Protein AF-A0AAD4BJB7-F1 (afdb_monomer_lite)

InterPro domains:
  IPR001680 WD40 repeat [PF00400] (154-181)
  IPR001680 WD40 repeat [SM00320] (3-40)
  IPR001680 WD40 repeat [SM00320] (97-139)
  IPR001680 WD40 repeat [SM00320] (146-182)
  IPR011990 Tetratricopeptide-like helical domain superfamily [G3DSA:1.25.40.10] (227-385)
  IPR011990 Tetratricopeptide-like helical domain superfamily [SSF48452] (237-374)
  IPR015943 WD40/YVTN repeat-like-containing domain superfamily [G3DSA:2.130.10.10] (2-116)
  IPR015943 WD40/YVTN repeat-like-containing domain superfamily [G3DSA:2.130.10.10] (117-226)
  IPR060769 EIF3B-like, beta-propeller domain superfamily [SSF69322] (7-209)

Secondary structure (DSSP, 8-state):
------SPPPP-SS-EEEEEE-TTSSEEEEEESSEEEEEETTT--EEEEEE---------TT--TT----EEE-TTSSEEEEEETTEEEEEESSSTT-----EEEPS---TTS--S-EEEEE-SSEEEEEETTEEEEEESSSS-SB-SPPEE-SS-EEEEEE-TTSSEEEEEETTS-EEEEEHHHHS-HHHHS-SSS---SS---HHHHHHHHTT-THHHHHHHHHHTTSSSS-TT---HHHHHHHHHHHHHTT-HHHHHHHHHHHHHH---HHHHHHHHHHHHHTT-HHHHHHHHHHHTTSS-GGGHHHHHHHHHHHHHHTT-HHHHHHHHHHHHHH--HHHHHHHHHHHHHHHHHHT-HHHHHHHHHHHHHTGGG--HHHHHHHHHHHTS-HHHHHHHHHTHHHHSS--

Radius of gyration: 26.24 Å; chains: 1; bounding box: 67×57×76 Å

pLDDT: mean 70.16, std 16.75, range [34.72, 92.5]

Foldseek 3Di:
DPPDDQADDQDDPADWQDKDAQPVNQWIWIDGPFWIWIAGNRHRHTQDIEGDPQPPPDPDPPDPDQDHFAWDAANVRQWIWTDGQQWIWIQGSPDPVSYGPDIHGRPDPDPVCGFSAWEWEDPNQKIWIFGFQWTWIAGPPDPRGTFFDIDGDPFGWHYWYADNLNQWIWTQTPVRDIDIDGVPVTGDVCSVPDPPPDPDLADDDPQLVVVLVVVDPCSLVVLVVVQCPPPDPCVPDDQLRSLLVNLLSCLLVLVLVSSLVSLVVSVVVPNALSSLQSNLSSCVSVVNNVVSVVSNVSSVVRDDPVCVLLSQLSVLLSCCSSPVLVVSLVSLVVSCVVDDLLVLLLSLLVNLVSCVVVVNLPSNLVSVVSSVVSVVSYDSRSVSVVCSSNSDDSVVSVVVNVVVVVVPPDD

Organism: NCBI:txid1328754

Structure (mmCIF, N/CA/C/O backbone):
data_AF-A0AAD4BJB7-F1
#
_entry.id   AF-A0AAD4BJB7-F1
#
loop_
_atom_site.group_PDB
_atom_site.id
_atom_site.type_symbol
_atom_site.label_atom_id
_atom_site.label_alt_id
_atom_site.label_comp_id
_atom_site.label_asym_id
_atom_site.label_entity_id
_atom_site.label_seq_id
_atom_site.pdbx_PDB_ins_code
_atom_site.Cartn_x
_atom_site.Cartn_y
_atom_site.Cartn_z
_atom_site.occupancy
_atom_site.B_iso_or_equiv
_atom_site.auth_seq_id
_atom_site.auth_comp_id
_atom_site.auth_asym_id
_atom_site.auth_atom_id
_atom_site.pdbx_PDB_model_num
ATOM 1 N N . MET A 1 1 ? 0.788 -27.489 -19.497 1.00 42.09 1 MET A N 1
ATOM 2 C CA . MET A 1 1 ? 1.303 -26.452 -20.422 1.00 42.09 1 MET A CA 1
ATOM 3 C C . MET A 1 1 ? 1.683 -27.127 -21.728 1.00 42.09 1 MET A C 1
ATOM 5 O O . MET A 1 1 ? 2.430 -28.089 -21.683 1.00 42.09 1 MET A O 1
ATOM 9 N N . THR A 1 2 ? 1.146 -26.688 -22.867 1.00 59.91 2 THR A N 1
ATOM 10 C CA . THR A 1 2 ? 1.298 -27.370 -24.170 1.00 59.91 2 THR A CA 1
ATOM 11 C C . THR A 1 2 ? 2.578 -27.008 -24.930 1.00 59.91 2 THR A C 1
ATOM 13 O O . THR A 1 2 ? 2.756 -27.483 -26.044 1.00 59.91 2 THR A O 1
ATOM 16 N N . GLY A 1 3 ? 3.462 -26.165 -24.374 1.00 72.50 3 GLY A N 1
ATOM 17 C CA . GLY A 1 3 ? 4.736 -25.779 -25.007 1.00 72.50 3 GLY A CA 1
ATOM 18 C C . GLY A 1 3 ? 4.594 -25.145 -26.399 1.00 72.50 3 GLY A C 1
ATOM 19 O O . GLY A 1 3 ? 5.576 -25.002 -27.121 1.00 72.50 3 GLY A O 1
ATOM 20 N N . LYS A 1 4 ? 3.367 -24.797 -26.805 1.00 80.38 4 LYS A N 1
ATOM 21 C CA . LYS A 1 4 ? 3.055 -24.360 -28.160 1.00 80.38 4 LYS A CA 1
ATOM 22 C C . LYS A 1 4 ? 3.536 -22.927 -28.346 1.00 80.38 4 LYS A C 1
ATOM 24 O O . LYS A 1 4 ? 3.124 -22.032 -27.611 1.00 80.38 4 LYS A O 1
ATOM 29 N N . ARG A 1 5 ? 4.379 -22.715 -29.357 1.00 80.06 5 ARG A N 1
ATOM 30 C CA . ARG A 1 5 ? 4.816 -21.384 -29.786 1.00 80.06 5 ARG A CA 1
ATOM 31 C C . ARG A 1 5 ? 3.604 -20.558 -30.240 1.00 80.06 5 ARG A C 1
ATOM 33 O O . ARG A 1 5 ? 2.826 -21.019 -31.073 1.00 80.06 5 ARG A O 1
ATOM 40 N N . LEU A 1 6 ? 3.450 -19.367 -29.657 1.00 82.75 6 LEU A N 1
ATOM 41 C CA . LEU A 1 6 ? 2.307 -18.470 -29.886 1.00 82.75 6 LEU A CA 1
ATOM 42 C C . LEU A 1 6 ? 2.559 -17.425 -30.983 1.00 82.75 6 LEU A C 1
ATOM 44 O O . LEU A 1 6 ? 1.610 -17.014 -31.639 1.00 82.75 6 LEU A O 1
ATOM 48 N N . LEU A 1 7 ? 3.816 -17.020 -31.183 1.00 83.94 7 LEU A N 1
ATOM 49 C CA . LEU A 1 7 ? 4.231 -16.007 -32.157 1.00 83.94 7 LEU A CA 1
ATOM 50 C C . LEU A 1 7 ? 5.400 -16.509 -33.001 1.00 83.94 7 LEU A C 1
ATOM 52 O O . LEU A 1 7 ? 6.183 -17.349 -32.551 1.00 83.94 7 LEU A O 1
ATOM 56 N N . ASP A 1 8 ? 5.547 -15.965 -34.204 1.00 85.38 8 ASP A N 1
ATOM 57 C CA . ASP A 1 8 ? 6.784 -16.099 -34.972 1.00 85.38 8 ASP A CA 1
ATOM 58 C C . ASP A 1 8 ? 7.939 -15.319 -34.315 1.00 85.38 8 ASP A C 1
ATOM 60 O O . ASP A 1 8 ? 7.689 -14.416 -33.511 1.00 85.38 8 ASP A O 1
ATOM 64 N N . PRO A 1 9 ? 9.214 -15.677 -34.575 1.00 86.88 9 PRO A N 1
ATOM 65 C CA . PRO A 1 9 ? 10.345 -15.067 -33.897 1.00 86.88 9 PRO A CA 1
ATOM 66 C C . PRO A 1 9 ? 10.441 -13.598 -34.300 1.00 86.88 9 PRO A C 1
ATOM 68 O O . PRO A 1 9 ? 10.551 -13.277 -35.487 1.00 86.88 9 PRO A O 1
ATOM 71 N N . LEU A 1 10 ? 10.411 -12.724 -33.297 1.00 89.69 10 LEU A N 1
ATOM 72 C CA . LEU A 1 10 ? 10.518 -11.280 -33.470 1.00 89.69 10 LEU A CA 1
ATOM 73 C C . LEU A 1 10 ? 11.920 -10.936 -33.987 1.00 89.69 10 LEU A C 1
ATOM 75 O O . LEU A 1 10 ? 12.920 -11.200 -33.315 1.00 89.69 10 LEU A O 1
ATOM 79 N N . GLN A 1 11 ? 11.996 -10.377 -35.192 1.00 87.50 11 GLN A N 1
ATOM 80 C CA . GLN A 1 11 ? 13.264 -10.103 -35.869 1.00 87.50 11 GLN A CA 1
ATOM 81 C C . GLN A 1 11 ? 13.940 -8.854 -35.299 1.00 87.50 11 GLN A C 1
ATOM 83 O O . GLN A 1 11 ? 13.284 -7.843 -35.063 1.00 87.50 11 GLN A O 1
ATOM 88 N N . HIS A 1 12 ? 15.252 -8.935 -35.087 1.00 84.31 12 HIS A N 1
ATOM 89 C CA . HIS A 1 12 ? 16.086 -7.839 -34.600 1.00 84.31 12 HIS A CA 1
ATOM 90 C C . HIS A 1 12 ? 17.366 -7.771 -35.433 1.00 84.31 12 HIS A C 1
ATOM 92 O O . HIS A 1 12 ? 17.916 -8.803 -35.809 1.00 84.31 12 HIS A O 1
ATOM 98 N N . ASP A 1 13 ? 17.878 -6.561 -35.654 1.00 83.19 13 ASP A N 1
ATOM 99 C CA . ASP A 1 13 ? 19.078 -6.338 -36.477 1.00 83.19 13 ASP A CA 1
ATOM 100 C C . ASP A 1 13 ? 20.395 -6.546 -35.696 1.00 83.19 13 ASP A C 1
ATOM 102 O O . ASP A 1 13 ? 21.483 -6.325 -36.225 1.00 83.19 13 ASP A O 1
ATOM 106 N N . ASN A 1 14 ? 20.317 -6.894 -34.406 1.00 79.19 14 ASN A N 1
ATOM 107 C CA . ASN A 1 14 ? 21.465 -7.033 -33.511 1.00 79.19 14 ASN A CA 1
ATOM 108 C C . ASN A 1 14 ? 21.145 -7.984 -32.341 1.00 79.19 14 ASN A C 1
ATOM 110 O O . ASN A 1 14 ? 19.983 -8.317 -32.098 1.00 79.19 14 ASN A O 1
ATOM 114 N N . THR A 1 15 ? 22.174 -8.389 -31.595 1.00 80.94 15 THR A N 1
ATOM 115 C CA . THR A 1 15 ? 22.061 -9.220 -30.394 1.00 80.94 15 THR A CA 1
ATOM 116 C C . THR A 1 15 ? 21.134 -8.574 -29.366 1.00 80.94 15 THR A C 1
ATOM 118 O O . THR A 1 15 ? 21.248 -7.385 -29.050 1.00 80.94 15 THR A O 1
ATOM 121 N N . ILE A 1 16 ? 20.213 -9.383 -28.842 1.00 82.44 16 ILE A N 1
ATOM 122 C CA . ILE A 1 16 ? 19.258 -8.993 -27.807 1.00 82.44 16 ILE A CA 1
ATOM 123 C C . ILE A 1 16 ? 19.893 -9.278 -26.449 1.00 82.44 16 ILE A C 1
ATOM 125 O O . ILE A 1 16 ? 20.288 -10.410 -26.174 1.00 82.44 16 ILE A O 1
ATOM 129 N N . PHE A 1 17 ? 19.961 -8.263 -25.595 1.00 77.62 17 PHE A N 1
ATOM 130 C CA . PHE A 1 17 ? 20.559 -8.365 -24.261 1.00 77.62 17 PHE A CA 1
ATOM 131 C C . PHE A 1 17 ? 19.520 -8.369 -23.143 1.00 77.62 17 PHE A C 1
ATOM 133 O O . PHE A 1 17 ? 19.801 -8.816 -22.032 1.00 77.62 17 PHE A O 1
ATOM 140 N N . GLY A 1 18 ? 18.307 -7.898 -23.425 1.00 78.75 18 GLY A N 1
ATOM 141 C CA . GLY A 1 18 ? 17.241 -7.844 -22.442 1.00 78.75 18 GLY A CA 1
ATOM 142 C C . GLY A 1 18 ? 15.867 -8.029 -23.064 1.00 78.75 18 GLY A C 1
ATOM 143 O O . GLY A 1 18 ? 15.594 -7.573 -24.174 1.00 78.75 18 GLY A O 1
ATOM 144 N N . VAL A 1 19 ? 14.994 -8.700 -22.314 1.00 86.44 19 VAL A N 1
ATOM 145 C CA . VAL A 1 19 ? 13.580 -8.872 -22.642 1.00 86.44 19 VAL A CA 1
ATOM 146 C C . VAL A 1 19 ? 12.735 -8.769 -21.370 1.00 86.44 19 VAL A C 1
ATOM 148 O O . VAL A 1 19 ? 13.046 -9.423 -20.375 1.00 86.44 19 VAL A O 1
ATOM 151 N N . LYS A 1 20 ? 11.666 -7.961 -21.377 1.00 87.62 20 LYS A N 1
ATOM 152 C CA . LYS A 1 20 ? 10.616 -8.010 -20.339 1.00 87.62 20 LYS A CA 1
ATOM 153 C C . LYS A 1 20 ? 9.236 -7.697 -20.886 1.00 87.62 20 LYS A C 1
ATOM 155 O O . LYS A 1 20 ? 9.061 -6.768 -21.674 1.00 87.62 20 LYS A O 1
ATOM 160 N N . PHE A 1 21 ? 8.243 -8.412 -20.371 1.00 83.81 21 PHE A N 1
ATOM 161 C CA . PHE A 1 21 ? 6.844 -8.029 -20.518 1.00 83.81 21 PHE A CA 1
ATOM 162 C C . PHE A 1 21 ? 6.541 -6.751 -19.737 1.00 83.81 21 PHE A C 1
ATOM 164 O O . PHE A 1 21 ? 7.129 -6.502 -18.681 1.00 83.81 21 PHE A O 1
ATOM 171 N N . CYS A 1 22 ? 5.603 -5.957 -20.250 1.00 79.56 22 CYS A N 1
ATOM 172 C CA . CYS A 1 22 ? 4.982 -4.913 -19.450 1.00 79.56 22 CYS A CA 1
ATOM 173 C C . CYS A 1 22 ? 4.157 -5.549 -18.308 1.00 79.56 22 CYS A C 1
ATOM 175 O O . CYS A 1 22 ? 3.748 -6.707 -18.430 1.00 79.56 22 CYS A O 1
ATOM 177 N N . PRO A 1 23 ? 3.859 -4.815 -17.221 1.00 70.75 23 PRO A N 1
ATOM 178 C CA . PRO A 1 23 ? 3.142 -5.360 -16.061 1.00 70.75 23 PRO A CA 1
ATOM 179 C C . PRO A 1 23 ? 1.789 -6.004 -16.401 1.00 70.75 23 PRO A C 1
ATOM 181 O O . PRO A 1 23 ? 1.407 -7.007 -15.809 1.00 70.75 23 PRO A O 1
ATOM 184 N N . HIS A 1 24 ? 1.085 -5.468 -17.402 1.00 72.06 24 HIS A N 1
ATOM 185 C CA . HIS A 1 24 ? -0.206 -5.988 -17.862 1.00 72.06 24 HIS A CA 1
ATOM 186 C C . HIS A 1 24 ? -0.095 -7.097 -18.924 1.00 72.06 24 HIS A C 1
ATOM 188 O O . HIS A 1 24 ? -1.113 -7.563 -19.428 1.00 72.06 24 HIS A O 1
ATOM 194 N N . GLY A 1 25 ? 1.119 -7.494 -19.321 1.00 77.38 25 GLY A N 1
ATOM 195 C CA . GLY A 1 25 ? 1.369 -8.560 -20.299 1.00 77.38 25 GLY A CA 1
ATOM 196 C C . GLY A 1 25 ? 0.941 -8.254 -21.739 1.00 77.38 25 GLY A C 1
ATOM 197 O O . GLY A 1 25 ? 1.090 -9.104 -22.609 1.00 77.38 25 GLY A O 1
ATOM 198 N N . THR A 1 26 ? 0.429 -7.054 -22.021 1.00 80.31 26 THR A N 1
ATOM 199 C CA . THR A 1 26 ? -0.053 -6.649 -23.354 1.00 80.31 26 THR A CA 1
ATOM 200 C C . THR A 1 26 ? 1.070 -6.266 -24.314 1.00 80.31 26 THR A C 1
ATOM 202 O O . THR A 1 26 ? 0.875 -6.261 -25.528 1.00 80.31 26 THR A O 1
ATOM 205 N N . ARG A 1 27 ? 2.253 -5.940 -23.788 1.00 84.88 27 ARG A N 1
ATOM 206 C CA . ARG A 1 27 ? 3.418 -5.483 -24.548 1.00 84.88 27 ARG A CA 1
ATOM 207 C C . ARG A 1 27 ? 4.686 -6.190 -24.090 1.00 84.88 27 ARG A C 1
ATOM 209 O O . ARG A 1 27 ? 4.796 -6.609 -22.937 1.00 84.88 27 ARG A O 1
ATOM 216 N N . LEU A 1 28 ? 5.657 -6.267 -24.988 1.00 89.81 28 LEU A N 1
ATOM 217 C CA . LEU A 1 28 ? 6.991 -6.804 -24.740 1.00 89.81 28 LEU A CA 1
ATOM 218 C C . LEU A 1 28 ? 8.032 -5.733 -25.066 1.00 89.81 28 LEU A C 1
ATOM 220 O O . LEU A 1 28 ? 7.929 -5.086 -26.102 1.00 89.81 28 LEU A O 1
ATOM 224 N N . ALA A 1 29 ? 9.023 -5.540 -24.200 1.00 87.81 29 ALA A N 1
ATOM 225 C CA . ALA A 1 29 ? 10.185 -4.707 -24.485 1.00 87.81 29 ALA A CA 1
ATOM 226 C C . ALA A 1 29 ? 11.390 -5.596 -24.732 1.00 87.81 29 ALA A C 1
ATOM 228 O O . ALA A 1 29 ? 11.617 -6.553 -23.985 1.00 87.81 29 ALA A O 1
ATOM 229 N N . THR A 1 30 ? 12.181 -5.233 -25.732 1.00 87.44 30 THR A N 1
ATOM 230 C CA . THR A 1 30 ? 13.485 -5.833 -25.990 1.00 87.44 30 THR A CA 1
ATOM 231 C C . THR A 1 30 ? 14.536 -4.749 -26.160 1.00 87.44 30 THR A C 1
ATOM 233 O O . THR A 1 30 ? 14.260 -3.652 -26.652 1.00 87.44 30 THR A O 1
ATOM 236 N N . THR A 1 31 ? 15.751 -5.042 -25.716 1.00 83.44 31 THR A N 1
ATOM 237 C CA . THR A 1 31 ? 16.883 -4.121 -25.807 1.00 83.44 31 THR A CA 1
ATOM 238 C C . THR A 1 31 ? 18.031 -4.772 -26.558 1.00 83.44 31 THR A C 1
ATOM 240 O O . THR A 1 31 ? 18.397 -5.926 -26.326 1.00 83.44 31 THR A O 1
ATOM 243 N N . THR A 1 32 ? 18.588 -4.007 -27.486 1.00 79.75 32 THR A N 1
ATOM 244 C CA . THR A 1 32 ? 19.814 -4.325 -28.219 1.00 79.75 32 THR A CA 1
ATOM 245 C C . THR A 1 32 ? 20.889 -3.303 -27.858 1.00 79.75 32 THR A C 1
ATOM 247 O O . THR A 1 32 ? 20.620 -2.345 -27.137 1.00 79.75 32 THR A O 1
ATOM 250 N N . PHE A 1 33 ? 22.092 -3.460 -28.409 1.00 70.06 33 PHE A N 1
ATOM 251 C CA . PHE A 1 33 ? 23.18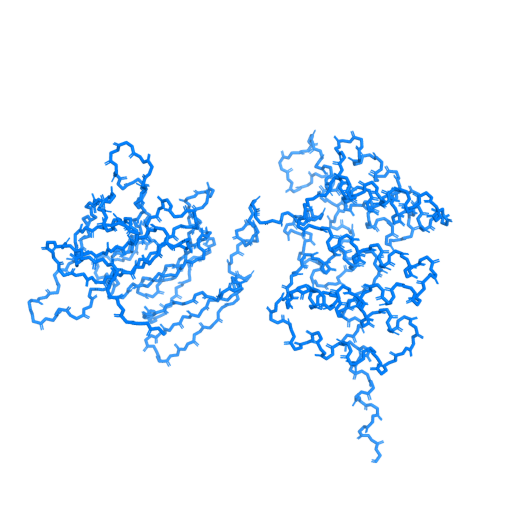8 -2.508 -28.201 1.00 70.06 33 PHE A CA 1
ATOM 252 C C . PHE A 1 33 ? 22.860 -1.051 -28.593 1.00 70.06 33 PHE A C 1
ATOM 254 O O . PHE A 1 33 ? 23.488 -0.142 -28.070 1.00 70.06 33 PHE A O 1
ATOM 261 N N . ARG A 1 34 ? 21.934 -0.811 -29.537 1.00 70.56 34 ARG A N 1
ATOM 262 C CA . ARG A 1 34 ? 21.620 0.552 -30.036 1.00 70.56 34 ARG A CA 1
ATOM 263 C C . ARG A 1 34 ? 20.167 0.956 -29.895 1.00 70.56 34 ARG A C 1
ATOM 265 O O . ARG A 1 34 ? 19.851 2.139 -29.940 1.00 70.56 34 ARG A O 1
ATOM 272 N N . ASP A 1 35 ? 19.284 -0.025 -29.803 1.00 80.00 35 ASP A N 1
ATOM 273 C CA . ASP A 1 35 ? 17.861 0.193 -29.981 1.00 80.00 35 ASP A CA 1
ATOM 274 C C . ASP A 1 35 ? 17.071 -0.469 -28.860 1.00 80.00 35 ASP A C 1
ATOM 276 O O . ASP A 1 35 ? 17.338 -1.612 -28.467 1.00 80.00 35 ASP A O 1
ATOM 280 N N . VAL A 1 36 ? 16.036 0.238 -28.423 1.00 85.06 36 VAL A N 1
ATOM 281 C CA . VAL A 1 36 ? 14.970 -0.271 -27.566 1.00 85.06 36 VAL A CA 1
ATOM 282 C C . VAL A 1 36 ? 13.736 -0.463 -28.427 1.00 85.06 36 VAL A C 1
ATOM 284 O O . VAL A 1 36 ? 13.319 0.444 -29.151 1.00 85.06 36 VAL A O 1
ATOM 287 N N . TRP A 1 37 ? 13.150 -1.648 -28.338 1.00 86.88 37 TRP A N 1
ATOM 288 C CA . TRP A 1 37 ? 11.983 -2.033 -29.109 1.00 86.88 37 TRP A CA 1
ATOM 289 C C . TRP A 1 37 ? 10.814 -2.305 -28.168 1.00 86.88 37 TRP A C 1
ATOM 291 O O . TRP A 1 37 ? 10.991 -2.866 -27.085 1.00 86.88 37 TRP A O 1
ATOM 301 N N . ALA A 1 38 ? 9.614 -1.936 -28.605 1.00 87.88 38 ALA A N 1
ATOM 302 C CA . ALA A 1 38 ? 8.359 -2.313 -27.971 1.00 87.88 38 ALA A CA 1
ATOM 303 C C . ALA A 1 38 ? 7.503 -3.084 -28.976 1.00 87.88 38 ALA A C 1
ATOM 305 O O . ALA A 1 38 ? 7.361 -2.660 -30.123 1.00 87.88 38 ALA A O 1
ATOM 306 N N . TRP A 1 39 ? 6.897 -4.176 -28.531 1.00 88.44 39 TRP A N 1
ATOM 307 C CA . TRP A 1 39 ? 6.085 -5.078 -29.341 1.00 88.44 39 TRP A CA 1
ATOM 308 C C . TRP A 1 39 ? 4.715 -5.270 -28.705 1.00 88.44 39 TRP A C 1
ATOM 310 O O . TRP A 1 39 ? 4.583 -5.229 -27.479 1.00 88.44 39 TRP A O 1
ATOM 320 N N . ASP A 1 40 ? 3.708 -5.538 -29.524 1.00 84.06 40 ASP A N 1
ATOM 321 C CA . ASP A 1 40 ? 2.446 -6.100 -29.056 1.00 84.06 40 ASP A CA 1
ATOM 322 C C . ASP A 1 40 ? 2.662 -7.581 -28.718 1.00 84.06 40 ASP A C 1
ATOM 324 O O . ASP A 1 40 ? 3.112 -8.369 -29.553 1.00 84.06 40 ASP A O 1
ATOM 328 N N . ALA A 1 41 ? 2.366 -7.964 -27.478 1.00 86.00 41 ALA A N 1
ATOM 329 C CA . ALA A 1 41 ? 2.626 -9.313 -26.981 1.00 86.00 41 ALA A CA 1
ATOM 330 C C . ALA A 1 41 ? 1.696 -10.383 -27.580 1.00 86.00 41 ALA A C 1
ATOM 332 O O . ALA A 1 41 ? 1.990 -11.573 -27.474 1.00 86.00 41 ALA A O 1
ATOM 333 N N . ARG A 1 42 ? 0.566 -9.984 -28.176 1.00 84.44 42 ARG A N 1
ATOM 334 C CA . ARG A 1 42 ? -0.446 -10.887 -28.736 1.00 84.44 42 ARG A CA 1
ATOM 335 C C . ARG A 1 42 ? -0.261 -11.100 -30.230 1.00 84.44 42 ARG A C 1
ATOM 337 O O . ARG A 1 42 ? -0.564 -12.186 -30.713 1.00 84.44 42 ARG A O 1
ATOM 344 N N . THR A 1 43 ? 0.186 -10.081 -30.958 1.00 84.62 43 THR A N 1
ATOM 345 C CA . THR A 1 43 ? 0.347 -10.137 -32.421 1.00 84.62 43 THR A CA 1
ATOM 346 C C . THR A 1 43 ? 1.805 -10.221 -32.863 1.00 84.62 43 THR A C 1
ATOM 348 O O . THR A 1 43 ? 2.064 -10.603 -33.999 1.00 84.62 43 THR A O 1
ATOM 351 N N . GLY A 1 44 ? 2.760 -9.856 -32.001 1.00 84.88 44 GLY A N 1
ATOM 352 C CA . GLY A 1 44 ? 4.170 -9.730 -32.369 1.00 84.88 44 GLY A CA 1
ATOM 353 C C . GLY A 1 44 ? 4.465 -8.519 -33.256 1.00 84.88 44 GLY A C 1
ATOM 354 O O . GLY A 1 44 ? 5.553 -8.421 -33.817 1.00 84.88 44 GLY A O 1
ATOM 355 N N . THR A 1 45 ? 3.521 -7.585 -33.409 1.00 85.88 45 THR A N 1
ATOM 356 C CA . THR A 1 45 ? 3.746 -6.374 -34.205 1.00 85.88 45 THR A CA 1
ATOM 357 C C . THR A 1 45 ? 4.662 -5.413 -33.463 1.00 85.88 45 THR A C 1
ATOM 359 O O . THR A 1 45 ? 4.434 -5.113 -32.289 1.00 85.88 45 THR A O 1
ATOM 362 N N . GLN A 1 46 ? 5.669 -4.890 -34.157 1.00 88.25 46 GLN A N 1
ATOM 363 C CA . GLN A 1 46 ? 6.521 -3.828 -33.638 1.00 88.25 46 GLN A CA 1
ATOM 364 C C . GLN A 1 46 ? 5.695 -2.548 -33.449 1.00 88.25 46 GLN A C 1
ATOM 366 O O . GLN A 1 46 ? 5.089 -2.046 -34.392 1.00 88.25 46 GLN A O 1
ATOM 371 N N . LEU A 1 47 ? 5.686 -2.023 -32.226 1.00 83.38 47 LEU A N 1
ATOM 372 C CA . LEU A 1 47 ? 5.018 -0.774 -31.858 1.00 83.38 47 LEU A CA 1
ATOM 373 C C . LEU A 1 47 ? 5.990 0.405 -31.924 1.00 83.38 47 LEU A C 1
ATOM 375 O O . LEU A 1 47 ? 5.659 1.453 -32.467 1.00 83.38 47 LEU A O 1
ATOM 379 N N . VAL A 1 48 ? 7.193 0.230 -31.368 1.00 82.56 48 VAL A N 1
ATOM 380 C CA . VAL A 1 48 ? 8.216 1.280 -31.281 1.00 82.56 48 VAL A CA 1
ATOM 381 C C . VAL A 1 48 ? 9.597 0.685 -31.510 1.00 82.56 48 VAL A C 1
ATOM 383 O O . VAL A 1 48 ? 9.888 -0.418 -31.053 1.00 82.56 48 VAL A O 1
ATOM 386 N N . ARG A 1 49 ? 10.450 1.451 -32.193 1.00 85.25 49 ARG A N 1
ATOM 387 C CA . ARG A 1 49 ? 11.906 1.299 -32.202 1.00 85.25 49 ARG A CA 1
ATOM 388 C C . ARG A 1 49 ? 12.494 2.674 -31.924 1.00 85.25 49 ARG A C 1
ATOM 390 O O . ARG A 1 49 ? 12.315 3.583 -32.728 1.00 85.25 49 ARG A O 1
ATOM 397 N N . SER A 1 50 ? 13.151 2.819 -30.781 1.00 78.44 50 SER A N 1
ATOM 398 C CA . SER A 1 50 ? 13.839 4.049 -30.399 1.00 78.44 50 SER A CA 1
ATOM 399 C C . SER A 1 50 ? 15.327 3.784 -30.351 1.00 78.44 50 SER A C 1
ATOM 401 O O . SER A 1 50 ? 15.771 2.857 -29.668 1.00 78.44 50 SER A O 1
ATOM 403 N N . ARG A 1 51 ? 16.090 4.631 -31.039 1.00 76.00 51 ARG A N 1
ATOM 404 C CA . ARG A 1 51 ? 17.541 4.606 -30.949 1.00 76.00 51 ARG A CA 1
ATOM 405 C C . ARG A 1 51 ? 17.957 5.245 -29.637 1.00 76.00 51 ARG A C 1
ATOM 407 O O . ARG A 1 51 ? 17.556 6.361 -29.315 1.00 76.00 51 ARG A O 1
ATOM 414 N N . VAL A 1 52 ? 18.718 4.494 -28.871 1.00 66.88 52 VAL A N 1
ATOM 415 C CA . VAL A 1 52 ? 19.284 4.904 -27.601 1.00 66.88 52 VAL A CA 1
ATOM 416 C C . VAL A 1 52 ? 20.779 4.852 -27.849 1.00 66.88 52 VAL A C 1
ATOM 418 O O . VAL A 1 52 ? 21.367 3.777 -27.792 1.00 66.88 52 VAL A O 1
ATOM 421 N N . ASP A 1 53 ? 21.373 5.982 -28.252 1.00 57.28 53 ASP A N 1
ATOM 422 C CA . ASP A 1 53 ? 22.821 6.086 -28.465 1.00 57.28 53 ASP A CA 1
ATOM 423 C C . ASP A 1 53 ? 23.515 5.975 -27.099 1.00 57.28 53 ASP A C 1
ATOM 425 O O . ASP A 1 53 ? 23.905 6.947 -26.456 1.00 57.28 53 ASP A O 1
ATOM 429 N N . SER A 1 54 ? 23.608 4.746 -26.610 1.00 51.91 54 SER A N 1
ATOM 430 C CA . SER A 1 54 ? 24.422 4.377 -25.476 1.00 51.91 54 SER A CA 1
ATOM 431 C C . SER A 1 54 ? 25.870 4.438 -25.934 1.00 51.91 54 SER A C 1
ATOM 433 O O . SER A 1 54 ? 26.317 3.590 -26.711 1.00 51.91 54 SER A O 1
ATOM 435 N N . ASN A 1 55 ? 26.606 5.444 -25.465 1.00 47.25 55 ASN A N 1
ATOM 436 C CA . ASN A 1 55 ? 28.065 5.453 -25.503 1.00 47.25 55 ASN A CA 1
ATOM 437 C C . ASN A 1 55 ? 28.581 4.309 -24.612 1.00 47.25 55 ASN A C 1
ATOM 439 O O . ASN A 1 55 ? 29.032 4.519 -23.490 1.00 47.25 55 ASN A O 1
ATOM 443 N N . PHE A 1 56 ? 28.460 3.070 -25.080 1.00 51.47 56 PHE A N 1
ATOM 444 C CA . PHE A 1 56 ? 29.211 1.953 -24.539 1.00 51.47 56 PHE A CA 1
ATOM 445 C C . PHE A 1 56 ? 30.627 2.093 -25.083 1.00 51.47 56 PHE A C 1
ATOM 447 O O . PHE A 1 56 ? 30.886 1.822 -26.259 1.00 51.47 56 PHE A O 1
ATOM 454 N N . VAL A 1 57 ? 31.540 2.577 -24.246 1.00 37.66 57 VAL A N 1
ATOM 455 C CA . VAL A 1 57 ? 32.961 2.600 -24.578 1.00 37.66 57 VAL A CA 1
ATOM 456 C C . VAL A 1 57 ? 33.429 1.154 -24.753 1.00 37.66 57 VAL A C 1
ATOM 458 O O . VAL A 1 57 ? 33.278 0.325 -23.861 1.00 37.66 57 VAL A O 1
ATOM 461 N N . TYR A 1 58 ? 33.947 0.876 -25.950 1.00 39.44 58 TYR A N 1
ATOM 462 C CA . TYR A 1 58 ? 34.671 -0.318 -26.389 1.00 39.44 58 TYR A CA 1
ATOM 463 C C . TYR A 1 58 ? 35.093 -1.292 -25.270 1.00 39.44 58 TYR A C 1
ATOM 465 O O . TYR A 1 58 ? 36.155 -1.144 -24.667 1.00 39.44 58 TYR A O 1
ATOM 473 N N . GLY A 1 59 ? 34.344 -2.382 -25.089 1.00 39.00 59 GLY A N 1
ATOM 474 C CA . GLY A 1 59 ? 34.996 -3.657 -24.798 1.00 39.00 59 GLY A CA 1
ATOM 475 C C . GLY A 1 59 ? 35.723 -4.088 -26.070 1.00 39.00 59 GLY A C 1
ATOM 476 O O . GLY A 1 59 ? 35.105 -4.122 -27.135 1.00 39.00 59 GLY A O 1
ATOM 477 N N . SER A 1 60 ? 37.030 -4.359 -26.000 1.00 37.97 60 SER A N 1
ATOM 478 C CA . SER A 1 60 ? 37.752 -4.930 -27.140 1.00 37.97 60 SER A CA 1
ATOM 479 C C . SER A 1 60 ? 37.039 -6.198 -27.626 1.00 37.97 60 SER A C 1
ATOM 481 O O . SER A 1 60 ? 36.348 -6.871 -26.855 1.00 37.97 60 SER A O 1
ATOM 483 N N . ALA A 1 61 ? 37.213 -6.526 -28.909 1.00 42.53 61 ALA A N 1
ATOM 484 C CA . ALA A 1 61 ? 36.585 -7.671 -29.577 1.00 42.53 61 ALA A CA 1
ATOM 485 C C . ALA A 1 61 ? 36.775 -9.025 -28.849 1.00 42.53 61 ALA A C 1
ATOM 487 O O . ALA A 1 61 ? 36.051 -9.976 -29.132 1.00 42.53 61 ALA A O 1
ATOM 488 N N . ASP A 1 62 ? 37.689 -9.086 -27.879 1.00 41.44 62 ASP A N 1
ATOM 489 C CA . ASP A 1 62 ? 38.065 -10.282 -27.132 1.00 41.44 62 ASP A CA 1
ATOM 490 C C . ASP A 1 62 ? 37.262 -10.509 -25.836 1.00 41.44 62 ASP A C 1
ATOM 492 O O . ASP A 1 62 ? 37.431 -11.550 -25.201 1.00 41.44 62 ASP A O 1
ATOM 496 N N . ASN A 1 63 ? 36.382 -9.586 -25.408 1.00 43.88 63 ASN A N 1
ATOM 497 C CA . ASN A 1 63 ? 35.560 -9.809 -24.207 1.00 43.88 63 ASN A CA 1
ATOM 498 C C . ASN A 1 63 ? 34.119 -9.253 -24.298 1.00 43.88 63 ASN A C 1
ATOM 500 O O . ASN A 1 63 ? 33.799 -8.228 -23.691 1.00 43.88 63 ASN A O 1
ATOM 504 N N . PRO A 1 64 ? 33.206 -9.944 -25.007 1.00 44.97 64 PRO A N 1
ATOM 505 C CA . PRO A 1 64 ? 31.823 -9.503 -25.231 1.00 44.97 64 PRO A CA 1
ATOM 506 C C . PRO A 1 64 ? 30.878 -9.668 -24.016 1.00 44.97 64 PRO A C 1
ATOM 508 O O . PRO A 1 64 ? 29.662 -9.582 -24.165 1.00 44.97 64 PRO A O 1
ATOM 511 N N . THR A 1 65 ? 31.389 -9.942 -22.811 1.00 43.12 65 THR A N 1
ATOM 512 C CA . THR A 1 65 ? 30.607 -10.582 -21.731 1.00 43.12 65 THR A CA 1
ATOM 513 C C . THR A 1 65 ? 29.798 -9.660 -20.808 1.00 43.12 65 THR A C 1
ATOM 515 O O . THR A 1 65 ? 29.137 -10.174 -19.908 1.00 43.12 65 THR A O 1
ATOM 518 N N . GLN A 1 66 ? 29.809 -8.331 -20.971 1.00 50.16 66 GLN A N 1
ATOM 519 C CA . GLN A 1 66 ? 29.279 -7.425 -19.925 1.00 50.16 66 GLN A CA 1
ATOM 520 C C . GLN A 1 66 ? 28.262 -6.375 -20.396 1.00 50.16 66 GLN A C 1
ATOM 522 O O . GLN A 1 66 ? 28.038 -5.378 -19.715 1.00 50.16 66 GLN A O 1
ATOM 527 N N . TYR A 1 67 ? 27.578 -6.610 -21.515 1.00 53.12 67 TYR A N 1
ATOM 528 C CA . TYR A 1 67 ? 26.520 -5.715 -21.995 1.00 53.12 67 TYR A CA 1
ATOM 529 C C . TYR A 1 67 ? 25.154 -6.140 -21.451 1.00 53.12 67 TYR A C 1
ATOM 531 O O . TYR A 1 67 ? 24.370 -6.793 -22.133 1.00 53.12 67 TYR A O 1
ATOM 539 N N . PHE A 1 68 ? 24.855 -5.780 -20.205 1.00 55.25 68 PHE A N 1
ATOM 540 C CA . PHE A 1 68 ? 23.481 -5.819 -19.712 1.00 55.25 68 PHE A CA 1
ATOM 541 C C . PHE A 1 68 ? 22.909 -4.410 -19.812 1.00 55.25 68 PHE A C 1
ATOM 543 O O . PHE A 1 68 ? 23.370 -3.504 -19.125 1.00 55.25 68 PHE A O 1
ATOM 550 N N . SER A 1 69 ? 21.905 -4.224 -20.667 1.00 63.25 69 SER A N 1
ATOM 551 C CA . SER A 1 69 ? 21.046 -3.039 -20.635 1.00 63.25 69 SER A CA 1
ATOM 552 C C . SER A 1 69 ? 19.846 -3.386 -19.761 1.00 63.25 69 SER A C 1
ATOM 554 O O . SER A 1 69 ? 18.859 -3.926 -20.280 1.00 63.25 69 SER A O 1
ATOM 556 N N . PRO A 1 70 ? 19.926 -3.182 -18.432 1.00 70.38 70 PRO A N 1
ATOM 557 C CA . PRO A 1 70 ? 18.821 -3.513 -17.557 1.00 70.38 70 PRO A CA 1
ATOM 558 C C . PRO A 1 70 ? 17.622 -2.655 -17.961 1.00 70.38 70 PRO A C 1
ATOM 560 O O . PRO A 1 70 ? 17.730 -1.437 -18.130 1.00 70.38 70 PRO A O 1
ATOM 563 N N . LEU A 1 71 ? 16.490 -3.326 -18.165 1.00 79.88 71 LEU A N 1
ATOM 564 C CA . LEU A 1 71 ? 15.283 -2.712 -18.695 1.00 79.88 71 LEU A CA 1
ATOM 565 C C . LEU A 1 71 ? 14.128 -2.831 -17.702 1.00 79.88 71 LEU A C 1
ATOM 567 O O . LEU A 1 71 ? 13.948 -3.856 -17.030 1.00 79.88 71 LEU A O 1
ATOM 571 N N . GLY A 1 72 ? 13.336 -1.771 -17.623 1.00 79.25 72 GLY A N 1
ATOM 572 C CA . GLY A 1 72 ? 12.164 -1.671 -16.765 1.00 79.25 72 GLY A CA 1
ATOM 573 C C . GLY A 1 72 ? 10.992 -1.054 -17.505 1.00 79.25 72 GLY A C 1
ATOM 574 O O . GLY A 1 72 ? 11.168 -0.330 -18.480 1.00 79.25 72 GLY A O 1
ATOM 575 N N . TRP A 1 73 ? 9.790 -1.339 -17.027 1.00 76.88 73 TRP A N 1
ATOM 576 C CA . TRP A 1 73 ? 8.557 -0.746 -17.528 1.00 76.88 73 TRP A CA 1
ATOM 577 C C . TRP A 1 73 ? 7.954 0.169 -16.467 1.00 76.88 73 TRP A C 1
ATOM 579 O O . TRP A 1 73 ? 8.041 -0.127 -15.277 1.00 76.88 73 TRP A O 1
ATOM 589 N N . SER A 1 74 ? 7.288 1.239 -16.892 1.00 73.25 74 SER A N 1
ATOM 590 C CA . SER A 1 74 ? 6.347 1.953 -16.024 1.00 73.25 74 SER A CA 1
ATOM 591 C C . SER A 1 74 ? 5.109 1.097 -15.740 1.00 73.25 74 SER A C 1
ATOM 593 O O . SER A 1 74 ? 4.741 0.249 -16.560 1.00 73.25 74 SER A O 1
ATOM 595 N N . ASN A 1 75 ? 4.414 1.350 -14.621 1.00 68.88 75 ASN A N 1
ATOM 596 C CA . ASN A 1 75 ? 3.232 0.561 -14.238 1.00 68.88 75 ASN A CA 1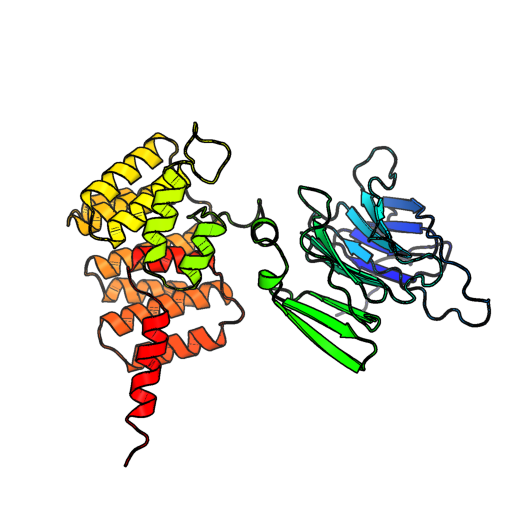
ATOM 597 C C . ASN A 1 75 ? 2.157 0.566 -15.339 1.00 68.88 75 ASN A C 1
ATOM 599 O O . ASN A 1 75 ? 1.623 -0.465 -15.724 1.00 68.88 75 ASN A O 1
ATOM 603 N N . ASN A 1 76 ? 1.917 1.740 -15.929 1.00 66.25 76 ASN A N 1
ATOM 604 C CA . ASN A 1 76 ? 0.935 1.933 -16.999 1.00 66.25 76 ASN A CA 1
ATOM 605 C C . ASN A 1 76 ? 1.333 1.321 -18.363 1.00 66.25 76 ASN A C 1
ATOM 607 O O . ASN A 1 76 ? 0.583 1.459 -19.333 1.00 66.25 76 ASN A O 1
ATOM 611 N N . GLY A 1 77 ? 2.518 0.706 -18.481 1.00 71.56 77 GLY A N 1
ATOM 612 C CA . GLY A 1 77 ? 3.008 0.105 -19.725 1.00 71.56 77 GLY A CA 1
ATOM 613 C C . GLY A 1 77 ? 3.215 1.101 -20.873 1.00 71.56 77 GLY A C 1
ATOM 614 O O . GLY A 1 77 ? 3.212 0.704 -22.041 1.00 71.56 77 GLY A O 1
ATOM 615 N N . GLN A 1 78 ? 3.343 2.395 -20.564 1.00 74.69 78 GLN A N 1
ATOM 616 C CA . GLN A 1 78 ? 3.534 3.458 -21.557 1.00 74.69 78 GLN A CA 1
ATOM 617 C C . GLN A 1 78 ? 4.986 3.906 -21.695 1.00 74.69 78 GLN A C 1
ATOM 619 O O . GLN A 1 78 ? 5.286 4.633 -22.635 1.00 74.69 78 GLN A O 1
ATOM 624 N N . ARG A 1 79 ? 5.880 3.502 -20.787 1.00 76.25 79 ARG A N 1
ATOM 625 C CA . ARG A 1 79 ? 7.290 3.889 -20.827 1.00 76.25 79 ARG A CA 1
ATOM 626 C C . ARG A 1 79 ? 8.209 2.714 -20.558 1.00 76.25 79 ARG A C 1
ATOM 628 O O . ARG A 1 79 ? 7.894 1.845 -19.742 1.00 76.25 79 ARG A O 1
ATOM 635 N N . ILE A 1 80 ? 9.352 2.739 -21.230 1.00 82.06 80 ILE A N 1
ATOM 636 C CA . ILE A 1 80 ? 10.452 1.798 -21.039 1.00 82.06 80 ILE A CA 1
ATOM 637 C C . ILE A 1 80 ? 11.642 2.576 -20.490 1.00 82.06 80 ILE A C 1
ATOM 639 O O . ILE A 1 80 ? 11.983 3.638 -21.004 1.00 82.06 80 ILE A O 1
ATOM 643 N N . PHE A 1 81 ? 12.273 2.041 -19.458 1.00 80.38 81 PHE A N 1
ATOM 644 C CA . PHE A 1 81 ? 13.449 2.612 -18.822 1.00 80.38 81 PHE A CA 1
ATOM 645 C C . PHE A 1 81 ? 14.653 1.737 -19.103 1.00 80.38 81 PHE A C 1
ATOM 647 O O . PHE A 1 81 ? 14.598 0.527 -18.881 1.00 80.38 81 PHE A O 1
ATOM 654 N N . VAL A 1 82 ? 15.729 2.353 -19.577 1.00 78.00 82 VAL A N 1
ATOM 655 C CA . VAL A 1 82 ? 16.987 1.677 -19.886 1.00 78.00 82 VAL A CA 1
ATOM 656 C C . VAL A 1 82 ? 18.129 2.422 -19.227 1.00 78.00 82 VAL A C 1
ATOM 658 O O . VAL A 1 82 ? 18.196 3.64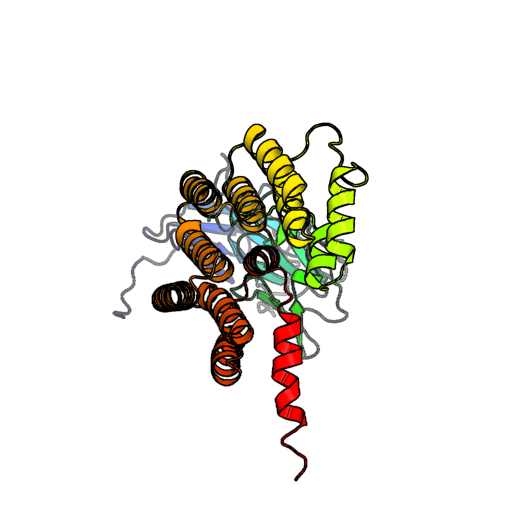4 -19.306 1.00 78.00 82 VAL A O 1
ATOM 661 N N . VAL A 1 83 ? 19.033 1.691 -18.582 1.00 74.69 83 VAL A N 1
ATOM 662 C CA . VAL A 1 83 ? 20.245 2.273 -17.990 1.00 74.69 83 VAL A CA 1
ATOM 663 C C . VAL A 1 83 ? 21.421 2.074 -18.937 1.00 74.69 83 VAL A C 1
ATOM 665 O O . VAL A 1 83 ? 21.646 0.966 -19.425 1.00 74.69 83 VAL A O 1
ATOM 668 N N . SER A 1 84 ? 22.176 3.144 -19.170 1.00 67.25 84 SER A N 1
ATOM 669 C CA . SER A 1 84 ? 23.396 3.165 -19.972 1.00 67.25 84 SER A CA 1
ATOM 670 C C . SER A 1 84 ? 24.422 4.097 -19.333 1.00 67.25 84 SER A C 1
ATOM 672 O O . SER A 1 84 ? 24.169 5.297 -19.239 1.00 67.25 84 SER A O 1
ATOM 674 N N . SER A 1 85 ? 25.580 3.557 -18.941 1.00 58.62 85 SER A N 1
ATOM 675 C CA . SER A 1 85 ? 26.803 4.295 -18.569 1.00 58.62 85 SER A CA 1
ATOM 676 C C . SER A 1 85 ? 26.561 5.583 -17.759 1.00 58.62 85 SER A C 1
ATOM 678 O O . SER A 1 85 ? 26.933 6.672 -18.183 1.00 58.62 85 SER A O 1
ATOM 680 N N . GLY A 1 86 ? 25.885 5.477 -16.608 1.00 57.31 86 GLY A N 1
ATOM 681 C CA . GLY A 1 86 ? 25.601 6.633 -15.739 1.00 57.31 86 GLY A CA 1
ATOM 682 C C . GLY A 1 86 ? 24.427 7.521 -16.183 1.00 57.31 86 GLY A C 1
ATOM 683 O O . GLY A 1 86 ? 24.236 8.621 -15.666 1.00 57.31 86 GLY A O 1
ATOM 684 N N . SER A 1 87 ? 23.613 7.054 -17.129 1.00 66.81 87 SER A N 1
ATOM 685 C CA . SER A 1 87 ? 22.356 7.693 -17.514 1.00 66.81 87 SER A CA 1
ATOM 686 C C . SER A 1 87 ? 21.205 6.691 -17.547 1.00 66.81 87 SER A C 1
ATOM 688 O O . SER A 1 87 ? 21.382 5.519 -17.877 1.00 66.81 87 SER A O 1
ATOM 690 N N . ILE A 1 88 ? 20.013 7.154 -17.189 1.00 74.06 88 ILE A N 1
ATOM 691 C CA . ILE A 1 88 ? 18.761 6.415 -17.323 1.00 74.06 88 ILE A CA 1
ATOM 692 C C . ILE A 1 88 ? 17.959 7.104 -18.418 1.00 74.06 88 ILE A C 1
ATOM 694 O O . ILE A 1 88 ? 17.709 8.306 -18.362 1.00 74.06 88 ILE A O 1
ATOM 698 N N . ILE A 1 89 ? 17.563 6.342 -19.425 1.00 76.25 89 ILE A N 1
ATOM 699 C CA . ILE A 1 89 ? 16.850 6.830 -20.597 1.00 76.25 89 ILE A CA 1
ATOM 700 C C . ILE A 1 89 ? 15.425 6.296 -20.527 1.00 76.25 89 ILE A C 1
ATOM 702 O O . ILE A 1 89 ? 15.207 5.083 -20.468 1.00 76.25 89 ILE A O 1
ATOM 706 N N . ALA A 1 90 ? 14.456 7.211 -20.519 1.00 77.25 90 ALA A N 1
ATOM 707 C CA . ALA A 1 90 ? 13.039 6.894 -20.600 1.00 77.25 90 ALA A CA 1
ATOM 708 C C . ALA A 1 90 ? 12.548 7.030 -22.047 1.00 77.25 90 ALA A C 1
ATOM 710 O O . ALA A 1 90 ? 12.603 8.103 -22.647 1.00 77.25 90 ALA A O 1
ATOM 711 N N . VAL A 1 91 ? 12.036 5.938 -22.605 1.00 77.19 91 VAL A N 1
ATOM 712 C CA . VAL A 1 91 ? 11.384 5.906 -23.917 1.00 77.19 91 VAL A CA 1
ATOM 713 C C . VAL A 1 91 ? 9.875 5.945 -23.695 1.00 77.19 91 VAL A C 1
ATOM 715 O O . VAL A 1 91 ? 9.312 4.998 -23.142 1.00 77.19 91 VAL A O 1
ATOM 718 N N . ASP A 1 92 ? 9.222 7.038 -24.099 1.00 74.88 92 ASP A N 1
ATOM 719 C CA . ASP A 1 92 ? 7.763 7.189 -24.031 1.00 74.88 92 ASP A CA 1
ATOM 720 C C . ASP A 1 92 ? 7.101 6.689 -25.320 1.00 74.88 92 ASP A C 1
ATOM 722 O O . ASP A 1 92 ? 7.515 7.033 -26.426 1.00 74.88 92 ASP A O 1
ATOM 726 N N . LEU A 1 93 ? 6.051 5.884 -25.168 1.00 72.81 93 LEU A N 1
ATOM 727 C CA . LEU A 1 93 ? 5.286 5.292 -26.262 1.00 72.81 93 LEU A CA 1
ATOM 728 C C . LEU A 1 93 ? 4.102 6.175 -26.717 1.00 72.81 93 LEU A C 1
ATOM 730 O O . LEU A 1 93 ? 3.373 5.771 -27.621 1.00 72.81 93 LEU A O 1
ATOM 734 N N . ARG A 1 94 ? 3.856 7.342 -26.087 1.00 65.62 94 ARG A N 1
ATOM 735 C CA . ARG A 1 94 ? 2.730 8.255 -26.404 1.00 65.62 94 ARG A CA 1
ATOM 736 C C . ARG A 1 94 ? 3.087 9.469 -27.275 1.00 65.62 94 ARG A C 1
ATOM 738 O O . ARG A 1 94 ? 2.177 10.144 -27.751 1.00 65.62 94 ARG A O 1
ATOM 745 N N . GLY A 1 95 ? 4.369 9.787 -27.458 1.00 55.22 95 GLY A N 1
ATOM 746 C CA . GLY A 1 95 ? 4.796 10.993 -28.179 1.00 55.22 95 GLY A CA 1
ATOM 747 C C . GLY A 1 95 ? 4.709 10.850 -29.709 1.00 55.22 95 GLY A C 1
ATOM 748 O O . GLY A 1 95 ? 5.002 9.772 -30.221 1.00 55.22 95 GLY A O 1
ATOM 749 N N . PRO A 1 96 ? 4.393 11.924 -30.463 1.00 40.91 96 PRO A N 1
ATOM 750 C CA . PRO A 1 96 ? 4.169 11.864 -31.915 1.00 40.91 96 PRO A CA 1
ATOM 751 C C . PRO A 1 96 ? 5.389 11.420 -32.744 1.00 40.91 96 PRO A C 1
ATOM 753 O O . PRO A 1 96 ? 5.222 11.081 -33.910 1.00 40.91 96 PRO A O 1
ATOM 756 N N . ASN A 1 97 ? 6.588 11.362 -32.148 1.00 49.09 97 ASN A N 1
ATOM 757 C CA . ASN A 1 97 ? 7.831 10.993 -32.833 1.00 49.09 97 ASN A CA 1
ATOM 758 C C . ASN A 1 97 ? 8.599 9.825 -32.179 1.00 49.09 97 ASN A C 1
ATOM 760 O O . ASN A 1 97 ? 9.736 9.580 -32.577 1.00 49.09 97 ASN A O 1
ATOM 764 N N . ASN A 1 98 ? 8.042 9.121 -31.177 1.00 52.94 98 ASN A N 1
ATOM 765 C CA . ASN A 1 98 ? 8.762 8.075 -30.418 1.00 52.94 98 ASN A CA 1
ATOM 766 C C . ASN A 1 98 ? 10.161 8.518 -29.929 1.00 52.94 98 ASN A C 1
ATOM 768 O O . ASN A 1 98 ? 11.085 7.711 -29.828 1.00 52.94 98 ASN A O 1
ATOM 772 N N . THR A 1 99 ? 10.343 9.817 -29.678 1.00 50.41 99 THR A N 1
ATOM 773 C CA . THR A 1 99 ? 11.628 10.382 -29.271 1.00 50.41 99 THR A CA 1
ATOM 774 C C . THR A 1 99 ? 11.870 10.104 -27.788 1.00 50.41 99 THR A C 1
ATOM 776 O O . THR A 1 99 ? 10.934 10.233 -26.992 1.00 50.41 99 THR A O 1
ATOM 779 N N . PRO A 1 100 ? 13.104 9.750 -27.382 1.00 51.81 100 PRO A N 1
ATOM 780 C CA . PRO A 1 100 ? 13.453 9.569 -25.978 1.00 51.81 100 PRO A CA 1
ATOM 781 C C . PRO A 1 100 ? 13.345 10.916 -25.252 1.00 51.81 100 PRO A C 1
ATOM 783 O O . PRO A 1 100 ? 14.273 11.722 -25.235 1.00 51.81 100 PRO A O 1
ATOM 786 N N . HIS A 1 101 ? 12.177 11.201 -24.684 1.00 55.56 101 HIS A N 1
ATOM 787 C CA . HIS A 1 101 ? 11.949 12.378 -23.860 1.00 55.56 101 HIS A CA 1
ATOM 788 C C . HIS A 1 101 ? 12.161 11.998 -22.399 1.00 55.56 101 HIS A C 1
ATOM 790 O O . HIS A 1 101 ? 11.222 11.597 -21.719 1.00 55.56 101 HIS A O 1
ATOM 796 N N . CYS A 1 102 ? 13.431 12.101 -21.994 1.00 54.00 102 CYS A N 1
ATOM 797 C CA . CYS A 1 102 ? 13.991 12.263 -20.645 1.00 54.00 102 CYS A CA 1
ATOM 798 C C . CYS A 1 102 ? 15.229 11.369 -20.505 1.00 54.00 102 CYS A C 1
ATOM 800 O O . CYS A 1 102 ? 15.130 10.155 -20.325 1.00 54.00 102 CYS A O 1
ATOM 802 N N . GLN A 1 103 ? 16.401 11.997 -20.600 1.00 57.38 103 GLN A N 1
ATOM 803 C CA . GLN A 1 103 ? 17.661 11.412 -20.165 1.00 57.38 103 GLN A CA 1
ATOM 804 C C . GLN A 1 103 ? 17.947 11.951 -18.768 1.00 57.38 103 GLN A C 1
ATOM 806 O O . GLN A 1 103 ? 18.122 13.154 -18.575 1.00 57.38 103 GLN A O 1
ATOM 811 N N . TRP A 1 104 ? 17.940 11.055 -17.794 1.00 57.56 104 TRP A N 1
ATOM 812 C CA . TRP A 1 104 ? 18.334 11.346 -16.430 1.00 57.56 104 TRP A CA 1
ATOM 813 C C . TRP A 1 104 ? 19.800 10.995 -16.266 1.00 57.56 104 TRP A C 1
ATOM 815 O O . TRP A 1 104 ? 20.223 9.893 -16.613 1.00 57.56 104 TRP A O 1
ATOM 825 N N . TYR A 1 105 ? 20.580 11.928 -15.743 1.00 54.41 105 TYR A N 1
ATOM 826 C CA . TYR A 1 105 ? 21.976 11.680 -15.422 1.00 54.41 105 TYR A CA 1
ATOM 827 C C . TYR A 1 105 ? 22.046 11.237 -13.965 1.00 54.41 105 TYR A C 1
ATOM 829 O O . TYR A 1 105 ? 21.562 11.943 -13.081 1.00 54.41 105 TYR A O 1
ATOM 837 N N . THR A 1 106 ? 22.630 10.069 -13.705 1.00 52.25 106 THR A N 1
ATOM 838 C CA . THR A 1 106 ? 23.103 9.766 -12.351 1.00 52.25 106 THR A CA 1
ATOM 839 C C . THR A 1 106 ? 24.308 10.670 -12.100 1.00 52.25 106 THR A C 1
ATOM 841 O O . THR A 1 106 ? 25.101 10.855 -13.025 1.00 52.25 106 THR A O 1
ATOM 844 N N . GLU A 1 107 ? 24.433 11.271 -10.912 1.00 48.34 107 GLU A N 1
ATOM 845 C CA . GLU A 1 107 ? 25.538 12.193 -10.608 1.00 48.34 107 GLU A CA 1
ATOM 846 C C . GLU A 1 107 ? 26.903 11.657 -11.056 1.00 48.34 107 GLU A C 1
ATOM 848 O O . GLU A 1 107 ? 27.165 10.452 -11.017 1.00 48.34 107 GLU A O 1
ATOM 853 N N . SER A 1 108 ? 27.743 12.598 -11.502 1.00 44.12 108 SER A N 1
ATOM 854 C CA . SER A 1 108 ? 28.980 12.397 -12.253 1.00 44.12 108 SER A CA 1
ATOM 855 C C . SER A 1 108 ? 29.825 11.243 -11.721 1.00 44.12 108 SER A C 1
ATOM 857 O O . SER A 1 108 ? 30.616 11.400 -10.788 1.00 44.12 108 SER A O 1
ATOM 859 N N . VAL A 1 109 ? 29.722 10.091 -12.376 1.00 46.97 109 VAL A N 1
ATOM 860 C CA . VAL A 1 109 ? 30.803 9.117 -12.331 1.00 46.97 109 VAL A CA 1
ATOM 861 C C . VAL A 1 109 ? 31.952 9.758 -13.121 1.00 46.97 109 VAL A C 1
ATOM 863 O O . VAL A 1 109 ? 31.739 10.127 -14.279 1.00 46.97 109 VAL A O 1
ATOM 866 N N . PRO A 1 110 ? 33.140 9.984 -12.528 1.00 42.59 110 PRO A N 1
ATOM 867 C CA . PRO A 1 110 ? 34.257 10.557 -13.266 1.00 42.59 110 PRO A CA 1
ATOM 868 C C . PRO A 1 110 ? 34.529 9.717 -14.518 1.00 42.59 110 PRO A C 1
ATOM 870 O O . PRO A 1 110 ? 34.571 8.491 -14.435 1.00 42.59 110 PRO A O 1
ATOM 873 N N . ALA A 1 111 ? 34.739 10.375 -15.664 1.00 42.62 111 ALA A N 1
ATOM 874 C CA . ALA A 1 111 ? 34.902 9.748 -16.984 1.00 42.62 111 ALA A CA 1
ATOM 875 C C . ALA A 1 111 ? 36.030 8.692 -17.065 1.00 42.62 111 ALA A C 1
ATOM 877 O O . ALA A 1 111 ? 36.123 7.948 -18.034 1.00 42.62 111 ALA A O 1
ATOM 878 N N . SER A 1 112 ? 36.892 8.606 -16.047 1.00 41.47 112 SER A N 1
ATOM 879 C CA . SER A 1 112 ? 37.937 7.590 -15.913 1.00 41.47 112 SER A CA 1
ATOM 880 C C . SER A 1 112 ? 37.480 6.279 -15.253 1.00 41.47 112 SER A C 1
ATOM 882 O O . SER A 1 112 ? 38.278 5.349 -15.178 1.00 41.47 112 SER A O 1
ATOM 884 N N . ASN A 1 113 ? 36.235 6.185 -14.768 1.00 48.72 113 ASN A N 1
ATOM 885 C CA . ASN A 1 113 ? 35.719 5.036 -14.015 1.00 48.72 113 ASN A CA 1
ATOM 886 C C . ASN A 1 113 ? 34.237 4.751 -14.325 1.00 48.72 113 ASN A C 1
ATOM 888 O O . ASN A 1 113 ? 33.425 4.565 -13.420 1.00 48.72 113 ASN A O 1
ATOM 892 N N . GLU A 1 114 ? 33.872 4.721 -15.610 1.00 53.66 114 GLU A N 1
ATOM 893 C CA . GLU A 1 114 ? 32.514 4.365 -16.036 1.00 53.66 114 GLU A CA 1
ATOM 894 C C . GLU A 1 114 ? 32.058 3.022 -15.420 1.00 53.66 114 GLU A C 1
ATOM 896 O O . GLU A 1 114 ? 32.832 2.056 -15.359 1.00 53.66 114 GLU A O 1
ATOM 901 N N . PRO A 1 115 ? 30.810 2.938 -14.922 1.00 55.38 115 PRO A N 1
ATOM 902 C CA . PRO A 1 115 ? 30.358 1.796 -14.143 1.00 55.38 115 PRO A CA 1
ATOM 903 C C . PRO A 1 115 ? 30.252 0.540 -15.015 1.00 55.38 115 PRO A C 1
ATOM 905 O O . PRO A 1 115 ? 29.384 0.441 -15.878 1.00 55.38 115 PRO A O 1
ATOM 908 N N . ARG A 1 116 ? 31.098 -0.461 -14.738 1.00 59.34 116 ARG A N 1
ATOM 909 C CA . ARG A 1 116 ? 31.111 -1.751 -15.461 1.00 59.34 116 ARG A CA 1
ATOM 910 C C . ARG A 1 116 ? 29.825 -2.571 -15.306 1.00 59.34 116 ARG A C 1
ATOM 912 O O . ARG A 1 116 ? 29.569 -3.453 -16.115 1.00 59.34 116 ARG A O 1
ATOM 919 N N . PHE A 1 117 ? 29.027 -2.297 -14.273 1.00 66.31 117 PHE A N 1
ATOM 920 C CA . PHE A 1 117 ? 27.782 -3.010 -13.989 1.00 66.31 117 PHE A CA 1
ATOM 921 C C . PHE A 1 117 ? 26.648 -2.022 -13.744 1.00 66.31 117 PHE A C 1
ATOM 923 O O . PHE A 1 117 ? 26.790 -1.093 -12.948 1.00 66.31 117 PHE A O 1
ATOM 930 N N . CYS A 1 118 ? 25.523 -2.247 -14.422 1.00 74.19 118 CYS A N 1
ATOM 931 C CA . CYS A 1 118 ? 24.282 -1.516 -14.213 1.00 74.19 118 CYS A CA 1
ATOM 932 C C . CYS A 1 118 ? 23.148 -2.510 -13.950 1.00 74.19 118 CYS A C 1
ATOM 934 O O . CYS A 1 118 ? 23.026 -3.519 -14.645 1.00 74.19 118 CYS A O 1
ATOM 936 N N . SER A 1 119 ? 22.291 -2.218 -12.976 1.00 79.69 119 SER A N 1
ATOM 937 C CA . SER A 1 119 ? 21.094 -3.009 -12.693 1.00 79.69 119 SER A CA 1
ATOM 938 C C . SER A 1 119 ? 19.920 -2.088 -12.393 1.00 79.69 119 SER A C 1
ATOM 940 O O . SER A 1 119 ? 20.079 -1.046 -11.761 1.00 79.69 119 SER A O 1
ATOM 942 N N . LEU A 1 120 ? 18.731 -2.490 -12.838 1.00 82.88 120 LEU A N 1
ATOM 943 C CA . LEU A 1 120 ? 17.505 -1.717 -12.690 1.00 82.88 120 LEU A CA 1
ATOM 944 C C . LEU A 1 120 ? 16.409 -2.590 -12.089 1.00 82.88 120 LEU A C 1
ATOM 946 O O . LEU A 1 120 ? 16.118 -3.679 -12.587 1.00 82.88 120 LEU A O 1
ATOM 950 N N . ALA A 1 121 ? 15.780 -2.077 -11.040 1.00 83.31 121 ALA A N 1
ATOM 951 C CA . ALA A 1 121 ? 14.578 -2.643 -10.458 1.00 83.31 121 ALA A CA 1
ATOM 952 C C . ALA A 1 121 ? 13.471 -1.589 -10.493 1.00 83.31 121 ALA A C 1
ATOM 954 O O . ALA A 1 121 ? 13.715 -0.403 -10.285 1.00 83.31 121 ALA A O 1
ATOM 955 N N . THR A 1 122 ? 12.247 -2.017 -10.780 1.00 78.06 122 THR A N 1
ATOM 956 C CA . THR A 1 122 ? 11.090 -1.125 -10.815 1.00 78.06 122 THR A CA 1
ATOM 957 C C . THR A 1 122 ? 9.877 -1.824 -10.236 1.00 78.06 122 THR A C 1
ATOM 959 O O . THR A 1 122 ? 9.688 -3.020 -10.453 1.00 78.06 122 THR A O 1
ATOM 962 N N . ASN A 1 123 ? 9.061 -1.054 -9.531 1.00 70.75 123 ASN A N 1
ATOM 963 C CA . ASN A 1 123 ? 7.712 -1.422 -9.117 1.00 70.75 123 ASN A CA 1
ATOM 964 C C . ASN A 1 123 ? 6.644 -0.653 -9.906 1.00 70.75 123 ASN A C 1
ATOM 966 O O . ASN A 1 123 ? 5.482 -0.576 -9.522 1.00 70.75 123 ASN A O 1
ATOM 970 N N . GLY A 1 124 ? 7.050 -0.026 -11.013 1.00 64.06 124 GLY A N 1
ATOM 971 C CA . GLY A 1 124 ? 6.185 0.766 -11.870 1.00 64.06 124 GLY A CA 1
ATOM 972 C C . GLY A 1 124 ? 5.832 2.151 -11.323 1.00 64.06 124 GLY A C 1
ATOM 973 O O . GLY A 1 124 ? 5.241 2.936 -12.067 1.00 64.06 124 GLY A O 1
ATOM 974 N N . ARG A 1 125 ? 6.213 2.462 -10.081 1.00 66.19 125 ARG A N 1
ATOM 975 C CA . ARG A 1 125 ? 6.047 3.777 -9.468 1.00 66.19 125 ARG A CA 1
ATOM 976 C C . ARG A 1 125 ? 7.357 4.533 -9.357 1.00 66.19 125 ARG A C 1
ATOM 978 O O . ARG A 1 125 ? 7.431 5.706 -9.723 1.00 66.19 125 ARG A O 1
ATOM 985 N N . PHE A 1 126 ? 8.387 3.858 -8.887 1.00 75.38 126 PHE A N 1
ATOM 986 C CA . PHE A 1 126 ? 9.740 4.354 -8.942 1.00 75.38 126 PHE A CA 1
ATOM 987 C C . PHE A 1 126 ? 10.666 3.296 -9.532 1.00 75.38 126 PHE A C 1
ATOM 989 O O . PHE A 1 126 ? 10.309 2.137 -9.782 1.00 75.38 126 PHE A O 1
ATOM 996 N N . ILE A 1 127 ? 11.878 3.739 -9.809 1.00 82.12 127 ILE A N 1
ATOM 997 C CA . ILE A 1 127 ? 12.965 2.915 -10.300 1.00 82.12 127 ILE A CA 1
ATOM 998 C C . ILE A 1 127 ? 14.098 3.027 -9.304 1.00 82.12 127 ILE A C 1
ATOM 1000 O O . ILE A 1 127 ? 14.509 4.133 -8.970 1.00 82.12 127 ILE A O 1
ATOM 1004 N N . ALA A 1 128 ? 14.624 1.890 -8.871 1.00 84.19 128 ALA A N 1
ATOM 1005 C CA . ALA A 1 128 ? 15.945 1.814 -8.277 1.00 84.19 128 ALA A CA 1
ATOM 1006 C C . ALA A 1 128 ? 16.947 1.509 -9.396 1.00 84.19 128 ALA A C 1
ATOM 1008 O O . ALA A 1 128 ? 16.757 0.572 -10.177 1.00 84.19 128 ALA A O 1
ATOM 1009 N N . CYS A 1 129 ? 18.000 2.311 -9.486 1.00 83.00 129 CYS A N 1
ATOM 1010 C CA . CYS A 1 129 ? 19.057 2.179 -10.474 1.00 83.00 129 CYS A CA 1
ATOM 1011 C C . CYS A 1 129 ? 20.401 2.079 -9.762 1.00 83.00 129 CYS A C 1
ATOM 1013 O O . CYS A 1 129 ? 20.829 3.019 -9.091 1.00 83.00 129 CYS A O 1
ATOM 1015 N N . ALA A 1 130 ? 21.064 0.942 -9.941 1.00 80.19 130 ALA A N 1
ATOM 1016 C CA . ALA A 1 130 ? 22.429 0.725 -9.502 1.00 80.19 130 ALA A CA 1
ATOM 1017 C C . ALA A 1 130 ? 23.378 0.899 -10.691 1.00 80.19 130 ALA A C 1
ATOM 1019 O O . ALA A 1 130 ? 23.192 0.242 -11.716 1.00 80.19 130 ALA A O 1
ATOM 1020 N N . ALA A 1 131 ? 24.382 1.759 -10.552 1.00 75.69 131 ALA A N 1
ATOM 1021 C CA . ALA A 1 131 ? 25.409 2.000 -11.558 1.00 75.69 131 ALA A CA 1
ATOM 1022 C C . ALA A 1 131 ? 26.785 2.011 -10.878 1.00 75.69 131 ALA A C 1
ATOM 1024 O O . ALA A 1 131 ? 27.158 2.948 -10.174 1.00 75.69 131 ALA A O 1
ATOM 1025 N N . GLY A 1 132 ? 27.555 0.936 -11.055 1.00 74.88 132 GLY A N 1
ATOM 1026 C CA . GLY A 1 132 ? 28.828 0.768 -10.358 1.00 74.88 132 GLY A CA 1
ATOM 1027 C C . GLY A 1 132 ? 28.586 0.696 -8.855 1.00 74.88 132 GLY A C 1
ATOM 1028 O O . GLY A 1 132 ? 27.853 -0.173 -8.401 1.00 74.88 132 GLY A O 1
ATOM 1029 N N . GLY A 1 133 ? 29.189 1.595 -8.078 1.00 75.62 133 GLY A N 1
ATOM 1030 C CA . GLY A 1 133 ? 28.985 1.677 -6.627 1.00 75.62 133 GLY A CA 1
ATOM 1031 C C . GLY A 1 133 ? 27.834 2.587 -6.194 1.00 75.62 133 GLY A C 1
ATOM 1032 O O . GLY A 1 133 ? 27.640 2.760 -4.997 1.00 75.62 133 GLY A O 1
ATOM 1033 N N . THR A 1 134 ? 27.091 3.213 -7.108 1.00 80.38 134 THR A N 1
ATOM 1034 C CA . THR A 1 134 ? 26.021 4.151 -6.739 1.00 80.38 134 THR A CA 1
ATOM 1035 C C . THR A 1 134 ? 24.650 3.515 -6.899 1.00 80.38 134 THR A C 1
ATOM 1037 O O . THR A 1 134 ? 24.393 2.765 -7.841 1.00 80.38 134 THR A O 1
ATOM 1040 N N . LEU A 1 135 ? 23.757 3.818 -5.963 1.00 84.88 135 LEU A N 1
ATOM 1041 C CA . LEU A 1 135 ? 22.353 3.447 -5.993 1.00 84.88 135 LEU A CA 1
ATOM 1042 C C . LEU A 1 135 ? 21.517 4.725 -5.935 1.00 84.88 135 LEU A C 1
ATOM 1044 O O . LEU A 1 135 ? 21.586 5.483 -4.968 1.00 84.88 135 LEU A O 1
ATOM 1048 N N . SER A 1 136 ? 20.734 4.952 -6.982 1.00 82.19 136 SER A N 1
ATOM 1049 C CA . SER A 1 136 ? 19.849 6.107 -7.131 1.00 82.19 136 SER A CA 1
ATOM 1050 C C . SER A 1 136 ? 18.407 5.649 -7.303 1.00 82.19 136 SER A C 1
ATOM 1052 O O . SER A 1 136 ? 18.148 4.545 -7.790 1.00 82.19 136 SER A O 1
ATOM 1054 N N . PHE A 1 137 ? 17.464 6.500 -6.914 1.00 84.31 137 PHE A N 1
ATOM 1055 C CA . PHE A 1 137 ? 16.041 6.216 -7.025 1.00 84.31 137 PHE A CA 1
ATOM 1056 C C . PHE A 1 137 ? 15.348 7.326 -7.808 1.00 84.31 137 PHE A C 1
ATOM 1058 O O . PHE A 1 137 ? 15.676 8.496 -7.638 1.00 84.31 137 PHE A O 1
ATOM 1065 N N . TRP A 1 138 ? 14.395 6.970 -8.664 1.00 76.88 138 TRP A N 1
ATOM 1066 C CA . TRP A 1 138 ? 13.769 7.901 -9.607 1.00 76.88 138 TRP A CA 1
ATOM 1067 C C . TRP A 1 138 ? 12.255 7.722 -9.636 1.00 76.88 138 TRP A C 1
ATOM 1069 O O . TRP A 1 138 ? 11.773 6.598 -9.785 1.00 76.88 138 TRP A O 1
ATOM 1079 N N . ASP A 1 139 ? 11.505 8.818 -9.514 1.00 74.56 139 ASP A N 1
ATOM 1080 C CA . ASP A 1 139 ? 10.045 8.817 -9.646 1.00 74.56 139 ASP A CA 1
ATOM 1081 C C . ASP A 1 139 ? 9.641 8.653 -11.116 1.00 74.56 139 ASP A C 1
ATOM 1083 O O . ASP A 1 139 ? 10.126 9.364 -11.999 1.00 74.56 139 ASP A O 1
ATOM 1087 N N . THR A 1 140 ? 8.714 7.734 -11.385 1.00 67.00 140 THR A N 1
ATOM 1088 C CA . THR A 1 140 ? 8.193 7.479 -12.738 1.00 67.00 140 THR A CA 1
ATOM 1089 C C . THR A 1 140 ? 6.808 8.069 -12.990 1.00 67.00 140 THR A C 1
ATOM 1091 O O . THR A 1 140 ? 6.300 7.949 -14.108 1.00 67.00 140 THR A O 1
ATOM 1094 N N . THR A 1 141 ? 6.196 8.697 -11.980 1.00 62.59 141 THR A N 1
ATOM 1095 C CA . THR A 1 141 ? 4.790 9.125 -11.995 1.00 62.59 141 THR A CA 1
ATOM 1096 C C . THR A 1 141 ? 4.594 10.639 -12.067 1.00 62.59 141 THR A C 1
ATOM 1098 O O . THR A 1 141 ? 3.923 11.093 -12.994 1.00 62.59 141 THR A O 1
ATOM 1101 N N . SER A 1 142 ? 5.165 11.417 -11.139 1.00 56.88 142 SER A N 1
ATOM 1102 C CA . SER A 1 142 ? 4.759 12.820 -10.930 1.00 56.88 142 SER A CA 1
ATOM 1103 C C . SER A 1 142 ? 5.863 13.839 -11.200 1.00 56.88 142 SER A C 1
ATOM 1105 O O . SER A 1 142 ? 5.654 14.780 -11.961 1.00 56.88 142 SER A O 1
ATOM 1107 N N . SER A 1 143 ? 7.033 13.673 -10.582 1.00 54.41 143 SER A N 1
ATOM 1108 C CA . SER A 1 143 ? 8.102 14.687 -10.604 1.00 54.41 143 SER A CA 1
ATOM 1109 C C . SER A 1 143 ? 9.190 14.433 -11.648 1.00 54.41 143 SER A C 1
ATOM 1111 O O . SER A 1 143 ? 9.978 15.331 -11.931 1.00 54.41 143 SER A O 1
ATOM 1113 N N . TYR A 1 144 ? 9.232 13.225 -12.227 1.00 62.41 144 TYR A N 1
ATOM 1114 C CA . TYR A 1 144 ? 10.264 12.783 -13.178 1.00 62.41 144 TYR A CA 1
ATOM 1115 C C . TYR A 1 144 ? 11.691 13.158 -12.741 1.00 62.41 144 TYR A C 1
ATOM 1117 O O . TYR A 1 144 ? 12.525 13.539 -13.567 1.00 62.41 144 TYR A O 1
ATOM 1125 N N . GLY A 1 145 ? 11.952 13.072 -11.435 1.00 66.12 145 GLY A N 1
ATOM 1126 C CA . GLY A 1 145 ? 13.200 13.472 -10.799 1.00 66.12 145 GLY A CA 1
ATOM 1127 C C . GLY A 1 145 ? 13.737 12.403 -9.853 1.00 66.12 145 GLY A C 1
ATOM 1128 O O . GLY A 1 145 ? 13.063 11.413 -9.545 1.00 66.12 145 GLY A O 1
ATOM 1129 N N . GLN A 1 146 ? 14.975 12.609 -9.406 1.00 72.12 146 GLN A N 1
ATOM 1130 C CA . GLN A 1 146 ? 15.592 11.754 -8.404 1.00 72.12 146 GLN A CA 1
ATOM 1131 C C . GLN A 1 146 ? 14.846 11.897 -7.072 1.00 72.12 146 GLN A C 1
ATOM 1133 O O . GLN A 1 146 ? 14.577 13.005 -6.610 1.00 72.12 146 GLN A O 1
ATOM 1138 N N . ILE A 1 147 ? 14.523 10.765 -6.455 1.00 72.62 147 ILE A N 1
ATOM 1139 C CA . ILE A 1 147 ? 13.822 10.682 -5.176 1.00 72.62 147 ILE A CA 1
ATOM 1140 C C . ILE A 1 147 ? 14.771 10.168 -4.099 1.00 72.62 147 ILE A C 1
ATOM 1142 O O . ILE A 1 147 ? 15.367 9.105 -4.218 1.00 72.62 147 ILE A O 1
ATOM 1146 N N . GLY A 1 148 ? 14.906 10.925 -3.015 1.00 72.12 148 GLY A N 1
ATOM 1147 C CA . GLY A 1 148 ? 15.778 10.540 -1.909 1.00 72.12 148 GLY A CA 1
ATOM 1148 C C . GLY A 1 148 ? 17.283 10.587 -2.234 1.00 72.12 148 GLY A C 1
ATOM 1149 O O . GLY A 1 148 ? 17.700 11.012 -3.316 1.00 72.12 148 GLY A O 1
ATOM 1150 N N . PRO A 1 149 ? 18.119 10.200 -1.257 1.00 74.69 149 PRO A N 1
ATOM 1151 C CA . PRO A 1 149 ? 19.567 10.315 -1.362 1.00 74.69 149 PRO A CA 1
ATOM 1152 C C . PRO A 1 149 ? 20.168 9.252 -2.294 1.00 74.69 149 PRO A C 1
ATOM 1154 O O . PRO A 1 149 ? 19.732 8.100 -2.307 1.00 74.69 149 PRO A O 1
ATOM 1157 N N . THR A 1 150 ? 21.225 9.618 -3.027 1.00 80.56 150 THR A N 1
ATOM 1158 C CA . THR A 1 150 ? 22.104 8.637 -3.682 1.00 80.56 150 THR A CA 1
ATOM 1159 C C . THR A 1 150 ? 22.894 7.894 -2.609 1.00 80.56 150 THR A C 1
ATOM 1161 O O . THR A 1 150 ? 23.607 8.515 -1.820 1.00 80.56 150 THR A O 1
ATOM 1164 N N . ILE A 1 151 ? 22.811 6.566 -2.587 1.00 81.19 151 ILE A N 1
ATOM 1165 C CA . ILE A 1 151 ? 23.617 5.738 -1.686 1.00 81.19 151 ILE A CA 1
ATOM 1166 C C . ILE A 1 151 ? 24.879 5.316 -2.434 1.00 81.19 151 ILE A C 1
ATOM 1168 O O . ILE A 1 151 ? 24.801 4.734 -3.515 1.00 81.19 151 ILE A O 1
ATOM 1172 N N . THR A 1 152 ? 26.045 5.611 -1.866 1.00 80.19 152 THR A N 1
ATOM 1173 C CA . THR A 1 152 ? 27.343 5.256 -2.442 1.00 80.19 152 THR A CA 1
ATOM 1174 C C . THR A 1 152 ? 27.980 4.105 -1.668 1.00 80.19 152 THR A C 1
ATOM 1176 O O . THR A 1 152 ? 28.020 4.084 -0.439 1.00 80.19 152 THR A O 1
ATOM 1179 N N . PHE A 1 153 ? 28.482 3.122 -2.405 1.00 77.00 153 PHE A N 1
ATOM 1180 C CA . PHE A 1 153 ? 29.173 1.946 -1.900 1.00 77.00 153 PHE A CA 1
ATOM 1181 C C . PHE A 1 153 ? 30.627 1.961 -2.366 1.00 77.00 153 PHE A C 1
ATOM 1183 O O . PHE A 1 153 ? 30.943 2.442 -3.453 1.00 77.00 153 PHE A O 1
ATOM 1190 N N . GLN A 1 154 ? 31.513 1.397 -1.541 1.00 77.00 154 GLN A N 1
ATOM 1191 C CA . GLN A 1 154 ? 32.927 1.228 -1.893 1.00 77.00 154 GLN A CA 1
ATOM 1192 C C . GLN A 1 154 ? 33.130 0.193 -3.008 1.00 77.00 154 GLN A C 1
ATOM 1194 O O . GLN A 1 154 ? 34.045 0.332 -3.813 1.00 77.00 154 GLN A O 1
ATOM 1199 N N . ASP A 1 155 ? 32.251 -0.810 -3.076 1.00 78.19 155 ASP A N 1
ATOM 1200 C CA . ASP A 1 155 ? 32.268 -1.845 -4.111 1.00 78.19 155 ASP A CA 1
ATOM 1201 C C . ASP A 1 155 ? 31.122 -1.677 -5.098 1.00 78.19 155 ASP A C 1
ATOM 1203 O O . ASP A 1 155 ? 30.063 -1.142 -4.766 1.00 78.19 155 ASP A O 1
ATOM 1207 N N . SER A 1 156 ? 31.311 -2.229 -6.297 1.00 77.44 156 SER A N 1
ATOM 1208 C CA . SER A 1 156 ? 30.268 -2.254 -7.319 1.00 77.44 156 SER A CA 1
ATOM 1209 C C . SER A 1 156 ? 29.085 -3.136 -6.911 1.00 77.44 156 SER A C 1
ATOM 1211 O O . SER A 1 156 ? 29.248 -4.237 -6.381 1.00 77.44 156 SER A O 1
ATOM 1213 N N . ILE A 1 157 ? 27.883 -2.655 -7.200 1.00 81.25 157 ILE A N 1
ATOM 1214 C CA . ILE A 1 157 ? 26.630 -3.390 -7.118 1.00 81.25 157 ILE A CA 1
ATOM 1215 C C . ILE A 1 157 ? 26.447 -4.137 -8.441 1.00 81.25 157 ILE A C 1
ATOM 1217 O O . ILE A 1 157 ? 26.453 -3.538 -9.515 1.00 81.25 157 ILE A O 1
ATOM 1221 N N . HIS A 1 158 ? 26.265 -5.452 -8.370 1.00 78.50 158 HIS A N 1
ATOM 1222 C CA . HIS A 1 158 ? 26.064 -6.291 -9.553 1.00 78.50 158 HIS A CA 1
ATOM 1223 C C . HIS A 1 158 ? 24.590 -6.521 -9.873 1.00 78.50 158 HIS A C 1
ATOM 1225 O O . HIS A 1 158 ? 24.232 -6.706 -11.033 1.00 78.50 158 HIS A O 1
ATOM 1231 N N . SER A 1 159 ? 23.729 -6.543 -8.856 1.00 80.88 159 SER A N 1
ATOM 1232 C CA . SER A 1 159 ? 22.307 -6.821 -9.032 1.00 80.88 159 SER A CA 1
ATOM 1233 C C . SER A 1 159 ? 21.485 -6.161 -7.940 1.00 80.88 159 SER A C 1
ATOM 1235 O O . SER A 1 159 ? 21.930 -6.050 -6.795 1.00 80.88 159 SER A O 1
ATOM 1237 N N . ILE A 1 160 ? 20.276 -5.747 -8.303 1.00 87.75 160 ILE A N 1
ATOM 1238 C CA . ILE A 1 160 ? 19.281 -5.228 -7.371 1.00 87.75 160 ILE A CA 1
ATOM 1239 C C . ILE A 1 160 ? 17.923 -5.873 -7.627 1.00 87.75 160 ILE A C 1
ATOM 1241 O O . ILE A 1 160 ? 17.562 -6.147 -8.773 1.00 87.75 160 ILE A O 1
ATOM 1245 N N . ALA A 1 161 ? 17.159 -6.079 -6.559 1.00 85.69 161 ALA A N 1
ATOM 1246 C CA . ALA A 1 161 ? 15.797 -6.589 -6.618 1.00 85.69 161 ALA A CA 1
ATOM 1247 C C . ALA A 1 161 ? 14.913 -5.850 -5.611 1.00 85.69 161 ALA A C 1
ATOM 1249 O O . ALA A 1 161 ? 15.278 -5.710 -4.443 1.00 85.69 161 ALA A O 1
ATOM 1250 N N . LEU A 1 162 ? 13.751 -5.391 -6.074 1.00 82.75 162 LEU A N 1
ATOM 1251 C CA . LEU A 1 162 ? 12.695 -4.865 -5.211 1.00 82.75 162 LEU A CA 1
ATOM 1252 C C . LEU A 1 162 ? 11.825 -6.019 -4.721 1.00 82.75 162 LEU A C 1
ATOM 1254 O O . LEU A 1 162 ? 11.573 -6.970 -5.468 1.00 82.75 162 LEU A O 1
ATOM 1258 N N . SER A 1 163 ? 11.376 -5.935 -3.474 1.00 75.81 163 SER A N 1
ATOM 1259 C CA . SER A 1 163 ? 10.392 -6.870 -2.951 1.00 75.81 163 SER A CA 1
ATOM 1260 C C . SER A 1 163 ? 9.012 -6.615 -3.587 1.00 75.81 163 SER A C 1
ATOM 1262 O O . SER A 1 163 ? 8.690 -5.469 -3.900 1.00 75.81 163 SER A O 1
ATOM 1264 N N . PRO A 1 164 ? 8.178 -7.653 -3.796 1.00 64.69 164 PRO A N 1
ATOM 1265 C CA . PRO A 1 164 ? 6.860 -7.494 -4.427 1.00 64.69 164 PRO A CA 1
ATOM 1266 C C . PRO A 1 164 ? 5.868 -6.620 -3.645 1.00 64.69 164 PRO A C 1
ATOM 1268 O O . PRO A 1 164 ? 4.864 -6.189 -4.200 1.00 64.69 164 PRO A O 1
ATOM 1271 N N . ASP A 1 165 ? 6.121 -6.414 -2.354 1.00 59.09 165 ASP A N 1
ATOM 1272 C CA . ASP A 1 165 ? 5.341 -5.587 -1.431 1.00 59.09 165 ASP A CA 1
ATOM 1273 C C . ASP A 1 165 ? 5.889 -4.149 -1.304 1.00 59.09 165 ASP A C 1
ATOM 1275 O O . ASP A 1 165 ? 5.429 -3.393 -0.448 1.00 59.09 165 ASP A O 1
ATOM 1279 N N . ASP A 1 166 ? 6.882 -3.779 -2.122 1.00 67.69 166 ASP A N 1
ATOM 1280 C CA . ASP A 1 166 ? 7.492 -2.444 -2.194 1.00 67.69 166 ASP A CA 1
ATOM 1281 C C . ASP A 1 166 ? 8.128 -1.933 -0.892 1.00 67.69 166 ASP A C 1
ATOM 1283 O O . ASP A 1 166 ? 8.401 -0.739 -0.734 1.00 67.69 166 ASP A O 1
ATOM 1287 N N . SER A 1 167 ? 8.395 -2.829 0.057 1.00 67.31 167 SER A N 1
ATOM 1288 C CA . SER A 1 167 ? 8.924 -2.482 1.376 1.00 67.31 167 SER A CA 1
ATOM 1289 C C . SER A 1 167 ? 10.449 -2.581 1.462 1.00 67.31 167 SER A C 1
ATOM 1291 O O . SER A 1 167 ? 11.068 -1.852 2.246 1.00 67.31 167 SER A O 1
ATOM 1293 N N . HIS A 1 168 ? 11.070 -3.426 0.633 1.00 80.56 168 HIS A N 1
ATOM 1294 C CA . HIS A 1 168 ? 12.486 -3.754 0.708 1.00 80.56 168 HIS A CA 1
ATOM 1295 C C . HIS A 1 168 ? 13.208 -3.706 -0.644 1.00 80.56 168 HIS A C 1
ATOM 1297 O O . HIS A 1 168 ? 12.652 -3.986 -1.706 1.00 80.56 168 HIS A O 1
ATOM 1303 N N . LEU A 1 169 ? 14.505 -3.405 -0.582 1.00 87.12 169 LEU A N 1
ATOM 1304 C CA . LEU A 1 169 ? 15.431 -3.499 -1.706 1.00 87.12 169 LEU A CA 1
ATOM 1305 C C . LEU A 1 169 ? 16.624 -4.373 -1.321 1.00 87.12 169 LEU A C 1
ATOM 1307 O O . LEU A 1 169 ? 17.351 -4.056 -0.381 1.00 87.12 169 LEU A O 1
ATOM 1311 N N . ALA A 1 170 ? 16.861 -5.440 -2.077 1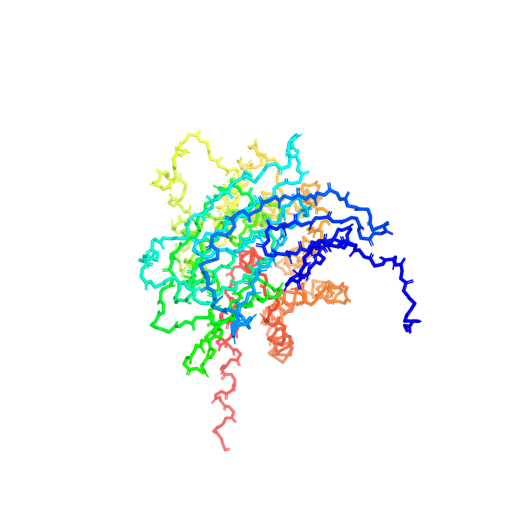.00 86.88 170 ALA A N 1
ATOM 1312 C CA . ALA A 1 170 ? 18.052 -6.270 -1.955 1.00 86.88 170 ALA A CA 1
ATOM 1313 C C . ALA A 1 170 ? 19.107 -5.843 -2.983 1.00 86.88 170 ALA A C 1
ATOM 1315 O O . ALA A 1 170 ? 18.805 -5.720 -4.169 1.00 86.88 170 ALA A O 1
ATOM 1316 N N . CYS A 1 171 ? 20.346 -5.653 -2.531 1.00 86.88 171 CYS A N 1
ATOM 1317 C CA . CYS A 1 171 ? 21.497 -5.302 -3.361 1.00 86.88 171 CYS A CA 1
ATOM 1318 C C . CYS A 1 171 ? 22.590 -6.366 -3.216 1.00 86.88 171 CYS A C 1
ATOM 1320 O O . CYS A 1 171 ? 23.065 -6.619 -2.108 1.00 86.88 171 CYS A O 1
ATOM 1322 N N . GLY A 1 172 ? 23.006 -6.971 -4.328 1.00 85.50 172 GLY A N 1
ATOM 1323 C CA . GLY A 1 172 ? 24.149 -7.882 -4.393 1.00 85.50 172 GLY A CA 1
ATOM 1324 C C . GLY A 1 172 ? 25.422 -7.129 -4.772 1.00 85.50 172 GLY A C 1
ATOM 1325 O O . GLY A 1 172 ? 25.473 -6.500 -5.833 1.00 85.50 172 GLY A O 1
ATOM 1326 N N . ARG A 1 173 ? 26.444 -7.187 -3.917 1.00 83.62 173 ARG A N 1
ATOM 1327 C CA . ARG A 1 173 ? 27.685 -6.409 -4.045 1.00 83.62 173 ARG A CA 1
ATOM 1328 C C . ARG A 1 173 ? 28.896 -7.277 -4.401 1.00 83.62 173 ARG A C 1
ATOM 1330 O O . ARG A 1 173 ? 28.924 -8.481 -4.144 1.00 83.62 173 ARG A O 1
ATOM 1337 N N . GLY A 1 174 ? 29.914 -6.644 -4.987 1.00 78.19 174 GLY A N 1
ATOM 1338 C CA . GLY A 1 174 ? 31.185 -7.275 -5.369 1.00 78.19 174 GLY A CA 1
ATOM 1339 C C . GLY A 1 174 ? 32.020 -7.802 -4.196 1.00 78.19 174 GLY A C 1
ATOM 1340 O O . GLY A 1 174 ? 32.858 -8.681 -4.386 1.00 78.19 174 GLY A O 1
ATOM 1341 N N . ASP A 1 175 ? 31.727 -7.363 -2.968 1.00 80.94 175 ASP A N 1
ATOM 1342 C CA . ASP A 1 175 ? 32.302 -7.891 -1.720 1.00 80.94 175 ASP A CA 1
ATOM 1343 C C . ASP A 1 175 ? 31.742 -9.269 -1.318 1.00 80.94 175 ASP A C 1
ATOM 1345 O O . ASP A 1 175 ? 32.029 -9.767 -0.226 1.00 80.94 175 ASP A O 1
ATOM 1349 N N . LYS A 1 176 ? 30.958 -9.900 -2.205 1.00 83.00 176 LYS A N 1
ATOM 1350 C CA . LYS A 1 176 ? 30.274 -11.185 -2.005 1.00 83.00 176 LYS A CA 1
ATOM 1351 C C . LYS A 1 176 ? 29.207 -11.134 -0.906 1.00 83.00 176 LYS A C 1
ATOM 1353 O O . LYS A 1 176 ? 28.837 -12.181 -0.373 1.00 83.00 176 LYS A O 1
ATOM 1358 N N . LYS A 1 177 ? 28.697 -9.947 -0.564 1.00 84.31 177 LYS A N 1
ATOM 1359 C CA . LYS A 1 177 ? 27.611 -9.768 0.407 1.00 84.31 177 LYS A CA 1
ATOM 1360 C C . LYS A 1 177 ? 26.330 -9.284 -0.264 1.00 84.31 177 LYS A C 1
ATOM 1362 O O . LYS A 1 177 ? 26.335 -8.666 -1.329 1.00 84.31 177 LYS A O 1
ATOM 1367 N N . ILE A 1 178 ? 25.216 -9.569 0.406 1.00 87.56 178 ILE A N 1
ATOM 1368 C CA . ILE A 1 178 ? 23.896 -9.036 0.073 1.00 87.56 178 ILE A CA 1
ATOM 1369 C C . ILE A 1 178 ? 23.511 -8.058 1.176 1.00 87.56 178 ILE A C 1
ATOM 1371 O O . ILE A 1 178 ? 23.627 -8.369 2.361 1.00 87.56 178 ILE A O 1
ATOM 1375 N N . THR A 1 179 ? 23.055 -6.874 0.792 1.00 84.38 179 THR A N 1
ATOM 1376 C CA . THR A 1 179 ? 22.516 -5.881 1.721 1.00 84.38 179 THR A CA 1
ATOM 1377 C C . THR A 1 179 ? 21.044 -5.672 1.412 1.00 84.38 179 THR A C 1
ATOM 1379 O O . THR A 1 179 ? 20.683 -5.437 0.260 1.00 84.38 179 THR A O 1
ATOM 1382 N N . VAL A 1 180 ? 20.198 -5.783 2.434 1.00 85.94 180 VAL A N 1
ATOM 1383 C CA . VAL A 1 180 ? 18.759 -5.534 2.326 1.00 85.94 180 VAL A CA 1
ATOM 1384 C C . VAL A 1 180 ? 18.447 -4.226 3.029 1.00 85.94 180 VAL A C 1
ATOM 1386 O O . VAL A 1 180 ? 18.798 -4.043 4.192 1.00 85.94 180 VAL A O 1
ATOM 1389 N N . TYR A 1 181 ? 17.785 -3.328 2.314 1.00 80.38 181 TYR A N 1
ATOM 1390 C CA . TYR A 1 181 ? 17.345 -2.044 2.822 1.00 80.38 181 TYR A CA 1
ATOM 1391 C C . TYR A 1 181 ? 15.833 -2.011 2.983 1.00 80.38 181 TYR A C 1
ATOM 1393 O O . TYR A 1 181 ? 15.098 -2.522 2.140 1.00 80.38 181 TYR A O 1
ATOM 1401 N N . SER A 1 182 ? 15.372 -1.359 4.046 1.00 77.25 182 SER A N 1
ATOM 1402 C CA . SER A 1 182 ? 13.993 -0.896 4.159 1.00 77.25 182 SER A CA 1
ATOM 1403 C C . SER A 1 182 ? 13.835 0.361 3.307 1.00 77.25 182 SER A C 1
ATOM 1405 O O . SER A 1 182 ? 14.487 1.377 3.549 1.00 77.25 182 SER A O 1
ATOM 1407 N N . LEU A 1 183 ? 12.964 0.308 2.301 1.00 74.25 183 LEU A N 1
ATOM 1408 C CA . LEU A 1 183 ? 12.682 1.457 1.436 1.00 74.25 183 LEU A CA 1
ATOM 1409 C C . LEU A 1 183 ? 12.023 2.601 2.209 1.00 74.25 183 LEU A C 1
ATOM 1411 O O . LEU A 1 183 ? 12.172 3.755 1.820 1.00 74.25 183 LEU A O 1
ATOM 1415 N N . ARG A 1 184 ? 11.372 2.293 3.337 1.00 64.81 184 ARG A N 1
ATOM 1416 C CA . ARG A 1 184 ? 10.775 3.275 4.256 1.00 64.81 184 ARG A CA 1
ATOM 1417 C C . ARG A 1 184 ? 11.804 4.178 4.930 1.00 64.81 184 ARG A C 1
ATOM 1419 O O . ARG A 1 184 ? 11.450 5.279 5.337 1.00 64.81 184 ARG A O 1
ATOM 1426 N N . ASP A 1 185 ? 13.048 3.720 5.036 1.00 68.44 185 ASP A N 1
ATOM 1427 C CA . ASP A 1 185 ? 14.122 4.481 5.677 1.00 68.44 185 ASP A CA 1
ATOM 1428 C C . ASP A 1 185 ? 14.870 5.367 4.668 1.00 68.44 185 ASP A C 1
ATOM 1430 O O . ASP A 1 185 ? 15.535 6.324 5.058 1.00 68.44 185 ASP A O 1
ATOM 1434 N N . ILE A 1 186 ? 14.763 5.049 3.370 1.00 69.69 186 ILE A N 1
ATOM 1435 C CA . ILE A 1 186 ? 15.516 5.696 2.286 1.00 69.69 186 ILE A CA 1
ATOM 1436 C C . ILE A 1 186 ? 14.648 6.681 1.504 1.00 69.69 186 ILE A C 1
ATOM 1438 O O . ILE A 1 186 ? 15.099 7.777 1.170 1.00 69.69 186 ILE A O 1
ATOM 1442 N N . LEU A 1 187 ? 13.420 6.283 1.168 1.00 69.94 187 LEU A N 1
ATOM 1443 C CA . LEU A 1 187 ? 12.541 7.061 0.308 1.00 69.94 187 LEU A CA 1
ATOM 1444 C C . LEU A 1 187 ? 11.564 7.904 1.130 1.00 69.94 187 LEU A C 1
ATOM 1446 O O . LEU A 1 187 ? 11.056 7.448 2.157 1.00 69.94 187 LEU A O 1
ATOM 1450 N N . PRO A 1 188 ? 11.243 9.124 0.668 1.00 62.06 188 PRO A N 1
ATOM 1451 C CA . PRO A 1 188 ? 10.211 9.925 1.301 1.00 62.06 188 PRO A CA 1
ATOM 1452 C C . PRO A 1 188 ? 8.831 9.271 1.121 1.00 62.06 188 PRO A C 1
ATOM 1454 O O . PRO A 1 188 ? 8.505 8.722 0.066 1.00 62.06 188 PRO A O 1
ATOM 1457 N N . LEU A 1 189 ? 8.002 9.343 2.164 1.00 54.84 189 LEU A N 1
ATOM 1458 C CA . LEU A 1 189 ? 6.730 8.620 2.271 1.00 54.84 189 LEU A CA 1
ATOM 1459 C C . LEU A 1 189 ? 5.751 8.958 1.146 1.00 54.84 189 LEU A C 1
ATOM 1461 O O . LEU A 1 189 ? 5.114 8.050 0.627 1.00 54.84 189 LEU A O 1
ATOM 1465 N N . HIS A 1 190 ? 5.689 10.206 0.678 1.00 53.41 190 HIS A N 1
ATOM 1466 C CA . HIS A 1 190 ? 4.861 10.586 -0.476 1.00 53.41 190 HIS A CA 1
ATOM 1467 C C . HIS A 1 190 ? 5.230 9.860 -1.788 1.00 53.41 190 HIS A C 1
ATOM 1469 O O . HIS A 1 190 ? 4.440 9.879 -2.726 1.00 53.41 190 HIS A O 1
ATOM 1475 N N . VAL A 1 191 ? 6.399 9.204 -1.866 1.00 54.94 191 VAL A N 1
ATOM 1476 C CA . VAL A 1 191 ? 6.832 8.351 -2.994 1.00 54.94 191 VAL A CA 1
ATOM 1477 C C . VAL A 1 191 ? 6.649 6.853 -2.710 1.00 54.94 191 VAL A C 1
ATOM 1479 O O . VAL A 1 191 ? 6.672 6.033 -3.624 1.00 54.94 191 VAL A O 1
ATOM 1482 N N . ILE A 1 192 ? 6.376 6.486 -1.459 1.00 54.12 192 ILE A N 1
ATOM 1483 C CA . ILE A 1 192 ? 5.884 5.158 -1.058 1.00 54.12 192 ILE A CA 1
ATOM 1484 C C . ILE A 1 192 ? 4.341 5.144 -1.021 1.00 54.12 192 ILE A C 1
ATOM 1486 O O . ILE A 1 192 ? 3.717 4.100 -1.186 1.00 54.12 192 ILE A O 1
ATOM 1490 N N . LEU A 1 193 ? 3.690 6.318 -0.993 1.00 47.38 193 LEU A N 1
ATOM 1491 C CA . LEU A 1 193 ? 2.231 6.535 -0.970 1.00 47.38 193 LEU A CA 1
ATOM 1492 C C . LEU A 1 193 ? 1.659 7.069 -2.280 1.00 47.38 193 LEU A C 1
ATOM 1494 O O . LEU A 1 193 ? 1.863 8.231 -2.609 1.00 47.38 193 LEU A O 1
ATOM 1498 N N . ASP A 1 194 ? 1.078 6.210 -3.101 1.00 40.34 194 ASP A N 1
ATOM 1499 C CA . ASP A 1 194 ? 0.704 6.548 -4.475 1.00 40.34 194 ASP A CA 1
ATOM 1500 C C . ASP A 1 194 ? -0.400 7.608 -4.437 1.00 40.34 194 ASP A C 1
ATOM 1502 O O . ASP A 1 194 ? -1.294 7.515 -3.597 1.00 40.34 194 ASP A O 1
ATOM 1506 N N . PRO A 1 195 ? -0.412 8.601 -5.337 1.00 38.69 195 PRO A N 1
ATOM 1507 C CA . PRO A 1 195 ? -1.603 9.424 -5.497 1.00 38.69 195 PRO A CA 1
ATOM 1508 C C . PRO A 1 195 ? -2.824 8.601 -5.967 1.00 38.69 195 PRO A C 1
ATOM 1510 O O . PRO A 1 195 ? -3.956 9.051 -5.797 1.00 38.69 195 PRO A O 1
ATOM 1513 N N . THR A 1 196 ? -2.625 7.401 -6.539 1.00 35.66 196 THR A N 1
ATOM 1514 C CA . THR A 1 196 ? -3.690 6.539 -7.091 1.00 35.66 196 THR A CA 1
ATOM 1515 C C . THR A 1 196 ? -3.968 5.231 -6.332 1.00 35.66 196 THR A C 1
ATOM 1517 O O . THR A 1 196 ? -5.115 4.781 -6.338 1.00 35.66 196 THR A O 1
ATOM 1520 N N . THR A 1 197 ? -3.017 4.660 -5.586 1.00 35.94 197 THR A N 1
ATOM 1521 C CA . THR A 1 197 ? -3.296 3.681 -4.527 1.00 35.94 197 THR A CA 1
ATOM 1522 C C . THR A 1 197 ? -3.509 4.399 -3.205 1.00 35.94 197 THR A C 1
ATOM 1524 O O . THR A 1 197 ? -2.585 4.877 -2.560 1.00 35.94 197 THR A O 1
ATOM 1527 N N . ARG A 1 198 ? -4.778 4.380 -2.786 1.00 39.69 198 ARG A N 1
ATOM 1528 C CA . ARG A 1 198 ? -5.182 4.432 -1.380 1.00 39.69 198 ARG A CA 1
ATOM 1529 C C . ARG A 1 198 ? -4.595 5.623 -0.623 1.00 39.69 198 ARG A C 1
ATOM 1531 O O . ARG A 1 198 ? -3.765 5.459 0.269 1.00 39.69 198 ARG A O 1
ATOM 1538 N N . LEU A 1 199 ? -5.151 6.811 -0.880 1.00 36.94 199 LEU A N 1
ATOM 1539 C CA . LEU A 1 199 ? -5.348 7.738 0.234 1.00 36.94 199 LEU A CA 1
ATOM 1540 C C . LEU A 1 199 ? -6.028 6.918 1.337 1.00 36.94 199 LEU A C 1
ATOM 1542 O O . LEU A 1 199 ? -7.091 6.351 1.074 1.00 36.94 199 LEU A O 1
ATOM 1546 N N . PRO A 1 200 ? -5.434 6.769 2.529 1.00 42.78 200 PRO A N 1
ATOM 1547 C CA . PRO A 1 200 ? -6.184 6.205 3.626 1.00 42.78 200 PRO A CA 1
ATOM 1548 C C . PRO A 1 200 ? -7.404 7.097 3.843 1.00 42.78 200 PRO A C 1
ATOM 1550 O O . PRO A 1 200 ? -7.354 8.298 3.567 1.00 42.78 200 PRO A O 1
ATOM 1553 N N . LEU A 1 201 ? -8.456 6.548 4.448 1.00 47.69 201 LEU A N 1
ATOM 1554 C CA . LEU A 1 201 ? -9.503 7.349 5.089 1.00 47.69 201 LEU A CA 1
ATOM 1555 C C . LEU A 1 201 ? -8.909 8.554 5.864 1.00 47.69 201 LEU A C 1
ATOM 1557 O O . LEU A 1 201 ? -9.508 9.620 5.920 1.00 47.69 201 LEU A O 1
ATOM 1561 N N . THR A 1 202 ? -7.681 8.420 6.373 1.00 47.16 202 THR A N 1
ATOM 1562 C CA . THR A 1 202 ? -6.872 9.472 6.988 1.00 47.16 202 THR A CA 1
ATOM 1563 C C . THR A 1 202 ? -5.722 9.955 6.071 1.00 47.16 202 THR A C 1
ATOM 1565 O O . THR A 1 202 ? -4.712 9.262 5.940 1.00 47.16 202 THR A O 1
ATOM 1568 N N . SER A 1 203 ? -5.780 11.167 5.502 1.00 47.25 203 SER A N 1
ATOM 1569 C CA . SER A 1 203 ? -4.566 11.826 4.976 1.00 47.25 203 SER A CA 1
ATOM 1570 C C . SER A 1 203 ? -3.82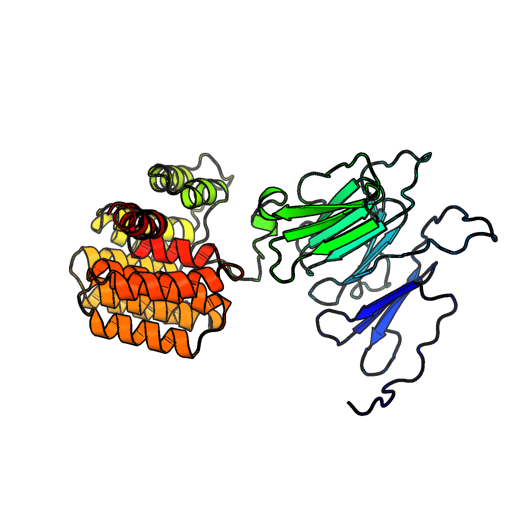9 12.511 6.133 1.00 47.25 203 SER A C 1
ATOM 1572 O O . SER A 1 203 ? -4.331 13.492 6.686 1.00 47.25 203 SER A O 1
ATOM 1574 N N . VAL A 1 204 ? -2.676 11.986 6.539 1.00 47.62 204 VAL A N 1
ATOM 1575 C CA . VAL A 1 204 ? -1.857 12.539 7.631 1.00 47.62 204 VAL A CA 1
ATOM 1576 C C . VAL A 1 204 ? -0.518 12.997 7.053 1.00 47.62 204 VAL A C 1
ATOM 1578 O O . VAL A 1 204 ? -0.003 12.359 6.139 1.00 47.62 204 VAL A O 1
ATOM 1581 N N . SER A 1 205 ? 0.033 14.104 7.557 1.00 46.91 205 SER A N 1
ATOM 1582 C CA . SER A 1 205 ? 1.349 14.606 7.151 1.00 46.91 205 SER A CA 1
ATOM 1583 C C . SER A 1 205 ? 2.480 13.661 7.595 1.00 46.91 205 SER A C 1
ATOM 1585 O O . SER A 1 205 ? 2.372 12.971 8.613 1.00 46.91 205 SER A O 1
ATOM 1587 N N . ASP A 1 206 ? 3.605 13.667 6.873 1.00 43.31 206 ASP A N 1
ATOM 1588 C CA . ASP A 1 206 ? 4.800 12.869 7.208 1.00 43.31 206 ASP A CA 1
ATOM 1589 C C . ASP A 1 206 ? 5.342 13.174 8.622 1.00 43.31 206 ASP A C 1
ATOM 1591 O O . ASP A 1 206 ? 5.879 12.295 9.303 1.00 43.31 206 ASP A O 1
ATOM 1595 N N . ALA A 1 207 ? 5.157 14.412 9.094 1.00 46.41 207 ALA A N 1
ATOM 1596 C CA . ALA A 1 207 ? 5.566 14.870 10.420 1.00 46.41 207 ALA A CA 1
ATOM 1597 C C . ALA A 1 207 ? 4.660 14.342 11.544 1.00 46.41 207 ALA A C 1
ATOM 1599 O O . ALA A 1 207 ? 5.151 14.079 12.640 1.00 46.41 207 ALA A O 1
ATOM 1600 N N . ALA A 1 208 ? 3.366 14.144 11.277 1.00 47.09 208 ALA A N 1
ATOM 1601 C CA . ALA A 1 208 ? 2.425 13.554 12.222 1.00 47.09 208 ALA A CA 1
ATOM 1602 C C . ALA A 1 208 ? 2.483 12.016 12.212 1.00 47.09 208 ALA A C 1
ATOM 1604 O O . ALA A 1 208 ? 2.370 11.394 13.263 1.00 47.09 208 ALA A O 1
ATOM 1605 N N . PHE A 1 209 ? 2.749 11.377 11.071 1.00 47.94 209 PHE A N 1
ATOM 1606 C CA . PHE A 1 209 ? 2.803 9.913 10.971 1.00 47.94 209 PHE A CA 1
ATOM 1607 C C . PHE A 1 209 ? 3.972 9.281 11.758 1.00 47.94 209 PHE A C 1
ATOM 1609 O O . PHE A 1 209 ? 3.842 8.187 12.311 1.00 47.94 209 PHE A O 1
ATOM 1616 N N . LYS A 1 210 ? 5.108 9.980 11.874 1.00 46.84 210 LYS A N 1
ATOM 1617 C CA . LYS A 1 210 ? 6.320 9.474 12.542 1.00 46.84 210 LYS A CA 1
ATOM 1618 C C . LYS A 1 210 ? 6.185 9.355 14.081 1.00 46.84 210 LYS A C 1
ATOM 1620 O O . LYS A 1 210 ? 6.496 8.283 14.596 1.00 46.84 210 LYS A O 1
ATOM 1625 N N . PRO A 1 211 ? 5.653 10.352 14.820 1.00 48.16 211 PRO A N 1
ATOM 1626 C CA . PRO A 1 211 ? 5.279 10.208 16.237 1.00 48.16 211 PRO A CA 1
ATOM 1627 C C . PRO A 1 211 ? 4.181 9.164 16.487 1.00 48.16 211 PRO A C 1
ATOM 1629 O O . PRO A 1 211 ? 4.170 8.519 17.537 1.00 48.16 211 PRO A O 1
ATOM 1632 N N . TRP A 1 212 ? 3.277 8.989 15.515 1.00 47.69 212 TRP A N 1
ATOM 1633 C CA . TRP A 1 212 ? 2.186 8.008 15.539 1.00 47.69 212 TRP A CA 1
ATOM 1634 C C . TRP A 1 212 ? 2.690 6.559 15.503 1.00 47.69 212 TRP A C 1
ATOM 1636 O O . TRP A 1 212 ? 2.209 5.723 16.263 1.00 47.69 212 TRP A O 1
ATOM 1646 N N . LEU A 1 213 ? 3.698 6.273 14.674 1.00 40.69 213 LEU A N 1
ATOM 1647 C CA . LEU A 1 213 ? 4.401 4.982 14.634 1.00 40.69 213 LEU A CA 1
ATOM 1648 C C . LEU A 1 213 ? 5.223 4.691 15.894 1.00 40.69 213 LEU A C 1
ATOM 1650 O O . LEU A 1 213 ? 5.540 3.537 16.152 1.00 40.69 213 LEU A O 1
ATOM 1654 N N . GLN A 1 214 ? 5.576 5.734 16.645 1.00 41.44 214 GLN A N 1
ATOM 1655 C CA . GLN A 1 214 ? 6.359 5.653 17.879 1.00 41.44 214 GLN A CA 1
ATOM 1656 C C . GLN A 1 214 ? 5.482 5.684 19.141 1.00 41.44 214 GLN A C 1
ATOM 1658 O O . GLN A 1 214 ? 6.012 5.809 20.241 1.00 41.44 214 GLN A O 1
ATOM 1663 N N . HIS A 1 215 ? 4.151 5.603 18.991 1.00 44.59 215 HIS A N 1
ATOM 1664 C CA . HIS A 1 215 ? 3.190 5.490 20.094 1.00 44.59 215 HIS A CA 1
ATOM 1665 C C . HIS A 1 215 ? 3.331 6.571 21.181 1.00 44.59 215 HIS A C 1
ATOM 1667 O O . HIS A 1 215 ? 3.127 6.328 22.370 1.00 44.59 215 HIS A O 1
ATOM 1673 N N . THR A 1 216 ? 3.659 7.800 20.777 1.00 43.53 216 THR A N 1
ATOM 1674 C CA . THR A 1 216 ? 3.874 8.905 21.720 1.00 43.53 216 THR A CA 1
ATOM 1675 C C . THR A 1 216 ? 2.592 9.713 21.977 1.00 43.53 216 THR A C 1
ATOM 1677 O O . THR A 1 216 ? 1.865 10.040 21.035 1.00 43.53 216 THR A O 1
ATOM 1680 N N . PRO A 1 217 ? 2.344 10.172 23.224 1.00 45.44 217 PRO A N 1
ATOM 1681 C CA . PRO A 1 217 ? 1.289 11.150 23.543 1.00 45.44 217 PRO A CA 1
ATOM 1682 C C . PRO A 1 217 ? 1.392 12.468 22.747 1.00 45.44 217 PRO A C 1
ATOM 1684 O O . PRO A 1 217 ? 0.445 13.248 22.680 1.00 45.44 217 PRO A O 1
ATOM 1687 N N . GLN A 1 218 ? 2.546 12.716 22.122 1.00 45.03 218 GLN A N 1
ATOM 1688 C CA . GLN A 1 218 ? 2.852 13.883 21.293 1.00 45.03 218 GLN A CA 1
ATOM 1689 C C . GLN A 1 218 ? 2.103 13.891 19.952 1.00 45.03 218 GLN A C 1
ATOM 1691 O O . GLN A 1 218 ? 1.968 14.948 19.342 1.00 45.03 218 GLN A O 1
ATOM 1696 N N . ALA A 1 219 ? 1.556 12.756 19.514 1.00 46.94 219 ALA A N 1
ATOM 1697 C CA . ALA A 1 219 ? 0.791 12.631 18.275 1.00 46.94 219 ALA A CA 1
ATOM 1698 C C . ALA A 1 219 ? -0.428 13.578 18.205 1.00 46.94 219 ALA A C 1
ATOM 1700 O O . ALA A 1 219 ? -0.698 14.172 17.160 1.00 46.94 219 ALA A O 1
ATOM 1701 N N . ALA A 1 220 ? -1.129 13.773 19.329 1.00 47.28 220 ALA A N 1
ATOM 1702 C CA . ALA A 1 220 ? -2.261 14.699 19.427 1.00 47.28 220 ALA A CA 1
ATOM 1703 C C . ALA A 1 220 ? -1.824 16.175 19.368 1.00 47.28 220 ALA A C 1
ATOM 1705 O O . ALA A 1 220 ? -2.505 17.009 18.771 1.00 47.28 220 ALA A O 1
ATOM 1706 N N . TRP A 1 221 ? -0.657 16.488 19.938 1.00 48.22 221 TRP A N 1
ATOM 1707 C CA . TRP A 1 221 ? -0.070 17.827 19.901 1.00 48.22 221 TRP A CA 1
ATOM 1708 C C . TRP A 1 221 ? 0.444 18.182 18.498 1.00 48.22 221 TRP A C 1
ATOM 1710 O O . TRP A 1 221 ? 0.145 19.264 18.000 1.00 48.22 221 TRP A O 1
ATOM 1720 N N . VAL A 1 222 ? 1.125 17.261 17.810 1.00 50.38 222 VAL A N 1
ATOM 1721 C CA . VAL A 1 222 ? 1.635 17.480 16.443 1.00 50.38 222 VAL A CA 1
ATOM 1722 C C . VAL A 1 222 ? 0.490 17.685 15.442 1.00 50.38 222 VAL A C 1
ATOM 1724 O O . VAL A 1 222 ? 0.556 18.595 14.624 1.00 50.38 222 VAL A O 1
ATOM 1727 N N . LEU A 1 223 ? -0.617 16.944 15.572 1.00 50.97 223 LEU A N 1
ATOM 1728 C CA . LEU A 1 223 ? -1.821 17.175 14.759 1.00 50.97 223 LEU A CA 1
ATOM 1729 C C . LEU A 1 223 ? -2.511 18.514 15.064 1.00 50.97 223 LEU A C 1
ATOM 1731 O O . LEU A 1 223 ? -3.076 19.129 14.165 1.00 50.97 223 LEU A O 1
ATOM 1735 N N . SER A 1 224 ? -2.447 18.999 16.309 1.00 49.28 224 SER A N 1
ATOM 1736 C CA . SER A 1 224 ? -2.940 20.344 16.635 1.00 49.28 224 SER A CA 1
ATOM 1737 C C . SER A 1 224 ? -2.064 21.458 16.040 1.00 49.28 224 SER A C 1
ATOM 1739 O O . SER A 1 224 ? -2.581 22.526 15.722 1.00 49.28 224 SER A O 1
ATOM 1741 N N . GLN A 1 225 ? -0.765 21.200 15.831 1.00 47.50 225 GLN A N 1
ATOM 1742 C CA . GLN A 1 225 ? 0.178 22.126 15.189 1.00 47.50 225 GLN A CA 1
ATOM 1743 C C . GLN A 1 225 ? 0.041 22.150 13.658 1.00 47.50 225 GLN A C 1
ATOM 1745 O O . GLN A 1 225 ? 0.215 23.205 13.048 1.00 47.50 225 GLN A O 1
ATOM 1750 N N . ASP A 1 226 ? -0.351 21.032 13.036 1.00 45.94 226 ASP A N 1
ATOM 1751 C CA . ASP A 1 226 ? -0.684 20.989 11.602 1.00 45.94 226 ASP A CA 1
ATOM 1752 C C . ASP A 1 226 ? -1.888 21.892 11.256 1.00 45.94 226 ASP A C 1
ATOM 1754 O O . ASP A 1 226 ? -1.994 22.372 10.129 1.00 45.94 226 ASP A O 1
ATOM 1758 N N . MET A 1 227 ? -2.754 22.207 12.231 1.00 45.59 227 MET A N 1
ATOM 1759 C CA . MET A 1 227 ? -3.869 23.151 12.062 1.00 45.59 227 MET A CA 1
ATOM 1760 C C . MET A 1 227 ? -3.506 24.623 12.320 1.00 45.59 227 MET A C 1
ATOM 1762 O O . MET A 1 227 ? -4.174 25.507 11.790 1.00 45.59 227 MET A O 1
ATOM 1766 N N . THR A 1 228 ? -2.465 24.932 13.106 1.00 39.78 228 THR A N 1
ATOM 1767 C CA . THR A 1 228 ? -2.074 26.331 13.398 1.00 39.78 228 THR A CA 1
ATOM 1768 C C . THR A 1 228 ? -1.185 26.953 12.314 1.00 39.78 228 THR A C 1
ATOM 1770 O O . THR A 1 228 ? -0.806 28.122 12.413 1.00 39.78 228 THR A O 1
ATOM 1773 N N . GLY A 1 229 ? -0.890 26.215 11.237 1.00 41.59 229 GLY A N 1
ATOM 1774 C CA . GLY A 1 229 ? -0.260 26.763 10.035 1.00 41.59 229 GLY A CA 1
ATOM 1775 C C . GLY A 1 229 ? 1.217 27.116 10.208 1.00 41.59 229 GLY A C 1
ATOM 1776 O O . GLY A 1 229 ? 1.662 28.159 9.710 1.00 41.59 229 GLY A O 1
ATOM 1777 N N . SER A 1 230 ? 1.981 26.278 10.914 1.00 41.38 230 SER A N 1
ATOM 1778 C CA . SER A 1 230 ? 3.437 26.434 11.010 1.00 41.38 230 SER A CA 1
ATOM 1779 C C . SER A 1 230 ? 4.217 25.693 9.915 1.00 41.38 230 SER A C 1
ATOM 1781 O O . SER A 1 230 ? 5.292 26.168 9.571 1.00 41.38 230 SER A O 1
ATOM 1783 N N . ASN A 1 231 ? 3.681 24.621 9.302 1.00 40.03 231 ASN A N 1
ATOM 1784 C CA . ASN A 1 231 ? 4.472 23.754 8.403 1.00 40.03 231 ASN A CA 1
ATOM 1785 C C . ASN A 1 231 ? 3.870 23.390 7.028 1.00 40.03 231 ASN A C 1
ATOM 1787 O O . ASN A 1 231 ? 4.412 22.520 6.355 1.00 40.03 231 ASN A O 1
ATOM 1791 N N . TYR A 1 232 ? 2.832 24.074 6.538 1.00 39.53 232 TYR A N 1
ATOM 1792 C CA . TYR A 1 232 ? 2.424 23.963 5.127 1.00 39.53 232 TYR A CA 1
ATOM 1793 C C . TYR A 1 232 ? 2.076 25.337 4.550 1.00 39.53 232 TYR A C 1
ATOM 1795 O O . TYR A 1 232 ? 1.492 26.180 5.228 1.00 39.53 232 TYR A O 1
ATOM 1803 N N . HIS A 1 233 ? 2.444 25.560 3.288 1.00 37.25 233 HIS A N 1
ATOM 1804 C CA . HIS A 1 233 ? 2.332 26.831 2.561 1.00 37.25 233 HIS A CA 1
ATOM 1805 C C . HIS A 1 233 ? 0.902 27.357 2.335 1.00 37.25 233 HIS A C 1
ATOM 1807 O O . HIS A 1 233 ? 0.752 28.401 1.708 1.00 37.25 233 HIS A O 1
ATOM 1813 N N . ASP A 1 234 ? -0.132 26.709 2.873 1.00 40.62 234 ASP A N 1
ATOM 1814 C CA . ASP A 1 234 ? -1.532 27.033 2.589 1.00 40.62 234 ASP A CA 1
ATOM 1815 C C . ASP A 1 234 ? -2.335 27.319 3.866 1.00 40.62 234 ASP A C 1
ATOM 1817 O O . ASP A 1 234 ? -3.299 26.649 4.229 1.00 40.62 234 ASP A O 1
ATOM 1821 N N . ARG A 1 235 ? -1.928 28.382 4.568 1.00 37.16 235 ARG A N 1
ATOM 1822 C CA . ARG A 1 235 ? -2.574 28.906 5.788 1.00 37.16 235 ARG A CA 1
ATOM 1823 C C . ARG A 1 235 ? -4.029 29.386 5.560 1.00 37.16 235 ARG A C 1
ATOM 1825 O O . ARG A 1 235 ? -4.667 29.853 6.497 1.00 37.16 235 ARG A O 1
ATOM 1832 N N . TYR A 1 236 ? -4.548 29.281 4.334 1.00 36.78 236 TYR A N 1
ATOM 1833 C CA . TYR A 1 236 ? -5.827 29.845 3.901 1.00 36.78 236 TYR A CA 1
ATOM 1834 C C . TYR A 1 236 ? -6.865 28.812 3.424 1.00 36.78 236 TYR A C 1
ATOM 1836 O O . TYR A 1 236 ? -7.982 29.217 3.108 1.00 36.78 236 TYR A O 1
ATOM 1844 N N . ASN A 1 237 ? -6.560 27.504 3.404 1.00 42.38 237 ASN A N 1
ATOM 1845 C CA . ASN A 1 237 ? -7.535 26.482 2.998 1.00 42.38 237 ASN A CA 1
ATOM 1846 C C . ASN A 1 237 ? -7.322 25.131 3.727 1.00 42.38 237 ASN A C 1
ATOM 1848 O O . ASN A 1 237 ? -6.567 24.283 3.247 1.00 42.38 237 ASN A O 1
ATOM 1852 N N . PRO A 1 238 ? -7.928 24.909 4.910 1.00 52.34 238 PRO A N 1
ATOM 1853 C CA . PRO A 1 238 ? -7.751 23.662 5.653 1.00 52.34 238 PRO A CA 1
ATOM 1854 C C . PRO A 1 238 ? -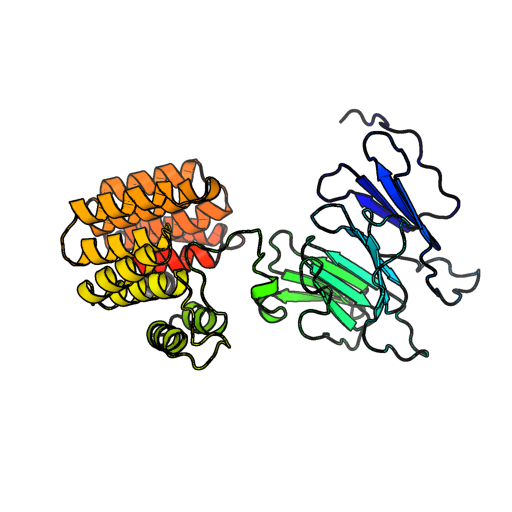8.341 22.467 4.886 1.00 52.34 238 PRO A C 1
ATOM 1856 O O . PRO A 1 238 ? -9.511 22.457 4.515 1.00 52.34 238 PRO A O 1
ATOM 1859 N N . ASN A 1 239 ? -7.532 21.426 4.672 1.00 66.94 239 ASN A N 1
ATOM 1860 C CA . ASN A 1 239 ? -7.975 20.175 4.056 1.00 66.94 239 ASN A CA 1
ATOM 1861 C C . ASN A 1 239 ? -9.011 19.479 4.964 1.00 66.94 239 ASN A C 1
ATOM 1863 O O . ASN A 1 239 ? -8.710 19.168 6.119 1.00 66.94 239 ASN A O 1
ATOM 1867 N N . HIS A 1 240 ? -10.210 19.193 4.443 1.00 65.31 240 HIS A N 1
ATOM 1868 C CA . HIS A 1 240 ? -11.307 18.547 5.177 1.00 65.31 240 HIS A CA 1
ATOM 1869 C C . HIS A 1 240 ? -10.886 17.241 5.883 1.00 65.31 240 HIS A C 1
ATOM 1871 O O . HIS A 1 240 ? -11.366 16.956 6.983 1.00 65.31 240 HIS A O 1
ATOM 1877 N N . HIS A 1 241 ? -9.933 16.484 5.323 1.00 65.25 241 HIS A N 1
ATOM 1878 C CA . HIS A 1 241 ? -9.369 15.285 5.953 1.00 65.25 241 HIS A CA 1
ATOM 1879 C C . HIS A 1 241 ? -8.589 15.580 7.243 1.00 65.25 241 HIS A C 1
ATOM 1881 O O . HIS A 1 241 ? -8.651 14.798 8.192 1.00 65.25 241 HIS A O 1
ATOM 1887 N N . ALA A 1 242 ? -7.870 16.704 7.310 1.00 65.62 242 ALA A N 1
ATOM 1888 C CA . ALA A 1 242 ? -7.123 17.096 8.504 1.00 65.62 242 ALA A CA 1
ATOM 1889 C C . ALA A 1 242 ? -8.077 17.412 9.666 1.00 65.62 242 ALA A C 1
ATOM 1891 O O . ALA A 1 242 ? -7.866 16.953 10.789 1.00 65.62 242 ALA A O 1
ATOM 1892 N N . VAL A 1 243 ? -9.180 18.106 9.367 1.00 67.31 243 VAL A N 1
ATOM 1893 C CA . VAL A 1 243 ? -10.233 18.427 10.342 1.00 67.31 243 VAL A CA 1
ATOM 1894 C C . VAL A 1 243 ? -10.941 17.153 10.836 1.00 67.31 243 VAL A C 1
ATOM 1896 O O . VAL A 1 243 ? -11.170 16.998 12.036 1.00 67.31 243 VAL A O 1
ATOM 1899 N N . ALA A 1 244 ? -11.215 16.186 9.950 1.00 73.56 244 ALA A N 1
ATOM 1900 C CA . ALA A 1 244 ? -11.787 14.891 10.340 1.00 73.56 244 ALA A CA 1
ATOM 1901 C C . ALA A 1 244 ? -10.845 14.066 11.238 1.00 73.56 244 ALA A C 1
ATOM 1903 O O . ALA A 1 244 ? -11.279 13.472 12.228 1.00 73.56 244 ALA A O 1
ATOM 1904 N N . ASN A 1 245 ? -9.546 14.051 10.933 1.00 72.62 245 ASN A N 1
ATOM 1905 C CA . ASN A 1 245 ? -8.548 13.370 11.760 1.00 72.62 245 ASN A CA 1
ATOM 1906 C C . ASN A 1 245 ? -8.442 14.011 13.149 1.00 72.62 245 ASN A C 1
ATOM 1908 O O . ASN A 1 245 ? -8.371 13.303 14.154 1.00 72.62 245 ASN A O 1
ATOM 1912 N N . TYR A 1 246 ? -8.491 15.342 13.220 1.00 71.94 246 TYR A N 1
ATOM 1913 C CA . TYR A 1 246 ? -8.515 16.065 14.488 1.00 71.94 246 TYR A CA 1
ATOM 1914 C C . TYR A 1 246 ? -9.742 15.703 15.331 1.00 71.94 246 TYR A C 1
ATOM 1916 O O . TYR A 1 246 ? -9.614 15.437 16.526 1.00 71.94 246 TYR A O 1
ATOM 1924 N N . ALA A 1 247 ? -10.918 15.608 14.708 1.00 76.44 247 ALA A N 1
ATOM 1925 C CA . ALA A 1 247 ? -12.133 15.165 15.380 1.00 76.44 247 ALA A CA 1
ATOM 1926 C C . ALA A 1 247 ? -11.987 13.760 15.998 1.00 76.44 247 ALA A C 1
ATOM 1928 O O . ALA A 1 247 ? -12.400 13.549 17.140 1.00 76.44 247 ALA A O 1
ATOM 1929 N N . LEU A 1 248 ? -11.341 12.814 15.303 1.00 75.88 248 LEU A N 1
ATOM 1930 C CA . LEU A 1 248 ? -11.038 11.493 15.869 1.00 75.88 248 LEU A CA 1
ATOM 1931 C C . LEU A 1 248 ? -10.103 11.577 17.075 1.00 75.88 248 LEU A C 1
ATOM 1933 O O . LEU A 1 248 ? -10.364 10.933 18.088 1.00 75.88 248 LEU A O 1
ATOM 1937 N N . VAL A 1 249 ? -9.055 12.400 17.008 1.00 69.44 249 VAL A N 1
ATOM 1938 C CA . VAL A 1 249 ? -8.131 12.597 18.137 1.00 69.44 249 VAL A CA 1
ATOM 1939 C C . VAL A 1 249 ? -8.856 13.190 19.346 1.00 69.44 249 VAL A C 1
ATOM 1941 O O . VAL A 1 249 ? -8.664 12.720 20.465 1.00 69.44 249 VAL A O 1
ATOM 1944 N N . GLN A 1 250 ? -9.739 14.171 19.139 1.00 70.12 250 GLN A N 1
ATOM 1945 C CA . GLN A 1 250 ? -10.578 14.719 20.210 1.00 70.12 250 GLN A CA 1
ATOM 1946 C C . GLN A 1 250 ? -11.481 13.651 20.830 1.00 70.12 250 GLN A C 1
ATOM 1948 O O . GLN A 1 250 ? -11.629 13.607 22.051 1.00 70.12 250 GLN A O 1
ATOM 1953 N N . ALA A 1 251 ? -12.031 12.746 20.015 1.00 75.81 251 ALA A N 1
ATOM 1954 C CA . ALA A 1 251 ? -12.813 11.627 20.522 1.00 75.81 251 ALA A CA 1
ATOM 1955 C C . ALA A 1 251 ? -11.957 10.652 21.351 1.00 75.81 251 ALA A C 1
ATOM 1957 O O . ALA A 1 251 ? -12.426 10.167 22.379 1.00 75.81 251 ALA A O 1
ATOM 1958 N N . CYS A 1 252 ? -10.699 10.399 20.971 1.00 69.44 252 CYS A N 1
ATOM 1959 C CA . CYS A 1 252 ? -9.768 9.590 21.769 1.00 69.44 252 CYS A CA 1
ATOM 1960 C C . CYS A 1 252 ? -9.456 10.218 23.128 1.00 69.44 252 CYS A C 1
ATOM 1962 O O . CYS A 1 252 ? -9.353 9.509 24.123 1.00 69.44 252 CYS A O 1
ATOM 1964 N N . MET A 1 253 ? -9.313 11.544 23.171 1.00 67.38 253 MET A N 1
ATOM 1965 C CA . MET A 1 253 ? -9.011 12.289 24.398 1.00 67.38 253 MET A CA 1
ATOM 1966 C C . MET A 1 253 ? -10.226 12.448 25.327 1.00 67.38 253 MET A C 1
ATOM 1968 O O . MET A 1 253 ? -10.107 13.052 26.388 1.00 67.38 253 MET A O 1
ATOM 1972 N N . GLY A 1 254 ? -11.396 11.921 24.946 1.00 72.31 254 GLY A N 1
ATOM 1973 C CA . GLY A 1 254 ? -12.637 12.039 25.717 1.00 72.31 254 GLY A CA 1
ATOM 1974 C C . GLY A 1 254 ? -13.392 13.356 25.500 1.00 72.31 254 GLY A C 1
ATOM 1975 O O . GLY A 1 254 ? -14.468 13.551 26.063 1.00 72.31 254 GLY A O 1
ATOM 1976 N N . SER A 1 255 ? -12.890 14.243 24.639 1.00 79.25 255 SER A N 1
ATOM 1977 C CA . SER A 1 255 ? -13.520 15.518 24.272 1.00 79.25 255 SER A CA 1
ATOM 1978 C C . SER A 1 255 ? -14.598 15.320 23.200 1.00 79.25 255 SER A C 1
ATOM 1980 O O . SER A 1 255 ? -14.533 15.872 22.099 1.00 79.25 255 SER A O 1
ATOM 1982 N N . PHE A 1 256 ? -15.618 14.517 23.504 1.00 86.00 256 PHE A N 1
ATOM 1983 C CA . PHE A 1 256 ? -16.606 14.075 22.513 1.00 86.00 256 PHE A CA 1
ATOM 1984 C C . PHE A 1 256 ? -17.454 15.205 21.917 1.00 86.00 256 PHE A C 1
ATOM 1986 O O . PHE A 1 256 ? -17.886 15.105 20.771 1.00 86.00 256 PHE A O 1
ATOM 1993 N N . HIS A 1 257 ? -17.699 16.286 22.661 1.00 87.00 257 HIS A N 1
ATOM 1994 C CA . HIS A 1 257 ? -18.400 17.465 22.137 1.00 87.00 257 HIS A CA 1
ATOM 1995 C C . HIS A 1 257 ? -17.596 18.145 21.018 1.00 87.00 257 HIS A C 1
ATOM 1997 O O . HIS A 1 257 ? -18.114 18.367 19.924 1.00 87.00 257 HIS A O 1
ATOM 2003 N N . MET A 1 258 ? -16.303 18.384 21.263 1.00 76.19 258 MET A N 1
ATOM 2004 C CA . MET A 1 258 ? -15.385 18.964 20.277 1.00 76.19 258 MET A CA 1
ATOM 2005 C C . MET A 1 258 ? -15.207 18.048 19.065 1.00 76.19 258 MET A C 1
ATOM 2007 O O . MET A 1 258 ? -15.173 18.521 17.932 1.00 76.19 258 MET A O 1
ATOM 2011 N N . ALA A 1 259 ? -15.153 16.732 19.286 1.00 81.94 259 ALA A N 1
ATOM 2012 C CA . ALA A 1 259 ? -15.075 15.754 18.206 1.00 81.94 259 ALA A CA 1
ATOM 2013 C C . ALA A 1 259 ? -16.255 15.871 17.228 1.00 81.94 259 ALA A C 1
ATOM 2015 O O . ALA A 1 259 ? -16.053 15.932 16.019 1.00 81.94 259 ALA A O 1
ATOM 2016 N N . VAL A 1 260 ? -17.491 15.948 17.737 1.00 90.12 260 VAL A N 1
ATOM 2017 C CA . VAL A 1 260 ? -18.685 16.085 16.886 1.00 90.12 260 VAL A CA 1
ATOM 2018 C C . VAL A 1 260 ? -18.700 17.430 16.162 1.00 90.12 260 VAL A C 1
ATOM 2020 O O . VAL A 1 260 ? -19.043 17.474 14.980 1.00 90.12 260 VAL A O 1
ATOM 2023 N N . GLN A 1 261 ? -18.301 18.513 16.835 1.00 87.25 261 GLN A N 1
ATOM 2024 C CA . GLN A 1 261 ? -18.226 19.838 16.223 1.00 87.25 261 GLN A CA 1
ATOM 2025 C C . GLN A 1 261 ? -17.267 19.851 15.025 1.00 87.25 261 GLN A C 1
ATOM 2027 O O . GLN A 1 261 ? -17.687 20.166 13.913 1.00 87.25 261 GLN A O 1
ATOM 2032 N N . HIS A 1 262 ? -16.018 19.423 15.217 1.00 80.31 262 HIS A N 1
ATOM 2033 C CA . HIS A 1 262 ? -15.026 19.406 14.140 1.00 80.31 262 HIS A CA 1
ATOM 2034 C C . HIS A 1 262 ? -15.361 18.395 13.039 1.00 80.31 262 HIS A C 1
ATOM 2036 O O . HIS A 1 262 ? -15.100 18.646 11.865 1.00 80.31 262 HIS A O 1
ATOM 2042 N N . ALA A 1 263 ? -16.009 17.275 13.370 1.00 85.62 263 ALA A N 1
ATOM 2043 C CA . ALA A 1 263 ? -16.495 16.355 12.348 1.00 85.62 263 ALA A CA 1
ATOM 2044 C C . ALA A 1 263 ? -17.577 17.001 11.464 1.00 85.62 263 ALA A C 1
ATOM 2046 O O . ALA A 1 263 ? -17.560 16.819 10.249 1.00 85.62 263 ALA A O 1
ATOM 2047 N N . ASN A 1 264 ? -18.489 17.793 12.041 1.00 88.38 264 ASN A N 1
ATOM 2048 C CA . ASN A 1 264 ? -19.473 18.549 11.262 1.00 88.38 264 ASN A CA 1
ATOM 2049 C C . ASN A 1 264 ? -18.814 19.649 10.416 1.00 88.38 264 ASN A C 1
ATOM 2051 O O . ASN A 1 264 ? -19.223 19.841 9.276 1.00 88.38 264 ASN A O 1
ATOM 2055 N N . GLU A 1 265 ? -17.791 20.334 10.936 1.00 80.50 265 GLU A N 1
ATOM 2056 C CA . GLU A 1 265 ? -17.009 21.322 10.174 1.00 80.50 265 GLU A CA 1
ATOM 2057 C C . GLU A 1 265 ? -16.325 20.674 8.960 1.00 80.50 265 GLU A C 1
ATOM 2059 O O . GLU A 1 265 ? -16.423 21.192 7.851 1.00 80.50 265 GLU A O 1
ATOM 2064 N N . SER A 1 266 ? -15.714 19.498 9.138 1.00 81.50 266 SER A N 1
ATOM 2065 C CA . SER A 1 266 ? -15.121 18.716 8.045 1.00 81.50 266 SER A CA 1
ATOM 2066 C C . SER A 1 266 ? -16.157 18.317 6.987 1.00 81.50 266 SER A C 1
ATOM 2068 O O . SER A 1 266 ? -15.945 18.545 5.797 1.00 81.50 266 SER A O 1
ATOM 2070 N N . LEU A 1 267 ? -17.305 17.780 7.412 1.00 81.69 267 LEU A N 1
ATOM 2071 C CA . LEU A 1 267 ? -18.381 17.361 6.506 1.00 81.69 267 LEU A CA 1
ATOM 2072 C C . LEU A 1 267 ? -19.027 18.538 5.762 1.00 81.69 267 LEU A C 1
ATOM 2074 O O . LEU A 1 267 ? -19.470 18.368 4.629 1.00 81.69 267 LEU A O 1
ATOM 2078 N N . ALA A 1 268 ? -19.072 19.722 6.381 1.00 80.00 268 ALA A N 1
ATOM 2079 C CA . ALA A 1 268 ? -19.550 20.946 5.744 1.00 80.00 268 ALA A CA 1
ATOM 2080 C C . ALA A 1 268 ? -18.587 21.458 4.661 1.00 80.00 268 ALA A C 1
ATOM 2082 O O . ALA A 1 268 ? -19.040 22.058 3.689 1.00 80.00 268 ALA A O 1
ATOM 2083 N N . MET A 1 269 ? -17.279 21.209 4.808 1.00 75.50 269 MET A N 1
ATOM 2084 C CA . MET A 1 269 ? -16.294 21.487 3.757 1.00 75.50 269 MET A CA 1
ATOM 2085 C C . MET A 1 269 ? -16.442 20.500 2.598 1.00 75.50 269 MET A C 1
ATOM 2087 O O . MET A 1 269 ? -16.577 20.911 1.448 1.00 75.50 269 MET A O 1
ATOM 2091 N N . GLN A 1 270 ? -16.413 19.199 2.901 1.00 72.81 270 GLN A N 1
ATOM 2092 C CA . GLN A 1 270 ? -16.587 18.137 1.917 1.00 72.81 270 GLN A CA 1
ATOM 2093 C C . GLN A 1 270 ? -17.070 16.842 2.597 1.00 72.81 270 GLN A C 1
ATOM 2095 O O . GLN A 1 270 ? -16.393 16.334 3.500 1.00 72.81 270 GLN A O 1
ATOM 2100 N N . PRO A 1 271 ? -18.200 16.259 2.149 1.00 77.62 271 PRO A N 1
ATOM 2101 C CA . PRO A 1 271 ? -18.634 14.941 2.599 1.00 77.62 271 PRO A CA 1
ATOM 2102 C C . PRO A 1 271 ? -17.556 13.889 2.334 1.00 77.62 271 PRO A C 1
ATOM 2104 O O . PRO A 1 271 ? -17.005 13.800 1.234 1.00 77.62 271 PRO A O 1
ATOM 2107 N N . SER A 1 272 ? -17.213 13.127 3.369 1.00 77.31 272 SER A N 1
ATOM 2108 C CA . SER A 1 272 ? -16.167 12.111 3.309 1.00 77.31 272 SER A CA 1
ATOM 2109 C C . SER A 1 272 ? -16.439 11.008 4.324 1.00 77.31 272 SER A C 1
ATOM 2111 O O . SER A 1 272 ? -16.917 11.259 5.437 1.00 77.31 272 SER A O 1
ATOM 2113 N N . ALA A 1 273 ? -16.070 9.775 3.973 1.00 82.31 273 ALA A N 1
ATOM 2114 C CA . ALA A 1 273 ? -16.250 8.629 4.857 1.00 82.31 273 ALA A CA 1
ATOM 2115 C C . ALA A 1 273 ? -15.555 8.829 6.222 1.00 82.31 273 ALA A C 1
ATOM 2117 O O . ALA A 1 273 ? -16.118 8.483 7.257 1.00 82.31 273 ALA A O 1
ATOM 2118 N N . ILE A 1 274 ? -14.384 9.476 6.265 1.00 76.81 274 ILE A N 1
ATOM 2119 C CA . ILE A 1 274 ? -13.673 9.751 7.522 1.00 76.81 274 ILE A CA 1
ATOM 2120 C C . ILE A 1 274 ? -14.379 10.783 8.406 1.00 76.81 274 ILE A C 1
ATOM 2122 O O . ILE A 1 274 ? -14.411 10.610 9.624 1.00 76.81 274 ILE A O 1
ATOM 2126 N N . GLY A 1 275 ? -14.998 11.815 7.821 1.00 81.88 275 GLY A N 1
ATOM 2127 C CA . GLY A 1 275 ? -15.793 12.790 8.569 1.00 81.88 275 GLY A CA 1
ATOM 2128 C C . GLY A 1 275 ? -17.001 12.128 9.234 1.00 81.88 275 GLY A C 1
ATOM 2129 O O . GLY A 1 275 ? -17.283 12.363 10.411 1.00 81.88 275 GLY A O 1
ATOM 2130 N N . HIS A 1 276 ? -17.656 11.211 8.518 1.00 88.56 276 HIS A N 1
ATOM 2131 C CA . HIS A 1 276 ? -18.761 10.409 9.040 1.00 88.56 276 HIS A CA 1
ATOM 2132 C C . HIS A 1 276 ? -18.325 9.464 10.170 1.00 88.56 276 HIS A C 1
ATOM 2134 O O . HIS A 1 276 ? -18.983 9.415 11.212 1.00 88.56 276 HIS A O 1
ATOM 2140 N N . ILE A 1 277 ? -17.180 8.788 10.030 1.00 88.06 277 ILE A N 1
ATOM 2141 C CA . ILE A 1 277 ? -16.599 7.937 11.085 1.00 88.06 277 ILE A CA 1
ATOM 2142 C C . ILE A 1 277 ? -16.235 8.763 12.327 1.00 88.06 277 ILE A C 1
ATOM 2144 O O . ILE A 1 277 ? -16.530 8.348 13.449 1.00 88.06 277 ILE A O 1
ATOM 2148 N N . ALA A 1 278 ? -15.630 9.941 12.149 1.00 85.62 278 ALA A N 1
ATOM 2149 C CA . ALA A 1 278 ? -15.269 10.834 13.247 1.00 85.62 278 ALA A CA 1
ATOM 2150 C C . ALA A 1 278 ? -16.506 11.308 14.022 1.00 85.62 278 ALA A C 1
ATOM 2152 O O . ALA A 1 278 ? -16.549 11.220 15.254 1.00 85.62 278 ALA A O 1
ATOM 2153 N N . LYS A 1 279 ? -17.550 11.727 13.296 1.00 90.75 279 LYS A N 1
ATOM 2154 C CA . LYS A 1 279 ? -18.842 12.114 13.872 1.00 90.75 279 LYS A CA 1
ATOM 2155 C C . LYS A 1 279 ? -19.465 10.962 14.650 1.00 90.75 279 LYS A C 1
ATOM 2157 O O . LYS A 1 279 ? -19.849 11.145 15.804 1.00 90.75 279 LYS A O 1
ATOM 2162 N N . ALA A 1 280 ? -19.512 9.775 14.050 1.00 91.62 280 ALA A N 1
ATOM 2163 C CA . ALA A 1 280 ? -20.028 8.579 14.696 1.00 91.62 280 ALA A CA 1
ATOM 2164 C C . ALA A 1 280 ? -19.266 8.277 15.997 1.00 91.62 280 ALA A C 1
ATOM 2166 O O . ALA A 1 280 ? -19.882 7.980 17.019 1.00 91.62 280 ALA A O 1
ATOM 2167 N N . ARG A 1 281 ? -17.928 8.381 15.998 1.00 89.00 281 ARG A N 1
ATOM 2168 C CA . ARG A 1 281 ? -17.108 8.082 17.185 1.00 89.00 281 ARG A CA 1
ATOM 2169 C C . ARG A 1 281 ? -17.366 9.065 18.324 1.00 89.00 281 ARG A C 1
ATOM 2171 O O . ARG A 1 281 ? -17.410 8.642 19.482 1.00 89.00 281 ARG A O 1
ATOM 2178 N N . GLY A 1 282 ? -17.533 10.346 17.993 1.00 87.50 282 GLY A N 1
ATOM 2179 C CA . GLY A 1 282 ? -17.905 11.395 18.939 1.00 87.50 282 GLY A CA 1
ATOM 2180 C C . GLY A 1 282 ? -19.294 11.164 19.537 1.00 87.50 282 GLY A C 1
ATOM 2181 O O . GLY A 1 282 ? -19.431 11.138 20.757 1.00 87.50 282 GLY A O 1
ATOM 2182 N N . LEU A 1 283 ? -20.305 10.904 18.701 1.00 91.88 283 LEU A N 1
ATOM 2183 C CA . LEU A 1 283 ? -21.679 10.618 19.140 1.00 91.88 283 LEU A CA 1
ATOM 2184 C C . LEU A 1 283 ? -21.757 9.371 20.029 1.00 91.88 283 LEU A C 1
ATOM 2186 O O . LEU A 1 283 ? -22.435 9.383 21.056 1.00 91.88 283 LEU A O 1
ATOM 2190 N N . LEU A 1 284 ? -20.998 8.325 19.688 1.00 90.25 284 LEU A N 1
ATOM 2191 C CA . LEU A 1 284 ? -20.914 7.112 20.498 1.00 90.25 284 LEU A CA 1
ATOM 2192 C C . LEU A 1 284 ? -20.355 7.409 21.897 1.00 90.25 284 LEU A C 1
ATOM 2194 O O . LEU A 1 284 ? -20.865 6.884 22.883 1.00 90.25 284 LEU A O 1
ATOM 2198 N N . GLY A 1 285 ? -19.348 8.283 21.994 1.00 85.44 285 GLY A N 1
ATOM 2199 C CA . GLY A 1 285 ? -18.790 8.735 23.271 1.00 85.44 285 GLY A CA 1
ATOM 2200 C C . GLY A 1 285 ? -19.733 9.621 24.093 1.00 85.44 285 GLY A C 1
ATOM 2201 O O . GLY A 1 285 ? -19.663 9.610 25.317 1.00 85.44 285 GLY A O 1
ATOM 2202 N N . GLN A 1 286 ? -20.661 10.330 23.443 1.00 90.38 286 GLN A N 1
ATOM 2203 C CA . GLN A 1 286 ? -21.747 11.069 24.107 1.00 90.38 286 GLN A CA 1
ATOM 2204 C C . GLN A 1 286 ? -22.917 10.166 24.545 1.00 90.38 286 GLN A C 1
ATOM 2206 O O . GLN A 1 286 ? -23.886 10.660 25.117 1.00 90.38 286 GLN A O 1
ATOM 2211 N N . GLY A 1 287 ? -22.866 8.859 24.259 1.00 88.94 287 GLY A N 1
ATOM 2212 C CA . GLY A 1 287 ? -23.945 7.909 24.550 1.00 88.94 287 GLY A CA 1
ATOM 2213 C C . GLY A 1 287 ? -25.086 7.898 23.525 1.00 88.94 287 GLY A C 1
ATOM 2214 O O . GLY A 1 287 ? -26.059 7.170 23.706 1.00 88.94 287 GLY A O 1
ATOM 2215 N N . GLN A 1 288 ? -24.978 8.650 22.425 1.00 91.69 288 GLN A N 1
ATOM 2216 C CA . GLN A 1 288 ? -26.000 8.732 21.375 1.00 91.69 288 GLN A CA 1
ATOM 2217 C C . GLN A 1 288 ? -25.813 7.614 20.339 1.00 91.69 288 GLN A C 1
ATOM 2219 O O . GLN A 1 288 ? -25.369 7.851 19.216 1.00 91.69 288 GLN A O 1
ATOM 2224 N N . GLN A 1 289 ? -26.110 6.370 20.728 1.00 91.44 289 GLN A N 1
ATOM 2225 C CA . GLN A 1 289 ? -25.797 5.189 19.912 1.00 91.44 289 GLN A CA 1
ATOM 2226 C C . GLN A 1 289 ? -26.521 5.161 18.559 1.00 91.44 289 GLN A C 1
ATOM 2228 O O . GLN A 1 289 ? -25.884 4.881 17.547 1.00 91.44 289 GLN A O 1
ATOM 2233 N N . GLU A 1 290 ? -27.822 5.457 18.520 1.00 91.50 290 GLU A N 1
ATOM 2234 C CA . GLU A 1 290 ? -28.610 5.425 17.275 1.00 91.50 290 GLU A CA 1
ATOM 2235 C C . GLU A 1 290 ? -28.065 6.426 16.250 1.00 91.50 290 GLU A C 1
ATOM 2237 O O . GLU A 1 290 ? -27.673 6.039 15.150 1.00 91.50 290 GLU A O 1
ATOM 2242 N N . LEU A 1 291 ? -27.894 7.683 16.670 1.00 91.94 291 LEU A N 1
ATOM 2243 C CA . LEU A 1 291 ? -27.324 8.745 15.839 1.00 91.94 291 LEU A CA 1
ATOM 2244 C C . LEU A 1 291 ? -25.884 8.441 15.401 1.00 91.94 291 LEU A C 1
ATOM 2246 O O . LEU A 1 291 ? -25.479 8.813 14.299 1.00 91.94 291 LEU A O 1
ATOM 2250 N N . ALA A 1 292 ? -25.099 7.755 16.238 1.00 91.69 292 ALA A N 1
ATOM 2251 C CA . ALA A 1 292 ? -23.753 7.332 15.873 1.00 91.69 292 ALA A CA 1
ATOM 2252 C C . ALA A 1 292 ? -23.766 6.329 14.710 1.00 91.69 292 ALA A C 1
ATOM 2254 O O . ALA A 1 292 ? -22.983 6.478 13.773 1.00 91.69 292 ALA A O 1
ATOM 2255 N N . PHE A 1 293 ? -24.652 5.329 14.740 1.00 92.50 293 PHE A N 1
ATOM 2256 C CA . PHE A 1 293 ? -24.750 4.340 13.663 1.00 92.50 293 PHE A CA 1
ATOM 2257 C C . PHE A 1 293 ? -25.384 4.912 12.393 1.00 92.50 293 PHE A C 1
ATOM 2259 O O . PHE A 1 293 ? -24.920 4.581 11.306 1.00 92.50 293 PHE A O 1
ATOM 2266 N N . GLU A 1 294 ? -26.349 5.826 12.504 1.00 91.75 294 GLU A N 1
ATOM 2267 C CA . GLU A 1 294 ? -26.872 6.565 11.347 1.00 91.75 294 GLU A CA 1
ATOM 2268 C C . GLU A 1 294 ? -25.779 7.400 10.672 1.00 91.75 294 GLU A C 1
ATOM 2270 O O . GLU A 1 294 ? -25.611 7.344 9.453 1.00 91.75 294 GLU A O 1
ATOM 2275 N N . ALA A 1 295 ? -24.982 8.131 11.460 1.00 89.75 295 ALA A N 1
ATOM 2276 C CA . ALA A 1 295 ? -23.849 8.890 10.942 1.00 89.75 295 ALA A CA 1
ATOM 2277 C C . ALA A 1 295 ? -22.797 7.977 10.298 1.00 89.75 295 ALA A C 1
ATOM 2279 O O . ALA A 1 295 ? -22.225 8.347 9.276 1.00 89.75 295 ALA A O 1
ATOM 2280 N N . PHE A 1 296 ? -22.561 6.792 10.869 1.00 91.81 296 PHE A N 1
ATOM 2281 C CA . PHE A 1 296 ? -21.645 5.803 10.310 1.00 91.81 296 PHE A CA 1
ATOM 2282 C C . PHE A 1 296 ? -22.147 5.232 8.982 1.00 91.81 296 PHE A C 1
ATOM 2284 O O . PHE A 1 296 ? -21.362 5.057 8.056 1.00 91.81 296 PHE A O 1
ATOM 2291 N N . ASP A 1 297 ? -23.442 4.950 8.860 1.00 90.81 297 ASP A N 1
ATOM 2292 C CA . ASP A 1 297 ? -24.006 4.351 7.649 1.00 90.81 297 ASP A CA 1
ATOM 2293 C C . ASP A 1 297 ? -23.905 5.280 6.433 1.00 90.81 297 ASP A C 1
ATOM 2295 O O . ASP A 1 297 ? -23.789 4.811 5.299 1.00 90.81 297 ASP A O 1
ATOM 2299 N N . LEU A 1 298 ? -23.833 6.593 6.662 1.00 87.81 298 LEU A N 1
ATOM 2300 C CA . LEU A 1 298 ? -23.502 7.568 5.622 1.00 87.81 298 LEU A CA 1
ATOM 2301 C C . LEU A 1 298 ? -22.065 7.414 5.097 1.00 87.81 298 LEU A C 1
ATOM 2303 O O . LEU A 1 298 ? -21.832 7.685 3.923 1.00 87.81 298 LEU A O 1
ATOM 2307 N N . ALA A 1 299 ? -21.125 6.885 5.888 1.00 85.88 299 ALA A N 1
ATOM 2308 C CA . ALA A 1 299 ? -19.754 6.646 5.431 1.00 85.88 299 ALA A CA 1
ATOM 2309 C C . ALA A 1 299 ? -19.684 5.648 4.263 1.00 85.88 299 ALA A C 1
ATOM 2311 O O . ALA A 1 299 ? -18.796 5.770 3.427 1.00 85.88 299 ALA A O 1
ATOM 2312 N N . PHE A 1 300 ? -20.630 4.702 4.161 1.00 83.19 300 PHE A N 1
ATOM 2313 C CA . PHE A 1 300 ? -20.702 3.773 3.025 1.00 83.19 300 PHE A CA 1
ATOM 2314 C C . PHE A 1 300 ? -21.122 4.446 1.714 1.00 83.19 300 PHE A C 1
ATOM 2316 O O . PHE A 1 300 ? -20.883 3.893 0.644 1.00 83.19 300 PHE A O 1
ATOM 2323 N N . ARG A 1 301 ? -21.772 5.616 1.776 1.00 80.75 301 ARG A N 1
ATOM 2324 C CA . ARG A 1 301 ? -22.152 6.375 0.575 1.00 80.75 301 ARG A CA 1
ATOM 2325 C C . ARG A 1 301 ? -20.954 7.097 -0.027 1.00 80.75 301 ARG A C 1
ATOM 2327 O O . ARG A 1 301 ? -20.836 7.158 -1.245 1.00 80.75 301 ARG A O 1
ATOM 2334 N N . ASP A 1 302 ? -20.067 7.575 0.839 1.00 72.62 302 ASP A N 1
ATOM 2335 C CA . ASP A 1 302 ? -18.934 8.424 0.469 1.00 72.62 302 ASP A CA 1
ATOM 2336 C C . ASP A 1 302 ? -17.603 7.652 0.403 1.00 72.62 302 ASP A C 1
ATOM 2338 O O . ASP A 1 302 ? -16.535 8.259 0.312 1.00 72.62 302 ASP A O 1
ATOM 2342 N N . CYS A 1 303 ? -17.643 6.316 0.470 1.00 71.69 303 CYS A N 1
ATOM 2343 C CA . CYS A 1 303 ? -16.464 5.456 0.360 1.00 71.69 303 CYS A CA 1
ATOM 2344 C C . CYS A 1 303 ? -16.295 4.859 -1.035 1.00 71.69 303 CYS A C 1
ATOM 2346 O O . CYS A 1 303 ? -17.258 4.683 -1.786 1.00 71.69 303 CYS A O 1
ATOM 2348 N N . LYS A 1 304 ? -15.065 4.460 -1.363 1.00 68.25 304 LYS A N 1
ATOM 2349 C CA . LYS A 1 304 ? -14.785 3.722 -2.599 1.00 68.25 304 LYS A CA 1
ATOM 2350 C C . LYS A 1 304 ? -15.154 2.241 -2.450 1.00 68.25 304 LYS A C 1
ATOM 2352 O O . LYS A 1 304 ? -15.154 1.687 -1.354 1.00 68.25 304 LYS A O 1
ATOM 2357 N N . ALA A 1 305 ? -15.451 1.573 -3.568 1.00 61.41 305 ALA A N 1
ATOM 2358 C CA . ALA A 1 305 ? -15.910 0.178 -3.570 1.00 61.41 305 ALA A CA 1
ATOM 2359 C C . ALA A 1 305 ? -14.917 -0.800 -2.904 1.00 61.41 305 ALA A C 1
ATOM 2361 O O . ALA A 1 305 ? -15.334 -1.770 -2.266 1.00 61.41 305 ALA A O 1
ATOM 2362 N N . ASP A 1 306 ? -13.615 -0.525 -3.001 1.00 64.88 306 ASP A N 1
ATOM 2363 C CA . ASP A 1 306 ? -12.530 -1.302 -2.396 1.00 64.88 306 ASP A CA 1
ATOM 2364 C C . ASP A 1 306 ? -12.380 -1.088 -0.877 1.00 64.88 306 ASP A C 1
ATOM 2366 O O . ASP A 1 306 ? -11.728 -1.887 -0.207 1.00 64.88 306 ASP A O 1
ATOM 2370 N N . GLU A 1 307 ? -13.037 -0.080 -0.299 1.00 68.19 307 GLU A N 1
ATOM 2371 C CA . GLU A 1 307 ? -12.987 0.243 1.136 1.00 68.19 307 GLU A CA 1
ATOM 2372 C C . GLU A 1 307 ? -14.132 -0.395 1.937 1.00 68.19 307 GLU A C 1
ATOM 2374 O O . GLU A 1 307 ? -14.129 -0.378 3.170 1.00 68.19 307 GLU A O 1
ATOM 2379 N N . THR A 1 308 ? -15.097 -1.020 1.255 1.00 81.50 308 THR A N 1
ATOM 2380 C CA . THR A 1 308 ? -16.313 -1.577 1.867 1.00 81.50 308 THR A CA 1
ATOM 2381 C C . THR A 1 308 ? -16.008 -2.565 2.998 1.00 81.50 308 THR A C 1
ATOM 2383 O O . THR A 1 308 ? -16.611 -2.495 4.069 1.00 81.50 308 THR A O 1
ATOM 2386 N N . ARG A 1 309 ? -15.050 -3.483 2.802 1.00 84.19 309 ARG A N 1
ATOM 2387 C CA . ARG A 1 309 ? -14.675 -4.477 3.829 1.00 84.19 309 ARG A CA 1
ATOM 2388 C C . ARG A 1 309 ? -14.008 -3.829 5.036 1.00 84.19 309 ARG A C 1
ATOM 2390 O O . ARG A 1 309 ? -14.263 -4.223 6.172 1.00 84.19 309 ARG A O 1
ATOM 2397 N N . PHE A 1 310 ? -13.203 -2.799 4.797 1.00 82.12 310 PHE A N 1
ATOM 2398 C CA . PHE A 1 310 ? -12.565 -2.041 5.862 1.00 82.12 310 PHE A CA 1
ATOM 2399 C C . PHE A 1 310 ? -13.586 -1.232 6.675 1.00 82.12 310 PHE A C 1
ATOM 2401 O O . PHE A 1 310 ? -13.532 -1.237 7.903 1.00 82.12 310 PHE A O 1
ATOM 2408 N N . LEU A 1 311 ? -14.590 -0.626 6.035 1.00 85.38 311 LEU A N 1
ATOM 2409 C CA . LEU A 1 311 ? -15.700 0.008 6.753 1.00 85.38 311 LEU A CA 1
ATOM 2410 C C . LEU A 1 311 ? -16.543 -0.992 7.545 1.00 85.38 311 LEU A C 1
ATOM 2412 O O . LEU A 1 311 ? -16.977 -0.678 8.651 1.00 85.38 311 LEU A O 1
ATOM 2416 N N . LEU A 1 312 ? -16.752 -2.206 7.028 1.00 89.75 312 LEU A N 1
ATOM 2417 C CA . LEU A 1 312 ? -17.416 -3.273 7.782 1.00 89.75 312 LEU A CA 1
ATOM 2418 C C . LEU A 1 312 ? -16.618 -3.669 9.032 1.00 89.75 312 LEU A C 1
ATOM 2420 O O . LEU A 1 312 ? -17.224 -3.864 10.088 1.00 89.75 312 LEU A O 1
ATOM 2424 N N . LEU A 1 313 ? -15.284 -3.730 8.940 1.00 89.81 313 LEU A N 1
ATOM 2425 C CA . LEU A 1 313 ? -14.415 -3.933 10.102 1.00 89.81 313 LEU A CA 1
ATOM 2426 C C . LEU A 1 313 ? -14.596 -2.800 11.116 1.00 89.81 313 LEU A C 1
ATOM 2428 O O . LEU A 1 313 ? -14.822 -3.063 12.296 1.00 89.81 313 LEU A O 1
ATOM 2432 N N . ILE A 1 314 ? -14.560 -1.543 10.668 1.00 87.94 314 ILE A N 1
ATOM 2433 C CA . ILE A 1 314 ? -14.764 -0.393 11.555 1.00 87.94 314 ILE A CA 1
ATOM 2434 C C . ILE A 1 314 ? -16.151 -0.446 12.207 1.00 87.94 314 ILE A C 1
ATOM 2436 O O . ILE A 1 314 ? -16.264 -0.250 13.417 1.00 87.94 314 ILE A O 1
ATOM 2440 N N . LYS A 1 315 ? -17.206 -0.776 11.459 1.00 90.62 315 LYS A N 1
ATOM 2441 C CA . LYS A 1 315 ? -18.555 -0.931 12.017 1.00 90.62 315 LYS A CA 1
ATOM 2442 C C . LYS A 1 315 ? -18.592 -2.009 13.101 1.00 90.62 315 LYS A C 1
ATOM 2444 O O . LYS A 1 315 ? -19.234 -1.809 14.130 1.00 90.62 315 LYS A O 1
ATOM 2449 N N . ALA A 1 316 ? -17.879 -3.122 12.914 1.00 91.12 316 ALA A N 1
ATOM 2450 C CA . ALA A 1 316 ? -17.744 -4.155 13.940 1.00 91.12 316 ALA A CA 1
ATOM 2451 C C . ALA A 1 316 ? -17.038 -3.620 15.200 1.00 91.12 316 ALA A C 1
ATOM 2453 O O . ALA A 1 316 ? -17.494 -3.884 16.311 1.00 91.12 316 ALA A O 1
ATOM 2454 N N . ILE A 1 317 ? -15.999 -2.793 15.053 1.00 89.25 317 ILE A N 1
ATOM 2455 C CA . ILE A 1 317 ? -15.338 -2.122 16.185 1.00 89.25 317 ILE A CA 1
ATOM 2456 C C . ILE A 1 317 ? -16.320 -1.210 16.935 1.00 89.25 317 ILE A C 1
ATOM 2458 O O . ILE A 1 317 ? -16.408 -1.268 18.160 1.00 89.25 317 ILE A O 1
ATOM 2462 N N . PHE A 1 318 ? -17.113 -0.411 16.222 1.00 88.75 318 PHE A N 1
ATOM 2463 C CA . PHE A 1 318 ? -18.134 0.448 16.832 1.00 88.75 318 PHE A CA 1
ATOM 2464 C C . PHE A 1 318 ? -19.199 -0.362 17.577 1.00 88.75 318 PHE A C 1
ATOM 2466 O O . PHE A 1 318 ? -19.575 -0.014 18.696 1.00 88.75 318 PHE A O 1
ATOM 2473 N N . MET A 1 319 ? -19.641 -1.480 16.996 1.00 89.62 319 MET A N 1
ATOM 2474 C CA . MET A 1 319 ? -20.554 -2.422 17.646 1.00 89.62 319 MET A CA 1
ATOM 2475 C C . MET A 1 319 ? -19.945 -2.978 18.938 1.00 89.62 319 MET A C 1
ATOM 2477 O O . MET A 1 319 ? -20.628 -3.014 19.963 1.00 89.62 319 MET A O 1
ATOM 2481 N N . PHE A 1 320 ? -18.654 -3.320 18.933 1.00 90.75 320 PHE A N 1
ATOM 2482 C CA . PHE A 1 320 ? -17.946 -3.783 20.126 1.00 90.75 320 PHE A CA 1
ATOM 2483 C C . PHE A 1 320 ? -17.924 -2.717 21.229 1.00 90.75 320 PHE A C 1
ATOM 2485 O O . PHE A 1 320 ? -18.306 -3.002 22.365 1.00 90.75 320 PHE A O 1
ATOM 2492 N N . ILE A 1 321 ? -17.543 -1.480 20.884 1.00 85.75 321 ILE A N 1
ATOM 2493 C CA . ILE A 1 321 ? -17.483 -0.341 21.818 1.00 85.75 321 ILE A CA 1
ATOM 2494 C C . ILE A 1 321 ? -18.879 -0.003 22.365 1.00 85.75 321 ILE A C 1
ATOM 2496 O O . ILE A 1 321 ? -19.012 0.324 23.540 1.00 85.75 321 ILE A O 1
ATOM 2500 N N . SER A 1 322 ? -19.932 -0.146 21.553 1.00 88.00 322 SER A N 1
ATOM 2501 C CA . SER A 1 322 ? -21.325 0.083 21.969 1.00 88.00 322 SER A CA 1
ATOM 2502 C C . SER A 1 322 ? -21.881 -0.961 22.954 1.00 88.00 322 SER A C 1
ATOM 2504 O O . SER A 1 322 ? -22.973 -0.773 23.485 1.00 88.00 322 SER A O 1
ATOM 2506 N N . GLY A 1 323 ? -21.154 -2.060 23.197 1.00 87.19 323 GLY A N 1
ATOM 2507 C CA . GLY A 1 323 ? -21.549 -3.141 24.107 1.00 87.19 323 GLY A CA 1
ATOM 2508 C C . GLY A 1 323 ? -22.014 -4.429 23.418 1.00 87.19 323 GLY A C 1
ATOM 2509 O O . GLY A 1 323 ? -22.126 -5.460 24.077 1.00 87.19 323 GLY A O 1
ATOM 2510 N N . LYS A 1 324 ? -22.202 -4.436 22.092 1.00 90.25 324 LYS A N 1
ATOM 2511 C CA . LYS A 1 324 ? -22.602 -5.621 21.301 1.00 90.25 324 LYS A CA 1
ATOM 2512 C C . LYS A 1 324 ? -21.397 -6.522 20.985 1.00 90.25 324 LYS A C 1
ATOM 2514 O O . LYS A 1 324 ? -21.077 -6.775 19.823 1.00 90.25 324 LYS A O 1
ATOM 2519 N N . ARG A 1 325 ? -20.695 -6.976 22.030 1.00 90.50 325 ARG A N 1
ATOM 2520 C CA . ARG A 1 325 ? -19.363 -7.609 21.934 1.00 90.50 325 ARG A CA 1
ATOM 2521 C C . ARG A 1 325 ? -19.352 -8.916 21.137 1.00 90.50 325 ARG A C 1
ATOM 2523 O O . ARG A 1 325 ? -18.525 -9.064 20.246 1.00 90.50 325 ARG A O 1
ATOM 2530 N N . GLU A 1 326 ? -20.271 -9.836 21.422 1.00 89.81 326 GLU A N 1
ATOM 2531 C CA . GLU A 1 326 ? -20.327 -11.145 20.748 1.00 89.81 326 GLU A CA 1
ATOM 2532 C C . GLU A 1 326 ? -20.639 -11.008 19.256 1.00 89.81 326 GLU A C 1
ATOM 2534 O O . GLU A 1 326 ? -19.954 -11.585 18.414 1.00 89.81 326 GLU A O 1
ATOM 2539 N N . TYR A 1 327 ? -21.617 -10.163 18.922 1.00 91.00 327 TYR A N 1
ATOM 2540 C CA . TYR A 1 327 ? -21.972 -9.876 17.535 1.00 91.00 327 TYR A CA 1
ATOM 2541 C C . TYR A 1 327 ? -20.806 -9.243 16.765 1.00 91.00 327 TYR A C 1
ATOM 2543 O O . TYR A 1 327 ? -20.551 -9.591 15.613 1.00 91.00 327 TYR A O 1
ATOM 2551 N N . ALA A 1 328 ? -20.078 -8.315 17.393 1.00 91.06 328 ALA A N 1
ATOM 2552 C CA . ALA A 1 328 ? -18.910 -7.692 16.783 1.00 91.06 328 ALA A CA 1
ATOM 2553 C C . ALA A 1 328 ? -17.807 -8.714 16.473 1.00 91.06 328 ALA A C 1
ATOM 2555 O O . ALA A 1 328 ? -17.294 -8.726 15.356 1.00 91.06 328 ALA A O 1
ATOM 2556 N N . ILE A 1 329 ? -17.494 -9.603 17.421 1.00 91.81 329 ILE A N 1
ATOM 2557 C CA . ILE A 1 329 ? -16.504 -10.674 17.236 1.00 91.81 329 ILE A CA 1
ATOM 2558 C C . ILE A 1 329 ? -16.930 -11.623 16.113 1.00 91.81 329 ILE A C 1
ATOM 2560 O O . ILE A 1 329 ? -16.121 -11.935 15.240 1.00 91.81 329 ILE A O 1
ATOM 2564 N N . ALA A 1 330 ? -18.200 -12.041 16.085 1.00 91.88 330 ALA A N 1
ATOM 2565 C CA . ALA A 1 330 ? -18.733 -12.868 15.003 1.00 91.88 330 ALA A CA 1
ATOM 2566 C C . ALA A 1 330 ? -18.542 -12.191 13.637 1.00 91.88 330 ALA A C 1
ATOM 2568 O O . ALA A 1 330 ? -18.068 -12.815 12.691 1.00 91.88 330 ALA A O 1
ATOM 2569 N N . ARG A 1 331 ? -18.796 -10.879 13.553 1.00 92.06 331 ARG A N 1
ATOM 2570 C CA . ARG A 1 331 ? -18.629 -10.126 12.308 1.00 92.06 331 ARG A CA 1
ATOM 2571 C C . ARG A 1 331 ? -17.174 -10.008 11.857 1.00 92.06 331 ARG A C 1
ATOM 2573 O O . ARG A 1 331 ? -16.912 -10.065 10.658 1.00 92.06 331 ARG A O 1
ATOM 2580 N N . VAL A 1 332 ? -16.232 -9.848 12.786 1.00 91.81 332 VAL A N 1
ATOM 2581 C CA . VAL A 1 332 ? -14.795 -9.860 12.459 1.00 91.81 332 VAL A CA 1
ATOM 2582 C C . VAL A 1 332 ? -14.374 -11.244 11.958 1.00 91.81 332 VAL A C 1
ATOM 2584 O O . VAL A 1 332 ? -13.659 -11.333 10.963 1.00 91.81 332 VAL A O 1
ATOM 2587 N N . ASN A 1 333 ? -14.872 -12.321 12.573 1.00 91.94 333 ASN A N 1
ATOM 2588 C CA . ASN A 1 333 ? -14.619 -13.683 12.103 1.00 91.94 333 ASN A CA 1
ATOM 2589 C C . ASN A 1 333 ? -15.157 -13.916 10.684 1.00 91.94 333 ASN A C 1
ATOM 2591 O O . ASN A 1 333 ? -14.415 -14.432 9.848 1.00 91.94 333 ASN A O 1
ATOM 2595 N N . ASP A 1 334 ? -16.377 -13.465 10.370 1.00 91.69 334 ASP A N 1
ATOM 2596 C CA . ASP A 1 334 ? -16.916 -13.521 9.003 1.00 91.69 334 ASP A CA 1
ATOM 2597 C C . ASP A 1 334 ? -15.981 -12.825 8.004 1.00 91.69 334 ASP A C 1
ATOM 2599 O O . ASP A 1 334 ? -15.674 -13.373 6.945 1.00 91.69 334 ASP A O 1
ATOM 2603 N N . LEU A 1 335 ? -15.491 -11.628 8.345 1.00 88.81 335 LEU A N 1
ATOM 2604 C CA . LEU A 1 335 ? -14.578 -10.868 7.490 1.00 88.81 335 LEU A CA 1
ATOM 2605 C C . LEU A 1 335 ? -13.259 -11.615 7.258 1.00 88.81 335 LEU A C 1
ATOM 2607 O O . LEU A 1 335 ? -12.778 -11.648 6.127 1.00 88.81 335 LEU A O 1
ATOM 2611 N N . ILE A 1 336 ? -12.707 -12.269 8.285 1.00 89.06 336 ILE A N 1
ATOM 2612 C CA . ILE A 1 336 ? -11.473 -13.066 8.179 1.00 89.06 336 ILE A CA 1
ATOM 2613 C C . ILE A 1 336 ? -11.628 -14.220 7.176 1.00 89.06 336 ILE A C 1
ATOM 2615 O O . ILE A 1 336 ? -10.661 -14.553 6.488 1.00 89.06 336 ILE A O 1
ATOM 2619 N N . THR A 1 337 ? -12.819 -14.818 7.052 1.00 88.75 337 THR A N 1
ATOM 2620 C CA . THR A 1 337 ? -13.039 -15.940 6.116 1.00 88.75 337 THR A CA 1
ATOM 2621 C C . THR A 1 337 ? -12.961 -15.539 4.641 1.00 88.75 337 THR A C 1
ATOM 2623 O O . THR A 1 337 ? -12.582 -16.362 3.812 1.00 88.75 337 THR A O 1
ATOM 2626 N N . VAL A 1 338 ? -13.284 -14.283 4.310 1.00 86.50 338 VAL A N 1
ATOM 2627 C CA . VAL A 1 338 ? -13.368 -13.775 2.924 1.00 86.50 338 VAL A CA 1
ATOM 2628 C C . VAL A 1 338 ? -12.178 -12.864 2.559 1.00 86.50 338 VAL A C 1
ATOM 2630 O O . VAL A 1 338 ? -11.987 -12.514 1.392 1.00 86.50 338 VAL A O 1
ATOM 2633 N N . ALA A 1 339 ? -11.378 -12.472 3.552 1.00 81.69 339 ALA A N 1
ATOM 2634 C CA . ALA A 1 339 ? -10.245 -11.560 3.424 1.00 81.69 339 ALA A CA 1
ATOM 2635 C C . ALA A 1 339 ? -9.061 -12.148 2.635 1.00 81.69 339 ALA A C 1
ATOM 2637 O O . ALA A 1 339 ? -8.796 -13.354 2.684 1.00 81.69 339 ALA A O 1
ATOM 2638 N N . ASP A 1 340 ? -8.307 -11.279 1.954 1.00 79.12 340 ASP A N 1
ATOM 2639 C CA . ASP A 1 340 ? -6.962 -11.618 1.467 1.00 79.12 340 ASP A CA 1
ATOM 2640 C C . ASP A 1 340 ? -5.942 -11.650 2.628 1.00 79.12 340 ASP A C 1
ATOM 2642 O O . ASP A 1 340 ? -6.235 -11.223 3.746 1.00 79.12 340 ASP A O 1
ATOM 2646 N N . ASP A 1 341 ? -4.736 -12.179 2.406 1.00 71.62 341 ASP A N 1
ATOM 2647 C CA . ASP A 1 341 ? -3.745 -12.334 3.487 1.00 71.62 341 ASP A CA 1
ATOM 2648 C C . ASP A 1 341 ? -3.245 -10.995 4.061 1.00 71.62 341 ASP A C 1
ATOM 2650 O O . ASP A 1 341 ? -2.798 -10.939 5.208 1.00 71.62 341 ASP A O 1
ATOM 2654 N N . SER A 1 342 ? -3.395 -9.900 3.311 1.00 67.06 342 SER A N 1
ATOM 2655 C CA . SER A 1 342 ? -3.066 -8.548 3.766 1.00 67.06 342 SER A CA 1
ATOM 2656 C C . SER A 1 342 ? -4.156 -7.956 4.661 1.00 67.06 342 SER A C 1
ATOM 2658 O O . SER A 1 342 ? -3.850 -7.360 5.689 1.00 67.06 342 SER A O 1
ATOM 2660 N N . GLU A 1 343 ? -5.426 -8.175 4.325 1.00 73.88 343 GLU A N 1
ATOM 2661 C CA . GLU A 1 343 ? -6.598 -7.805 5.121 1.00 73.88 343 GLU A CA 1
ATOM 2662 C C . GLU A 1 343 ? -6.695 -8.646 6.403 1.00 73.88 343 GLU A C 1
ATOM 2664 O O . GLU A 1 343 ? -6.988 -8.115 7.477 1.00 73.88 343 GLU A O 1
ATOM 2669 N N . LYS A 1 344 ? -6.388 -9.949 6.326 1.00 80.38 344 LYS A N 1
ATOM 2670 C CA . LYS A 1 344 ? -6.400 -10.858 7.485 1.00 80.38 344 LYS A CA 1
ATOM 2671 C C . LYS A 1 344 ? -5.487 -10.382 8.603 1.00 80.38 344 LYS A C 1
ATOM 2673 O O . LYS A 1 344 ? -5.859 -10.535 9.764 1.00 80.38 344 LYS A O 1
ATOM 2678 N N . TYR A 1 345 ? -4.326 -9.814 8.275 1.00 78.88 345 TYR A N 1
ATOM 2679 C CA . TYR A 1 345 ? -3.417 -9.270 9.280 1.00 78.88 345 TYR A CA 1
ATOM 2680 C C . TYR A 1 345 ? -4.121 -8.223 10.155 1.00 78.88 345 TYR A C 1
ATOM 2682 O O . TYR A 1 345 ? -4.159 -8.362 11.379 1.00 78.88 345 TYR A O 1
ATOM 2690 N N . ASP A 1 346 ? -4.738 -7.215 9.532 1.00 75.62 346 ASP A N 1
ATOM 2691 C CA . ASP A 1 346 ? -5.422 -6.133 10.245 1.00 75.62 346 ASP A CA 1
ATOM 2692 C C . ASP A 1 346 ? -6.621 -6.666 11.049 1.00 75.62 346 ASP A C 1
ATOM 2694 O O . ASP A 1 346 ? -6.864 -6.241 12.181 1.00 75.62 346 ASP A O 1
ATOM 2698 N N . TYR A 1 347 ? -7.354 -7.639 10.501 1.00 87.25 347 TYR A N 1
ATOM 2699 C CA . TYR A 1 347 ? -8.554 -8.187 11.140 1.00 87.25 347 TYR A CA 1
ATOM 2700 C C . TYR A 1 347 ? -8.211 -9.057 12.353 1.00 87.25 347 TYR A C 1
ATOM 2702 O O . TYR A 1 347 ? -8.885 -8.975 13.378 1.00 87.25 347 TYR A O 1
ATOM 2710 N N . LEU A 1 348 ? -7.138 -9.848 12.272 1.00 85.44 348 LEU A N 1
ATOM 2711 C CA . LEU A 1 348 ? -6.649 -10.664 13.385 1.00 85.44 348 LEU A CA 1
ATOM 2712 C C . LEU A 1 348 ? -6.091 -9.802 14.523 1.00 85.44 348 LEU A C 1
ATOM 2714 O O . LEU A 1 348 ? -6.299 -10.133 15.687 1.00 85.44 348 LEU A O 1
ATOM 2718 N N . GLN A 1 349 ? -5.452 -8.672 14.207 1.00 82.25 349 GLN A N 1
ATOM 2719 C CA . GLN A 1 349 ? -5.032 -7.691 15.213 1.00 82.25 349 GLN A CA 1
ATOM 2720 C C . GLN A 1 349 ? -6.240 -7.092 15.948 1.00 82.25 349 GLN A C 1
ATOM 2722 O O . GLN A 1 349 ? -6.255 -7.012 17.178 1.00 82.25 349 GLN A O 1
ATOM 2727 N N . VAL A 1 350 ? -7.291 -6.719 15.211 1.00 85.25 350 VAL A N 1
ATOM 2728 C CA . VAL A 1 350 ? -8.555 -6.250 15.801 1.00 85.25 350 VAL A CA 1
ATOM 2729 C C . VAL A 1 350 ? -9.190 -7.324 16.683 1.00 85.25 350 VAL A C 1
ATOM 2731 O O . VAL A 1 350 ? -9.605 -7.024 17.802 1.00 85.25 350 VAL A O 1
ATOM 2734 N N . LEU A 1 351 ? -9.232 -8.570 16.209 1.00 88.75 351 LEU A N 1
ATOM 2735 C CA . LEU A 1 351 ? -9.791 -9.700 16.945 1.00 88.75 351 LEU A CA 1
ATOM 2736 C C . LEU A 1 351 ? -9.030 -9.968 18.251 1.00 88.75 351 LEU A C 1
ATOM 2738 O O . LEU A 1 351 ? -9.652 -10.111 19.303 1.00 88.75 351 LEU A O 1
ATOM 2742 N N . ALA A 1 352 ? -7.694 -9.956 18.206 1.00 85.19 352 ALA A N 1
ATOM 2743 C CA . ALA A 1 352 ? -6.846 -10.097 19.387 1.00 85.19 352 ALA A CA 1
ATOM 2744 C C . ALA A 1 352 ? -7.149 -9.004 20.426 1.00 85.19 352 ALA A C 1
ATOM 2746 O O . ALA A 1 352 ? -7.346 -9.302 21.602 1.00 85.19 352 ALA A O 1
ATOM 2747 N N . ASN A 1 353 ? -7.288 -7.748 19.990 1.00 82.88 353 ASN A N 1
ATOM 2748 C CA . ASN A 1 353 ? -7.669 -6.639 20.869 1.00 82.88 353 ASN A CA 1
ATOM 2749 C C . ASN A 1 353 ? -9.068 -6.811 21.482 1.00 82.88 353 ASN A C 1
ATOM 2751 O O . ASN A 1 353 ? -9.265 -6.532 22.665 1.00 82.88 353 ASN A O 1
ATOM 2755 N N . MET A 1 354 ? -10.047 -7.280 20.704 1.00 88.00 354 MET A N 1
ATOM 2756 C CA . MET A 1 354 ? -11.399 -7.544 21.210 1.00 88.00 354 MET A CA 1
ATOM 2757 C C . MET A 1 354 ? -11.403 -8.638 22.285 1.00 88.00 354 MET A C 1
ATOM 2759 O O . MET A 1 354 ? -12.048 -8.468 23.321 1.00 88.00 354 MET A O 1
ATOM 2763 N N . HIS A 1 355 ? -10.660 -9.729 22.076 1.00 87.06 355 HIS A N 1
ATOM 2764 C CA . HIS A 1 355 ? -10.510 -10.795 23.070 1.00 87.06 355 HIS A CA 1
ATOM 2765 C C . HIS A 1 355 ? -9.779 -10.322 24.325 1.00 87.06 355 HIS A C 1
ATOM 2767 O O . HIS A 1 355 ? -10.219 -10.633 25.436 1.00 87.06 355 HIS A O 1
ATOM 2773 N N . LEU A 1 356 ? -8.745 -9.492 24.170 1.00 83.94 356 LEU A N 1
ATOM 2774 C CA . LEU A 1 356 ? -8.036 -8.902 25.300 1.00 83.94 356 LEU A CA 1
ATOM 2775 C C . LEU A 1 356 ? -8.976 -8.038 26.151 1.00 83.94 356 LEU A C 1
ATOM 2777 O O . LEU A 1 356 ? -8.982 -8.153 27.374 1.00 83.94 356 LEU A O 1
ATOM 2781 N N . MET A 1 357 ? -9.830 -7.225 25.520 1.00 80.44 357 MET A N 1
ATOM 2782 C CA . MET A 1 357 ? -10.825 -6.396 26.219 1.00 80.44 357 MET A CA 1
ATOM 2783 C C . MET A 1 357 ? -11.925 -7.212 26.919 1.00 80.44 357 MET A C 1
ATOM 2785 O O . MET A 1 357 ? -12.601 -6.694 27.810 1.00 80.44 357 MET A O 1
ATOM 2789 N N . GLN A 1 358 ? -12.121 -8.475 26.535 1.00 85.25 358 GLN A N 1
ATOM 2790 C CA . GLN A 1 358 ? -12.977 -9.420 27.259 1.00 85.25 358 GLN A CA 1
ATOM 2791 C C . GLN A 1 358 ? -12.249 -10.146 28.400 1.00 85.25 358 GLN A C 1
ATOM 2793 O O . GLN A 1 358 ? -12.912 -10.801 29.197 1.00 85.25 358 GLN A O 1
ATOM 2798 N N . GLY A 1 359 ? -10.921 -10.028 28.498 1.00 82.25 359 GLY A N 1
ATOM 2799 C CA . GLY A 1 359 ? -10.098 -10.772 29.455 1.00 82.25 359 GLY A CA 1
ATOM 2800 C C . GLY A 1 359 ? -9.718 -12.185 28.996 1.00 82.25 359 GLY A C 1
ATOM 2801 O O . GLY A 1 359 ? -9.168 -12.946 29.785 1.00 82.25 359 GLY A O 1
ATOM 2802 N N . ASN A 1 360 ? -9.972 -12.542 27.731 1.00 84.50 360 ASN A N 1
ATOM 2803 C CA . ASN A 1 360 ? -9.680 -13.869 27.182 1.00 84.50 360 ASN A CA 1
ATOM 2804 C C . ASN A 1 360 ? -8.247 -13.925 26.636 1.00 84.50 360 ASN A C 1
ATOM 2806 O O . ASN A 1 360 ? -8.009 -13.708 25.445 1.00 84.50 360 ASN A O 1
ATOM 2810 N N . THR A 1 361 ? -7.281 -14.213 27.507 1.00 81.56 361 THR A N 1
ATOM 2811 C CA . THR A 1 361 ? -5.849 -14.247 27.163 1.00 81.56 361 THR A CA 1
ATOM 2812 C C . THR A 1 361 ? -5.503 -15.339 26.149 1.00 81.56 361 THR A C 1
ATOM 2814 O O . THR A 1 361 ? -4.740 -15.079 25.225 1.00 81.56 361 THR A O 1
ATOM 2817 N N . GLU A 1 362 ? -6.115 -16.520 26.243 1.00 83.00 362 GLU A N 1
ATOM 2818 C CA . GLU A 1 362 ? -5.862 -17.648 25.331 1.00 83.00 362 GLU A CA 1
ATOM 2819 C C . GLU A 1 362 ? -6.233 -17.321 23.872 1.00 83.00 362 GLU A C 1
ATOM 2821 O O . GLU A 1 362 ? -5.404 -17.420 22.967 1.00 83.00 362 GLU A O 1
ATOM 2826 N N . LEU A 1 363 ? -7.455 -16.829 23.643 1.00 86.19 363 LEU A N 1
ATOM 2827 C CA . LEU A 1 363 ? -7.913 -16.426 22.306 1.00 86.19 363 LEU A CA 1
ATOM 2828 C C . LEU A 1 363 ? -7.158 -15.202 21.769 1.00 86.19 363 LEU A C 1
ATOM 2830 O O . LEU A 1 363 ? -6.977 -15.061 20.555 1.00 86.19 363 LEU A O 1
ATOM 2834 N N . THR A 1 364 ? -6.696 -14.328 22.669 1.00 83.06 364 THR A N 1
ATOM 2835 C CA . THR A 1 364 ? -5.824 -13.200 22.316 1.00 83.06 364 THR A CA 1
ATOM 2836 C C . THR A 1 364 ? -4.507 -13.711 21.740 1.00 83.06 364 THR A C 1
ATOM 2838 O O . THR A 1 364 ? -4.126 -13.287 20.648 1.00 83.06 364 THR A O 1
ATOM 2841 N N . MET A 1 365 ? -3.855 -14.660 22.422 1.00 80.31 365 MET A N 1
ATOM 2842 C CA . MET A 1 365 ? -2.602 -15.274 21.972 1.00 80.31 365 MET A CA 1
ATOM 2843 C C . MET A 1 365 ? -2.760 -15.948 20.613 1.00 80.31 365 MET A C 1
ATOM 2845 O O . MET A 1 365 ? -2.019 -15.641 19.682 1.00 80.31 365 MET A O 1
ATOM 2849 N N . GLN A 1 366 ? -3.785 -16.786 20.458 1.00 86.31 366 GLN A N 1
ATOM 2850 C CA . GLN A 1 366 ? -4.027 -17.512 19.213 1.00 86.31 366 GLN A CA 1
ATOM 2851 C C . GLN A 1 366 ? -4.250 -16.571 18.016 1.00 86.31 366 GLN A C 1
ATOM 2853 O O . GLN A 1 366 ? -3.745 -16.802 16.912 1.00 86.31 366 GLN A O 1
ATOM 2858 N N . SER A 1 367 ? -5.012 -15.495 18.225 1.00 84.38 367 SER A N 1
ATOM 2859 C CA . SER A 1 367 ? -5.280 -14.492 17.189 1.00 84.38 367 SER A CA 1
ATOM 2860 C C . SER A 1 367 ? -4.021 -13.695 16.843 1.00 84.38 367 SER A C 1
ATOM 2862 O O . SER A 1 367 ? -3.751 -13.437 15.668 1.00 84.38 367 SER A O 1
ATOM 2864 N N . PHE A 1 368 ? -3.227 -13.345 17.855 1.00 80.06 368 PHE A N 1
ATOM 2865 C CA . PHE A 1 368 ? -1.993 -12.586 17.694 1.00 80.06 368 PHE A CA 1
ATOM 2866 C C . PHE A 1 368 ? -0.897 -13.391 16.988 1.00 80.06 368 PHE A C 1
ATOM 2868 O O . PHE A 1 368 ? -0.266 -12.872 16.073 1.00 80.06 368 PHE A O 1
ATOM 2875 N N . GLU A 1 369 ? -0.712 -14.668 17.323 1.00 80.88 369 GLU A N 1
ATOM 2876 C CA . GLU A 1 369 ? 0.242 -15.553 16.641 1.00 80.88 369 GLU A CA 1
ATOM 2877 C C . GLU A 1 369 ? -0.110 -15.733 15.159 1.00 80.88 369 GLU A C 1
ATOM 2879 O O . GLU A 1 369 ? 0.754 -15.603 14.284 1.00 80.88 369 GLU A O 1
ATOM 2884 N N . ARG A 1 370 ? -1.401 -15.930 14.842 1.00 82.19 370 ARG A N 1
ATOM 2885 C CA . ARG A 1 370 ? -1.864 -15.935 13.443 1.00 82.19 370 ARG A CA 1
ATOM 2886 C C . ARG A 1 370 ? -1.577 -14.604 12.758 1.00 82.19 370 ARG A C 1
ATOM 2888 O O . ARG A 1 370 ? -1.126 -14.614 11.615 1.00 82.19 370 ARG A O 1
ATOM 2895 N N . ALA A 1 371 ? -1.783 -13.472 13.431 1.00 78.06 371 ALA A N 1
ATOM 2896 C CA . ALA A 1 371 ? -1.445 -12.169 12.866 1.00 78.06 371 ALA A CA 1
ATOM 2897 C C . ALA A 1 371 ? 0.067 -12.031 12.620 1.00 78.06 371 ALA A C 1
ATOM 2899 O O . ALA A 1 371 ? 0.472 -11.584 11.552 1.00 78.06 371 ALA A O 1
ATOM 2900 N N . GLN A 1 372 ? 0.922 -12.461 13.552 1.00 74.56 372 GLN A N 1
ATOM 2901 C CA . GLN A 1 372 ? 2.378 -12.392 13.392 1.00 74.56 372 GLN A CA 1
ATOM 2902 C C . GLN A 1 372 ? 2.880 -13.203 12.195 1.00 74.56 372 GLN A C 1
ATOM 2904 O O . GLN A 1 372 ? 3.757 -12.728 11.469 1.00 74.56 372 GLN A O 1
ATOM 2909 N N . SER A 1 373 ? 2.279 -14.366 11.926 1.00 72.81 373 SER A N 1
ATOM 2910 C CA . SER A 1 373 ? 2.599 -15.165 10.733 1.00 72.81 373 SER A CA 1
ATOM 2911 C C . SER A 1 373 ? 2.327 -14.428 9.411 1.00 72.81 373 SER A C 1
ATOM 2913 O O . SER A 1 373 ? 2.933 -14.739 8.390 1.00 72.81 373 SER A O 1
ATOM 2915 N N . LEU A 1 374 ? 1.466 -13.405 9.446 1.00 68.19 374 LEU A N 1
ATOM 2916 C CA . LEU A 1 374 ? 1.085 -12.560 8.312 1.00 68.19 374 LEU A CA 1
ATOM 2917 C C . LEU A 1 374 ? 1.709 -11.155 8.378 1.00 68.19 374 LEU A C 1
ATOM 2919 O O . LEU A 1 374 ? 1.357 -10.290 7.578 1.00 68.19 374 LEU A O 1
ATOM 2923 N N . SER A 1 375 ? 2.639 -10.907 9.308 1.00 61.19 375 SER A N 1
ATOM 2924 C CA . SER A 1 375 ? 3.253 -9.586 9.541 1.00 61.19 375 SER A CA 1
ATOM 2925 C C . SER A 1 375 ? 3.956 -8.990 8.322 1.00 61.19 375 SER A C 1
ATOM 2927 O O . SER A 1 375 ? 4.062 -7.767 8.213 1.00 61.19 375 SER A O 1
ATOM 2929 N N . PHE A 1 376 ? 4.359 -9.838 7.374 1.00 50.44 376 PHE A N 1
ATOM 2930 C CA . PHE A 1 376 ? 4.906 -9.432 6.083 1.00 50.44 376 PHE A CA 1
ATOM 2931 C C . PHE A 1 376 ? 3.910 -8.605 5.245 1.00 50.44 376 PHE A C 1
ATOM 2933 O O . PHE A 1 376 ? 4.316 -7.698 4.531 1.00 50.44 376 PHE A O 1
ATOM 2940 N N . PHE A 1 377 ? 2.597 -8.833 5.376 1.00 53.38 377 PHE A N 1
ATOM 2941 C CA . PHE A 1 377 ? 1.565 -8.166 4.567 1.00 53.38 377 PHE A CA 1
ATOM 2942 C C . PHE A 1 377 ? 0.967 -6.894 5.206 1.00 53.38 377 PHE A C 1
ATOM 2944 O O . PHE A 1 377 ? -0.104 -6.428 4.797 1.00 53.38 377 PHE A O 1
ATOM 2951 N N . ARG A 1 378 ? 1.641 -6.326 6.218 1.00 55.88 378 ARG A N 1
ATOM 2952 C CA . ARG A 1 378 ? 1.155 -5.213 7.053 1.00 55.88 378 ARG A CA 1
ATOM 2953 C C . ARG A 1 378 ? 0.848 -3.940 6.250 1.00 55.88 378 ARG A C 1
ATOM 2955 O O . ARG A 1 378 ? 1.757 -3.276 5.745 1.00 55.88 378 ARG A O 1
ATOM 2962 N N . ARG A 1 379 ? -0.413 -3.490 6.286 1.00 54.97 379 ARG A N 1
ATOM 2963 C CA . ARG A 1 379 ? -0.837 -2.165 5.794 1.00 54.97 379 ARG A CA 1
ATOM 2964 C C . ARG A 1 379 ? -0.792 -1.139 6.931 1.00 54.97 379 ARG A C 1
ATOM 2966 O O . ARG A 1 379 ? -1.668 -1.086 7.785 1.00 54.97 379 ARG A O 1
ATOM 2973 N N . GLY A 1 380 ? 0.236 -0.288 6.947 1.00 50.75 380 GLY A N 1
ATOM 2974 C CA . GLY A 1 380 ? 0.474 0.663 8.048 1.00 50.75 380 GLY A CA 1
ATOM 2975 C C . GLY A 1 380 ? -0.683 1.632 8.344 1.00 50.75 380 GLY A C 1
ATOM 2976 O O . GLY A 1 380 ? -0.855 2.034 9.490 1.00 50.75 380 GLY A O 1
ATOM 2977 N N . PHE A 1 381 ? -1.500 1.974 7.345 1.00 53.06 381 PHE A N 1
ATOM 2978 C CA . PHE A 1 381 ? -2.528 3.013 7.462 1.00 53.06 381 PHE A CA 1
ATOM 2979 C C . PHE A 1 381 ? -3.832 2.550 8.115 1.00 53.06 381 PHE A C 1
ATOM 2981 O O . PHE A 1 381 ? -4.398 3.281 8.925 1.00 53.06 381 PHE A O 1
ATOM 2988 N N . HIS A 1 382 ? -4.288 1.330 7.823 1.00 60.47 382 HIS A N 1
ATOM 2989 C CA . HIS A 1 382 ? -5.511 0.786 8.420 1.00 60.47 382 HIS A CA 1
ATOM 2990 C C . HIS A 1 382 ? -5.373 0.651 9.936 1.00 60.47 382 HIS A C 1
ATOM 2992 O O . HIS A 1 382 ? -6.286 1.016 10.675 1.00 60.47 382 HIS A O 1
ATOM 2998 N N . LEU A 1 383 ? -4.197 0.226 10.407 1.00 61.03 383 LEU A N 1
ATOM 2999 C CA . LEU A 1 383 ? -3.892 0.127 11.832 1.00 61.03 383 LEU A CA 1
ATOM 3000 C C . LEU A 1 383 ? -3.992 1.477 12.539 1.00 61.03 383 LEU A C 1
ATOM 3002 O O . LEU A 1 383 ? -4.519 1.523 13.640 1.00 61.03 383 LEU A O 1
ATOM 3006 N N . VAL A 1 384 ? -3.553 2.577 11.922 1.00 58.62 384 VAL A N 1
ATOM 3007 C CA . VAL A 1 384 ? -3.648 3.919 12.524 1.00 58.62 384 VAL A CA 1
ATOM 3008 C C . VAL A 1 384 ? -5.104 4.340 12.716 1.00 58.62 384 VAL A C 1
ATOM 3010 O O . VAL A 1 384 ? -5.479 4.793 13.797 1.00 58.62 384 VAL A O 1
ATOM 3013 N N . THR A 1 385 ? -5.955 4.137 11.709 1.00 61.94 385 THR A N 1
ATOM 3014 C CA . THR A 1 385 ? -7.391 4.423 11.836 1.00 61.94 385 THR A CA 1
ATOM 3015 C C . THR A 1 385 ? -8.040 3.530 12.896 1.00 61.94 385 THR A C 1
ATOM 3017 O O . THR A 1 385 ? -8.797 4.012 13.734 1.00 61.94 385 THR A O 1
ATOM 3020 N N . ILE A 1 386 ? -7.707 2.237 12.912 1.00 68.00 386 ILE A N 1
ATOM 3021 C CA . ILE A 1 386 ? -8.196 1.280 13.911 1.00 68.00 386 ILE A CA 1
ATOM 3022 C C . ILE A 1 386 ? -7.773 1.703 15.330 1.00 68.00 386 ILE A C 1
ATOM 3024 O O . ILE A 1 386 ? -8.608 1.715 16.235 1.00 68.00 386 ILE A O 1
ATOM 3028 N N . LEU A 1 387 ? -6.510 2.099 15.520 1.00 66.00 387 LEU A N 1
ATOM 3029 C CA . LEU A 1 387 ? -5.959 2.603 16.783 1.00 66.00 387 LEU A CA 1
ATOM 3030 C C . LEU A 1 387 ? -6.725 3.830 17.283 1.00 66.00 387 LEU A C 1
ATOM 3032 O O . LEU A 1 387 ? -7.108 3.877 18.450 1.00 66.00 387 LEU A O 1
ATOM 3036 N N . LEU A 1 388 ? -6.983 4.799 16.399 1.00 63.22 388 LEU A N 1
ATOM 3037 C CA . LEU A 1 388 ? -7.785 5.986 16.708 1.00 63.22 388 LEU A CA 1
ATOM 3038 C C . LEU A 1 388 ? -9.191 5.614 17.181 1.00 63.22 388 LEU A C 1
ATOM 3040 O O . LEU A 1 388 ? -9.724 6.194 18.117 1.00 63.22 388 LEU A O 1
ATOM 3044 N N . ILE A 1 389 ? -9.815 4.620 16.564 1.00 66.88 389 ILE A N 1
ATOM 3045 C CA . ILE A 1 389 ? -11.178 4.246 16.940 1.00 66.88 389 ILE A CA 1
ATOM 3046 C C . ILE A 1 389 ? -11.195 3.523 18.296 1.00 66.88 389 ILE A C 1
ATOM 3048 O O . ILE A 1 389 ? -12.033 3.847 19.146 1.00 66.88 389 ILE A O 1
ATOM 3052 N N . PHE A 1 390 ? -10.271 2.580 18.517 1.00 67.31 390 PHE A N 1
ATOM 3053 C CA . PHE A 1 390 ? -10.157 1.824 19.771 1.00 67.31 390 PHE A CA 1
ATOM 3054 C C . PHE A 1 390 ? -9.641 2.661 20.947 1.00 67.31 390 PHE A C 1
ATOM 3056 O O . PHE A 1 390 ? -10.020 2.394 22.085 1.00 67.31 390 PHE A O 1
ATOM 3063 N N . GLY A 1 391 ? -8.789 3.656 20.692 1.00 60.62 391 GLY A N 1
ATOM 3064 C CA . GLY A 1 391 ? -8.147 4.470 21.726 1.00 60.62 391 GLY A CA 1
ATOM 3065 C C . GLY A 1 391 ? -7.038 3.751 22.511 1.00 60.62 391 GLY A C 1
ATOM 3066 O O . GLY A 1 391 ? -6.678 4.215 23.588 1.00 60.62 391 GLY A O 1
ATOM 3067 N N . ARG A 1 392 ? -6.502 2.626 22.012 1.00 58.25 392 ARG A N 1
ATOM 3068 C CA . ARG A 1 392 ? -5.398 1.863 22.634 1.00 58.25 392 ARG A CA 1
ATOM 3069 C C . ARG A 1 392 ? -4.339 1.465 21.622 1.00 58.25 392 ARG A C 1
ATOM 3071 O O . ARG A 1 392 ? -4.686 1.176 20.485 1.00 58.25 392 ARG A O 1
ATOM 3078 N N . SER A 1 393 ? -3.082 1.403 22.067 1.00 55.94 393 SER A N 1
ATOM 3079 C CA . SER A 1 393 ? -1.924 0.982 21.268 1.00 55.94 393 SER A CA 1
ATOM 3080 C C . SER A 1 393 ? -1.852 -0.541 21.086 1.00 55.94 393 SER A C 1
ATOM 3082 O O . SER A 1 393 ? -2.029 -1.290 22.042 1.00 55.94 393 SER A O 1
ATOM 3084 N N . PHE A 1 394 ? -1.495 -1.003 19.883 1.00 54.59 394 PHE A N 1
ATOM 3085 C CA . PHE A 1 394 ? -1.152 -2.407 19.615 1.00 54.59 394 PHE A CA 1
ATOM 3086 C C . PHE A 1 394 ? 0.190 -2.827 20.257 1.00 54.59 394 PHE A C 1
ATOM 3088 O O . PHE A 1 394 ? 0.465 -4.018 20.352 1.00 54.59 394 PHE A O 1
ATOM 3095 N N . GLU A 1 395 ? 1.018 -1.897 20.749 1.00 48.09 395 GLU A N 1
ATOM 3096 C CA . GLU A 1 395 ? 2.204 -2.238 21.556 1.00 48.09 395 GLU A CA 1
ATOM 3097 C C . GLU A 1 395 ? 1.834 -2.738 22.956 1.00 48.09 395 GLU A C 1
ATOM 3099 O O . GLU A 1 395 ? 2.550 -3.567 23.516 1.00 48.09 395 GLU A O 1
ATOM 3104 N N . GLU A 1 396 ? 0.696 -2.300 23.514 1.00 47.50 396 GLU A N 1
ATOM 3105 C CA . GLU A 1 396 ? 0.204 -2.847 24.785 1.00 47.50 396 GLU A CA 1
ATOM 3106 C C . GLU A 1 396 ? -0.093 -4.343 24.649 1.00 47.50 396 GLU A C 1
ATOM 3108 O O . GLU A 1 396 ? 0.178 -5.092 25.582 1.00 47.50 396 GLU A O 1
ATOM 3113 N N . LEU A 1 397 ? -0.567 -4.794 23.479 1.00 49.22 397 LEU A N 1
ATOM 3114 C CA . LEU A 1 397 ? -0.742 -6.217 23.187 1.00 49.22 397 LEU A CA 1
ATOM 3115 C C . LEU A 1 397 ? 0.592 -6.960 23.241 1.00 49.22 397 LEU A C 1
ATOM 3117 O O . LEU A 1 397 ? 0.665 -7.952 23.947 1.00 49.22 397 LEU A O 1
ATOM 3121 N N . ASP A 1 398 ? 1.651 -6.482 22.582 1.00 46.84 398 ASP A N 1
ATOM 3122 C CA . ASP A 1 398 ? 2.956 -7.170 22.579 1.00 46.84 398 ASP A CA 1
ATOM 3123 C C . ASP A 1 398 ? 3.586 -7.203 23.992 1.00 46.84 398 ASP A C 1
ATOM 3125 O O . ASP A 1 398 ? 4.162 -8.207 24.411 1.00 46.84 398 ASP A O 1
ATOM 3129 N N . ILE A 1 399 ? 3.406 -6.143 24.791 1.00 49.00 399 ILE A N 1
ATOM 3130 C CA . ILE A 1 399 ? 3.863 -6.085 26.192 1.00 49.00 399 ILE A CA 1
ATOM 3131 C C . ILE A 1 399 ? 3.050 -7.030 27.094 1.00 49.00 399 ILE A C 1
ATOM 3133 O O . ILE A 1 399 ? 3.628 -7.727 27.932 1.00 49.00 399 ILE A O 1
ATOM 3137 N N . ILE A 1 400 ? 1.723 -7.067 26.946 1.00 48.75 400 ILE A N 1
ATOM 3138 C CA . ILE A 1 400 ? 0.824 -7.904 27.756 1.00 48.75 400 ILE A CA 1
ATOM 3139 C C . ILE A 1 400 ? 0.943 -9.380 27.360 1.00 48.75 400 ILE A C 1
ATOM 3141 O O . ILE A 1 400 ? 0.939 -10.229 28.242 1.00 48.75 400 ILE A O 1
ATOM 3145 N N . VAL A 1 401 ? 1.129 -9.686 26.076 1.00 49.41 401 VAL A N 1
ATOM 3146 C CA . VAL A 1 401 ? 1.376 -11.035 25.532 1.00 49.41 401 VAL A CA 1
ATOM 3147 C C . VAL A 1 401 ? 2.725 -11.593 25.997 1.00 49.41 401 VAL A C 1
ATOM 3149 O O . VAL A 1 401 ? 2.840 -12.782 26.288 1.00 49.41 401 VAL A O 1
ATOM 3152 N N . ARG A 1 402 ? 3.752 -10.748 26.150 1.00 46.53 402 ARG A N 1
ATOM 3153 C CA . ARG A 1 402 ? 5.071 -11.170 26.657 1.00 46.53 402 ARG A CA 1
ATOM 3154 C C . ARG A 1 402 ? 5.157 -11.296 28.181 1.00 46.53 402 ARG A C 1
ATOM 3156 O O . ARG A 1 402 ? 6.108 -11.903 28.670 1.00 46.53 402 ARG A O 1
ATOM 3163 N N . ARG A 1 403 ? 4.208 -10.740 28.944 1.00 43.41 403 ARG A N 1
ATOM 3164 C CA . ARG A 1 403 ? 4.158 -10.884 30.413 1.00 43.41 403 ARG A CA 1
ATOM 3165 C C . ARG A 1 403 ? 3.917 -12.323 30.902 1.00 43.41 403 ARG A C 1
ATOM 3167 O O . ARG A 1 403 ? 4.712 -12.751 31.735 1.00 43.41 403 ARG A O 1
ATOM 3174 N N . PRO A 1 404 ? 2.936 -13.100 30.397 1.00 43.12 404 PRO A N 1
ATOM 3175 C CA . PRO A 1 404 ? 2.705 -14.463 30.880 1.00 43.12 404 PRO A CA 1
ATOM 3176 C C . PRO A 1 404 ? 3.877 -15.409 30.580 1.00 43.12 404 PRO A C 1
ATOM 3178 O O . PRO A 1 404 ? 4.127 -16.323 31.353 1.00 43.12 404 PRO A O 1
ATOM 3181 N N . LEU A 1 405 ? 4.665 -15.145 29.529 1.00 40.38 405 LEU A N 1
ATOM 3182 C CA . LEU A 1 405 ? 5.863 -15.929 29.196 1.00 40.38 405 LEU A CA 1
ATOM 3183 C C . LEU A 1 405 ? 7.010 -15.794 30.215 1.00 40.38 405 LEU A C 1
ATOM 3185 O O . LEU A 1 405 ? 7.907 -16.632 30.215 1.00 40.38 405 LEU A O 1
ATOM 3189 N N . ARG A 1 406 ? 7.021 -14.755 31.064 1.00 36.78 406 ARG A N 1
ATOM 3190 C CA . ARG A 1 406 ? 8.060 -14.577 32.096 1.00 36.78 406 ARG A CA 1
ATOM 3191 C C . ARG A 1 406 ? 7.702 -15.191 33.446 1.00 36.78 406 ARG A C 1
ATOM 3193 O O . ARG A 1 406 ? 8.610 -15.431 34.233 1.00 36.78 406 ARG A O 1
ATOM 3200 N N . GLU A 1 407 ? 6.424 -15.442 33.713 1.00 38.66 407 GLU A N 1
ATOM 3201 C CA . GLU A 1 407 ? 5.971 -15.971 35.007 1.00 38.66 407 GLU A CA 1
ATOM 3202 C C . GLU A 1 407 ? 5.891 -17.507 35.030 1.00 38.66 407 GLU A C 1
ATOM 3204 O O . GLU A 1 407 ? 5.879 -18.095 36.103 1.00 38.66 407 GLU A O 1
ATOM 3209 N N . THR A 1 408 ? 5.935 -18.183 33.875 1.00 40.69 408 THR A N 1
ATOM 3210 C CA . THR A 1 408 ? 5.866 -19.657 33.788 1.00 40.69 408 THR A CA 1
ATOM 3211 C C . THR A 1 408 ? 7.223 -20.367 33.682 1.00 40.69 408 THR A C 1
ATOM 3213 O O . THR A 1 408 ? 7.254 -21.571 33.453 1.00 40.69 408 THR A O 1
ATOM 3216 N N . THR A 1 409 ? 8.355 -19.663 33.819 1.00 39.03 409 THR A N 1
ATOM 3217 C CA . THR A 1 409 ? 9.709 -20.269 33.762 1.00 39.03 409 THR A CA 1
ATOM 3218 C C . THR A 1 409 ? 10.450 -20.287 35.100 1.00 39.03 409 THR A C 1
ATOM 3220 O O . THR A 1 409 ? 11.662 -20.490 35.128 1.00 39.03 409 THR A O 1
ATOM 3223 N N . THR A 1 410 ? 9.750 -20.086 36.214 1.00 40.94 410 THR A N 1
ATOM 3224 C CA . THR A 1 410 ? 10.303 -20.302 37.556 1.00 40.94 410 THR A CA 1
ATOM 3225 C C . THR A 1 410 ? 9.374 -21.201 38.354 1.00 40.94 410 THR A C 1
ATOM 3227 O O . THR A 1 410 ? 8.571 -20.698 39.129 1.00 40.94 410 THR A O 1
ATOM 3230 N N . GLU A 1 411 ? 9.491 -22.508 38.136 1.00 34.72 411 GLU A N 1
ATOM 3231 C CA . GLU A 1 411 ? 9.322 -23.552 39.156 1.00 34.72 411 GLU A CA 1
ATOM 3232 C C . GLU A 1 411 ? 10.026 -24.837 38.710 1.00 34.72 411 GLU A C 1
ATOM 3234 O O . GLU A 1 411 ? 9.847 -25.235 37.534 1.00 34.72 411 GLU A O 1
#

Sequence (411 aa):
MTGKRLLDPLQHDNTIFGVKFCPHGTRLATTTFRDVWAWDARTGTQLVRSRVDSNFVYGSADNPTQYFSPLGWSNNGQRIFVVSSGSIIAVDLRGPNNTPHCQWYTESVPASNEPRFCSLATNGRFIACAAGGTLSFWDTTSSYGQIGPTITFQDSIHSIALSPDDSHLACGRGDKKITVYSLRDILPLHVILDPTTRLPLTSVSDAAFKPWLQHTPQAAWVLSQDMTGSNYHDRYNPNHHAVANYALVQACMGSFHMAVQHANESLAMQPSAIGHIAKARGLLGQGQQELAFEAFDLAFRDCKADETRFLLLIKAIFMFISGKREYAIARVNDLITVADDSEKYDYLQVLANMHLMQGNTELTMQSFERAQSLSFFRRGFHLVTILLIFGRSFEELDIIVRRPLRETTTE